Protein AF-A0A8X6NYU7-F1 (afdb_monomer_lite)

pLDDT: mean 73.2, std 18.68, range [23.84, 96.06]

Foldseek 3Di:
DVLVVQLLVFPKKKKWFQVLCQLLAFDDPVCQVVAKDWDFDWDQDPVRDIDTDPDIDIDTDGTRDPDDPCQLVVSLVVLQVLLVVCCVVQVLLSVQSNPQDDRGMRIHHHHDPVSVVSNVVSVVVSCVVSVRDIAAIEMLDPVVVVVCVVVVHDYDQWDQDPNWIARSPVRDTDDPLVVVVVPLPPDFDFLQNLCVVLVSDDDPPCPCVVLSVLSVVLSVVCVVVVGDGGHGDDPVSSVSSVVSSVCVVPDDPQNDDDDDCVQALVVCVLDPHDPVRNVVDPCNVPGGPCVPPDPVSPDDPPPVPDPDDPPVVPPDDDDDDDDDDDDDDDPDDPLPWFALQVVLVVQLVVVQVVVQVPDPPRDRDDDDPVSSVVSVVVVQLVVQCVVPVPVLVCQVVVHQDDPPDPCNVQCWHQDPSDTDGDDDDSPPVCCVVCCVVVVNHPGTSNVPPPPDVPVSVVD

Sequence (459 aa):
MATLLAFRLSKIAITCGVSQAFLQLILSNEDRDTTRFFWCKTMYTADGKLCIEDEIVIYRFTCLLFGLTSNPFLLSVFLCELATMYKQTYPTASKYIMYNTYMNDFVMGTSAHTEATILYQEMQQLTSHISLPLAKWTTNSKILQDMWKQENVEFKNITQVLGVNLDTDRDVFQIDVQVKIVRASKEPVTKRLLLKLISKVYDPLGLFAPVTVIEKILFQDTWLSRIQWDELLPPSIAQQWYRTTEILLYTTPAQRLHYPGTDNPADHLTRDTFPSQLSALESWWHGPNWLTQNPEIWPTNDLSSHTQPLVEVELRKTEFQFFYVATVEPIIDTFRYSSCTKFLRMVAWILCFVRNCKSQPHIPHEFNCNDIENAKEYCIQTAQYQCFPDEINALKAGRPLQTKSEISCFNPCLKDGYLRFEVFNYLKFLQILNTLYYWLETTPLSSFRSSIPTYISII

InterPro domains:
  IPR008042 Retrotransposon Pao-like, RNAseH-like domain [PF05380] (190-246)
  IPR043502 DNA/RNA polymerase superfamily [SSF56672] (11-198)

Radius of gyration: 30.85 Å; chains: 1; bounding box: 79×93×58 Å

Structure (mmCIF, N/CA/C/O backbone):
data_AF-A0A8X6NYU7-F1
#
_entry.id   AF-A0A8X6NYU7-F1
#
loop_
_atom_site.group_PDB
_atom_site.id
_atom_site.type_symbol
_atom_site.label_atom_id
_atom_site.label_alt_id
_atom_site.label_comp_id
_atom_site.label_asym_id
_atom_site.label_entity_id
_atom_site.label_seq_id
_atom_site.pdbx_PDB_ins_code
_atom_site.Cartn_x
_atom_site.Cartn_y
_atom_site.Cartn_z
_atom_site.occupancy
_atom_site.B_iso_or_equiv
_atom_site.auth_seq_id
_atom_site.auth_comp_id
_atom_site.auth_asym_id
_atom_site.auth_atom_id
_atom_site.pdbx_PDB_model_num
ATOM 1 N N . MET A 1 1 ? 1.091 6.925 0.504 1.00 57.94 1 MET A N 1
ATOM 2 C CA . MET A 1 1 ? 2.490 6.887 0.988 1.00 57.94 1 MET A CA 1
ATOM 3 C C . MET A 1 1 ? 2.553 7.108 2.498 1.00 57.94 1 MET A C 1
ATOM 5 O O . MET A 1 1 ? 2.918 6.169 3.192 1.00 57.94 1 MET A O 1
ATOM 9 N N . ALA A 1 2 ? 2.110 8.264 3.015 1.00 69.56 2 ALA A N 1
ATOM 10 C CA . ALA A 1 2 ? 2.134 8.579 4.452 1.00 69.56 2 ALA A CA 1
ATOM 11 C C . ALA A 1 2 ? 1.471 7.514 5.352 1.00 69.56 2 ALA A C 1
ATOM 13 O O . ALA A 1 2 ? 2.069 7.106 6.338 1.00 69.56 2 ALA A O 1
ATOM 14 N N . THR A 1 3 ? 0.300 6.985 4.975 1.00 75.69 3 THR A N 1
ATOM 15 C CA . THR A 1 3 ? -0.392 5.931 5.744 1.00 75.69 3 THR A CA 1
ATOM 16 C C . THR A 1 3 ? 0.433 4.648 5.876 1.00 75.69 3 THR A C 1
ATOM 18 O O . THR A 1 3 ? 0.511 4.081 6.959 1.00 75.69 3 THR A O 1
ATOM 21 N N . LEU A 1 4 ? 1.097 4.207 4.798 1.00 77.69 4 LEU A N 1
ATOM 22 C CA . LEU A 1 4 ? 1.921 2.991 4.813 1.00 77.69 4 LEU A CA 1
ATOM 23 C C . LEU A 1 4 ? 3.208 3.186 5.634 1.00 77.69 4 LEU A C 1
ATOM 25 O O . LEU A 1 4 ? 3.670 2.249 6.279 1.00 77.69 4 LEU A O 1
ATOM 29 N N . LEU A 1 5 ? 3.764 4.403 5.635 1.00 79.19 5 LEU A N 1
ATOM 30 C CA . LEU A 1 5 ? 4.905 4.763 6.479 1.00 79.19 5 LEU A CA 1
ATOM 31 C C . LEU A 1 5 ? 4.505 4.817 7.956 1.00 79.19 5 LEU A C 1
ATOM 33 O O . LEU A 1 5 ? 5.124 4.139 8.765 1.00 79.19 5 LEU A O 1
ATOM 37 N N . ALA A 1 6 ? 3.437 5.539 8.304 1.00 73.62 6 ALA A N 1
ATOM 38 C CA . ALA A 1 6 ? 2.934 5.626 9.678 1.00 73.62 6 ALA A CA 1
ATOM 39 C C . ALA A 1 6 ? 2.611 4.239 10.261 1.00 73.62 6 ALA A C 1
ATOM 41 O O . ALA A 1 6 ? 2.960 3.938 11.400 1.00 73.62 6 ALA A O 1
ATOM 42 N N . PHE A 1 7 ? 2.024 3.368 9.438 1.00 81.38 7 PHE A N 1
ATOM 43 C CA . PHE A 1 7 ? 1.793 1.962 9.752 1.00 81.38 7 PHE A CA 1
ATOM 44 C C . PHE A 1 7 ? 3.080 1.196 10.099 1.00 81.38 7 PHE A C 1
ATOM 46 O O . PHE A 1 7 ? 3.087 0.418 11.049 1.00 81.38 7 PHE A O 1
ATOM 53 N N . ARG A 1 8 ? 4.175 1.422 9.360 1.00 83.50 8 ARG A N 1
ATOM 54 C CA . ARG A 1 8 ? 5.447 0.697 9.533 1.00 83.50 8 ARG A CA 1
ATOM 55 C C . ARG A 1 8 ? 6.453 1.321 10.484 1.00 83.50 8 ARG A C 1
ATOM 57 O O . ARG A 1 8 ? 7.392 0.634 10.865 1.00 83.50 8 ARG A O 1
ATOM 64 N N . LEU A 1 9 ? 6.274 2.573 10.889 1.00 84.38 9 LEU A N 1
ATOM 65 C CA . LEU A 1 9 ? 7.106 3.181 11.934 1.00 84.38 9 LEU A CA 1
ATOM 66 C C . LEU A 1 9 ? 6.881 2.534 13.310 1.00 84.38 9 LEU A C 1
ATOM 68 O O . LEU A 1 9 ? 7.681 2.716 14.224 1.00 84.38 9 LEU A O 1
ATOM 72 N N . SER A 1 10 ? 5.804 1.768 13.462 1.00 85.56 10 SER A N 1
ATOM 73 C CA . SER A 1 10 ? 5.437 1.114 14.711 1.00 85.56 10 SER A CA 1
ATOM 74 C C . SER A 1 10 ? 5.811 -0.366 14.725 1.00 85.56 10 SER A C 1
ATOM 76 O O . SER A 1 10 ? 5.808 -1.030 13.692 1.00 85.56 10 SER A O 1
ATOM 78 N N . LYS A 1 11 ? 6.080 -0.902 15.923 1.00 87.81 11 LYS A N 1
ATOM 79 C CA . LYS A 1 11 ? 6.467 -2.310 16.118 1.00 87.81 11 LYS A CA 1
ATOM 80 C C . LYS A 1 11 ? 5.321 -3.284 15.844 1.00 87.81 11 LYS A C 1
ATOM 82 O O . LYS A 1 11 ? 5.552 -4.379 15.344 1.00 87.81 11 LYS A O 1
ATOM 87 N N . ILE A 1 12 ? 4.099 -2.904 16.206 1.00 90.88 12 ILE A N 1
ATOM 88 C CA . ILE A 1 12 ? 2.910 -3.741 16.081 1.00 90.88 12 ILE A CA 1
ATOM 89 C C . ILE A 1 12 ? 2.029 -3.160 14.990 1.00 90.88 12 ILE A C 1
ATOM 91 O O . ILE A 1 12 ? 1.556 -2.034 15.104 1.00 90.88 12 ILE A O 1
ATOM 95 N N . ALA A 1 13 ? 1.792 -3.953 13.959 1.00 90.81 13 ALA A N 1
ATOM 96 C CA . ALA A 1 13 ? 0.884 -3.662 12.867 1.00 90.81 13 ALA A CA 1
ATOM 97 C C . ALA A 1 13 ? -0.491 -4.274 13.155 1.00 90.81 13 ALA A C 1
ATOM 99 O O . ALA A 1 13 ? -0.577 -5.445 13.525 1.00 90.81 13 ALA A O 1
ATOM 100 N N . ILE A 1 14 ? -1.563 -3.512 12.942 1.00 91.25 14 ILE A N 1
ATOM 101 C CA . ILE A 1 14 ? -2.941 -4.010 12.932 1.00 91.25 14 ILE A CA 1
ATOM 102 C C . ILE A 1 14 ? -3.629 -3.483 11.679 1.00 91.25 14 ILE A C 1
ATOM 104 O O . ILE A 1 14 ? -3.615 -2.280 11.406 1.00 91.25 14 ILE A O 1
ATOM 108 N N . THR A 1 15 ? -4.268 -4.380 10.937 1.00 91.56 15 THR A N 1
ATOM 109 C CA . THR A 1 15 ? -5.165 -4.001 9.849 1.00 91.56 15 THR A CA 1
ATOM 110 C C . THR A 1 15 ? -6.479 -4.762 9.930 1.00 91.56 15 THR A C 1
ATOM 112 O O . THR A 1 15 ? -6.533 -5.893 10.422 1.00 91.56 15 THR A O 1
ATOM 115 N N . CYS A 1 16 ? -7.545 -4.135 9.442 1.00 90.06 16 CYS A N 1
ATOM 116 C CA . CYS A 1 16 ? -8.815 -4.798 9.181 1.00 90.06 16 CYS A CA 1
ATOM 117 C C . CYS A 1 16 ? -9.553 -4.126 8.019 1.00 90.06 16 CYS A C 1
ATOM 119 O O . CYS A 1 16 ? -9.339 -2.957 7.694 1.00 90.06 16 CYS A O 1
ATOM 121 N N . GLY A 1 17 ? -10.416 -4.894 7.366 1.00 86.38 17 GLY A N 1
ATOM 122 C CA . GLY A 1 17 ? -11.285 -4.422 6.302 1.00 86.38 17 GLY A CA 1
ATOM 123 C C . GLY A 1 17 ? -12.619 -3.937 6.856 1.00 86.38 17 GLY A C 1
ATOM 124 O O . GLY A 1 17 ? -13.343 -4.698 7.500 1.00 86.38 17 GLY A O 1
ATOM 125 N N . VAL A 1 18 ? -12.984 -2.702 6.511 1.00 82.56 18 VAL A N 1
ATOM 126 C CA . VAL A 1 18 ? -14.266 -2.071 6.876 1.00 82.56 18 VAL A CA 1
ATOM 127 C C . VAL A 1 18 ? -15.296 -2.117 5.741 1.00 82.56 18 VAL A C 1
ATOM 129 O O . VAL A 1 18 ? -16.440 -1.719 5.918 1.00 82.56 18 VAL A O 1
ATOM 132 N N . SER A 1 19 ? -14.930 -2.653 4.569 1.00 73.31 19 SER A N 1
ATOM 133 C CA . SER A 1 19 ? -15.790 -2.681 3.368 1.00 73.31 19 SER A CA 1
ATOM 134 C C . SER A 1 19 ? -17.163 -3.349 3.546 1.00 73.31 19 SER A C 1
ATOM 136 O O . SER A 1 19 ? -18.092 -3.017 2.815 1.00 73.31 19 SER A O 1
ATOM 138 N N . GLN A 1 20 ? -17.331 -4.264 4.510 1.00 78.56 20 GLN A N 1
ATOM 139 C CA . GLN A 1 20 ? -18.641 -4.878 4.773 1.00 78.56 20 GLN A CA 1
ATOM 140 C C . GLN A 1 20 ? -19.676 -3.860 5.281 1.00 78.56 20 GLN A C 1
ATOM 142 O O . GLN A 1 20 ? -20.876 -4.102 5.161 1.00 78.56 20 GLN A O 1
ATOM 147 N N . ALA A 1 21 ? -19.228 -2.685 5.738 1.00 77.88 21 ALA A N 1
ATOM 148 C CA . ALA A 1 21 ? -20.088 -1.576 6.133 1.00 77.88 21 ALA A CA 1
ATOM 149 C C . ALA A 1 21 ? -20.978 -1.055 5.016 1.00 77.88 21 ALA A C 1
ATOM 151 O O . ALA A 1 21 ? -22.065 -0.569 5.303 1.00 77.88 21 ALA A O 1
ATOM 152 N N . PHE A 1 22 ? -20.573 -1.184 3.751 1.00 81.81 22 PHE A N 1
ATOM 153 C CA . PHE A 1 22 ? -21.395 -0.702 2.643 1.00 81.81 22 PHE A CA 1
ATOM 154 C C . PHE A 1 22 ? -22.789 -1.335 2.641 1.00 81.81 22 PHE A C 1
ATOM 156 O O . PHE A 1 22 ? -23.782 -0.640 2.451 1.00 81.81 22 PHE A O 1
ATOM 163 N N . LEU A 1 23 ? -22.877 -2.622 2.979 1.00 83.06 23 LEU A N 1
ATOM 164 C CA . LEU A 1 23 ? -24.150 -3.335 3.030 1.00 83.06 23 LEU A CA 1
ATOM 165 C C . LEU A 1 23 ? -25.035 -2.923 4.219 1.00 83.06 23 LEU A C 1
ATOM 167 O O . LEU A 1 23 ? -26.231 -3.198 4.198 1.00 83.06 23 LEU A O 1
ATOM 171 N N . GLN A 1 24 ? -24.471 -2.248 5.227 1.00 83.31 24 GLN A N 1
ATOM 172 C CA . GLN A 1 24 ? -25.202 -1.717 6.386 1.00 83.31 24 GLN A CA 1
ATOM 173 C C . GLN A 1 24 ? -25.655 -0.263 6.184 1.00 83.31 24 GLN A C 1
ATOM 175 O O . GLN A 1 24 ? -26.515 0.235 6.908 1.00 83.31 24 GLN A O 1
ATOM 180 N N . LEU A 1 25 ? -25.102 0.429 5.185 1.00 83.69 25 LEU A N 1
ATOM 181 C CA . LEU A 1 25 ? -25.429 1.817 4.877 1.00 83.69 25 LEU A CA 1
ATOM 182 C C . LEU A 1 25 ? -26.554 1.876 3.846 1.00 83.69 25 LEU A C 1
ATOM 184 O O . LEU A 1 25 ? -26.393 1.468 2.696 1.00 83.69 25 LEU A O 1
ATOM 188 N N . ILE A 1 26 ? -27.706 2.393 4.268 1.00 88.19 26 ILE A N 1
ATOM 189 C CA . ILE A 1 26 ? -28.914 2.475 3.446 1.00 88.19 26 ILE A CA 1
ATOM 190 C C . ILE A 1 26 ? -28.780 3.606 2.422 1.00 88.19 26 ILE A C 1
ATOM 192 O O . ILE A 1 26 ? -28.444 4.738 2.766 1.00 88.19 26 ILE A O 1
ATOM 196 N N . LEU A 1 27 ? -29.108 3.310 1.164 1.00 88.44 27 LEU A N 1
ATOM 197 C CA . LEU A 1 27 ? -29.247 4.320 0.120 1.00 88.44 27 LEU A CA 1
ATOM 198 C C . LEU A 1 27 ? -30.557 5.089 0.291 1.00 88.44 27 LEU A C 1
ATOM 200 O O . LEU A 1 27 ? -31.618 4.486 0.531 1.00 88.44 27 LEU A O 1
ATOM 204 N N . SER A 1 28 ? -30.478 6.409 0.098 1.00 90.12 28 SER A N 1
ATOM 205 C CA . SER A 1 28 ? -31.646 7.287 0.035 1.00 90.12 28 SER A CA 1
ATOM 206 C C . SER A 1 28 ? -32.633 6.754 -1.009 1.00 90.12 28 SER A C 1
ATOM 208 O O . SER A 1 28 ? -32.229 6.197 -2.030 1.00 90.12 28 SER A O 1
ATOM 210 N N . ASN A 1 29 ? -33.939 6.884 -0.763 1.00 91.31 29 ASN A N 1
ATOM 211 C CA . ASN A 1 29 ? -34.943 6.357 -1.694 1.00 91.31 29 ASN A CA 1
ATOM 212 C C . ASN A 1 29 ? -34.825 6.974 -3.098 1.00 91.31 29 ASN A C 1
ATOM 214 O O . ASN A 1 29 ? -35.138 6.293 -4.073 1.00 91.31 29 ASN A O 1
ATOM 218 N N . GLU A 1 30 ? -34.356 8.219 -3.182 1.00 92.81 30 GLU A N 1
ATOM 219 C CA . GLU A 1 30 ? -34.169 8.975 -4.422 1.00 92.81 30 GLU A CA 1
ATOM 220 C C . GLU A 1 30 ? -32.995 8.431 -5.252 1.00 92.81 30 GLU A C 1
ATOM 222 O O . GLU A 1 30 ? -33.102 8.317 -6.471 1.00 92.81 30 GLU A O 1
ATOM 227 N N . ASP A 1 31 ? -31.918 7.983 -4.598 1.00 89.19 31 ASP A N 1
ATOM 228 C CA . ASP A 1 31 ? -30.718 7.491 -5.285 1.00 89.19 31 ASP A CA 1
ATOM 229 C C . ASP A 1 31 ? -30.829 6.028 -5.734 1.00 89.19 31 ASP A C 1
ATOM 231 O O . ASP A 1 31 ? -30.114 5.603 -6.646 1.00 89.19 31 ASP A O 1
ATOM 235 N N . ARG A 1 32 ? -31.727 5.227 -5.140 1.00 90.94 32 ARG A N 1
ATOM 236 C CA . ARG A 1 32 ? -31.829 3.775 -5.418 1.00 90.94 32 ARG A CA 1
ATOM 237 C C . ARG A 1 32 ? -32.042 3.463 -6.892 1.00 90.94 32 ARG A C 1
ATOM 239 O O . ARG A 1 32 ? -31.514 2.469 -7.388 1.00 90.94 32 ARG A O 1
ATOM 246 N N . ASP A 1 33 ? -32.788 4.297 -7.607 1.00 91.75 33 ASP A N 1
ATOM 247 C CA . ASP A 1 33 ? -33.085 4.057 -9.020 1.00 91.75 33 ASP A CA 1
ATOM 248 C C . ASP A 1 33 ? -31.869 4.220 -9.940 1.00 91.75 33 ASP A C 1
ATOM 250 O O . ASP A 1 33 ? -31.848 3.626 -11.019 1.00 91.75 33 ASP A O 1
ATOM 254 N N . THR A 1 34 ? -30.815 4.904 -9.484 1.00 89.69 34 THR A N 1
ATOM 255 C CA . THR A 1 34 ? -29.526 4.981 -10.195 1.00 89.69 34 THR A CA 1
ATOM 256 C C . THR A 1 34 ? -28.710 3.686 -10.102 1.00 89.69 34 THR A C 1
ATOM 258 O O . THR A 1 34 ? -27.749 3.503 -10.844 1.00 89.69 34 THR A O 1
ATOM 261 N N . THR A 1 35 ? -29.109 2.756 -9.226 1.00 90.94 35 THR A N 1
ATOM 262 C CA . THR A 1 35 ? -28.396 1.495 -8.948 1.00 90.94 35 THR A CA 1
ATOM 263 C C . THR A 1 35 ? -29.091 0.262 -9.532 1.00 90.94 35 THR A C 1
ATOM 265 O O . THR A 1 35 ? -28.884 -0.865 -9.074 1.00 90.94 35 THR A O 1
ATOM 268 N N . ARG A 1 36 ? -29.970 0.457 -10.520 1.00 92.25 36 ARG A N 1
ATOM 269 C CA . ARG A 1 36 ? -30.708 -0.640 -11.153 1.00 92.25 36 ARG A CA 1
ATOM 270 C C . ARG A 1 36 ? -29.778 -1.558 -11.941 1.00 92.25 36 ARG A C 1
ATOM 272 O O . ARG A 1 36 ? -28.870 -1.095 -12.627 1.00 92.25 36 ARG A O 1
ATOM 279 N N . PHE A 1 37 ? -30.052 -2.855 -11.889 1.00 91.94 37 PHE A N 1
ATOM 280 C CA . PHE A 1 37 ? -29.370 -3.852 -12.704 1.00 91.94 37 PHE A CA 1
ATOM 281 C C . PHE A 1 37 ? -30.343 -4.914 -13.210 1.00 91.94 37 PHE A C 1
ATOM 283 O O . PHE A 1 37 ? -31.356 -5.219 -12.575 1.00 91.94 37 PHE A O 1
ATOM 290 N N . PHE A 1 38 ? -30.020 -5.464 -14.376 1.00 93.19 38 PHE A N 1
ATOM 291 C CA . PHE A 1 38 ? -30.745 -6.576 -14.973 1.00 93.19 38 PHE A CA 1
ATOM 292 C C . PHE A 1 38 ? -30.204 -7.894 -14.428 1.00 93.19 38 PHE A C 1
ATOM 294 O O . PHE A 1 38 ? -28.991 -8.087 -14.339 1.00 93.19 38 PHE A O 1
ATOM 301 N N . TRP A 1 39 ? -31.106 -8.802 -14.085 1.00 91.00 39 TRP A N 1
ATOM 302 C CA . TRP A 1 39 ? -30.785 -10.149 -13.648 1.00 91.00 39 TRP A CA 1
ATOM 303 C C . TRP A 1 39 ? -31.561 -11.152 -14.487 1.00 91.00 39 TRP A C 1
ATOM 305 O O . TRP A 1 39 ? -32.792 -11.138 -14.497 1.00 91.00 39 TRP A O 1
ATOM 315 N N . CYS A 1 40 ? -30.841 -12.029 -15.178 1.00 89.88 40 CYS A N 1
ATOM 316 C CA . CYS A 1 40 ? -31.455 -13.152 -15.871 1.00 89.88 40 CYS A CA 1
ATOM 317 C C . CYS A 1 40 ? -31.588 -14.308 -14.881 1.00 89.88 40 CYS A C 1
ATOM 319 O O . CYS A 1 40 ? -30.603 -14.697 -14.244 1.00 89.88 40 CYS A O 1
ATOM 321 N N . LYS A 1 41 ? -32.795 -14.857 -14.734 1.00 84.69 41 LYS A N 1
ATOM 322 C CA . LYS A 1 41 ? -32.992 -16.036 -13.886 1.00 84.69 41 LYS A CA 1
ATOM 323 C C . LYS A 1 41 ? -32.209 -17.218 -14.450 1.00 84.69 41 LYS A C 1
ATOM 325 O O . LYS A 1 41 ? -32.089 -17.385 -15.663 1.00 84.69 41 LYS A O 1
ATOM 330 N N . THR A 1 42 ? -31.657 -18.033 -13.560 1.00 87.19 42 THR A N 1
ATOM 331 C CA . THR A 1 42 ? -30.965 -19.265 -13.928 1.00 87.19 42 THR A CA 1
ATOM 332 C C . THR A 1 42 ? -31.693 -20.459 -13.340 1.00 87.19 42 THR A C 1
ATOM 334 O O . THR A 1 42 ? -32.138 -20.437 -12.194 1.00 87.19 42 THR A O 1
ATOM 337 N N . MET A 1 43 ? -31.816 -21.504 -14.148 1.00 84.12 43 MET A N 1
ATOM 338 C CA . MET A 1 43 ? -32.489 -22.747 -13.800 1.00 84.12 43 MET A CA 1
ATOM 339 C C . MET A 1 43 ? -31.516 -23.897 -14.034 1.00 84.12 43 MET A C 1
ATOM 341 O O . MET A 1 43 ? -30.661 -23.838 -14.920 1.00 84.12 43 MET A O 1
ATOM 345 N N . TYR A 1 44 ? -31.644 -24.963 -13.254 1.00 85.06 44 TYR A N 1
ATOM 346 C CA . TYR A 1 44 ? -30.970 -26.217 -13.563 1.00 85.06 44 TYR A CA 1
ATOM 347 C C . TYR A 1 44 ? -31.947 -27.110 -14.318 1.00 85.06 44 TYR A C 1
ATOM 349 O O . TYR A 1 44 ? -33.035 -27.413 -13.831 1.00 85.06 44 TYR A O 1
ATOM 357 N N . THR A 1 45 ? -31.558 -27.526 -15.518 1.00 83.31 45 THR A N 1
ATOM 358 C CA . THR A 1 45 ? -32.249 -28.600 -16.243 1.00 83.31 45 THR A CA 1
ATOM 359 C C . THR A 1 45 ? -32.170 -29.908 -15.451 1.00 83.31 45 THR A C 1
ATOM 361 O O . THR A 1 45 ? -31.291 -30.071 -14.602 1.00 83.31 45 THR A O 1
ATOM 364 N N . ALA A 1 46 ? -33.065 -30.859 -15.739 1.00 81.62 46 ALA A N 1
ATOM 365 C CA . ALA A 1 46 ? -33.064 -32.184 -15.103 1.00 81.62 46 ALA A CA 1
ATOM 366 C C . ALA A 1 46 ? -31.703 -32.907 -15.222 1.00 81.62 46 ALA A C 1
ATOM 368 O O . ALA A 1 46 ? -31.339 -33.708 -14.365 1.00 81.62 46 ALA A O 1
ATOM 369 N N . ASP A 1 47 ? -30.926 -32.553 -16.245 1.00 85.94 47 ASP A N 1
ATOM 370 C CA . ASP A 1 47 ? -29.601 -33.083 -16.563 1.00 85.94 47 ASP A CA 1
ATOM 371 C C . ASP A 1 47 ? -28.469 -32.386 -15.772 1.00 85.94 47 ASP A C 1
ATOM 373 O O . ASP A 1 47 ? -27.288 -32.651 -15.999 1.00 85.94 47 ASP A O 1
ATOM 377 N N . GLY A 1 48 ? -28.804 -31.438 -14.888 1.00 85.12 48 GLY A N 1
ATOM 378 C CA . GLY A 1 48 ? -27.860 -30.657 -14.084 1.00 85.12 48 GLY A CA 1
ATOM 379 C C . GLY A 1 48 ? -27.173 -29.505 -14.825 1.00 85.12 48 GLY A C 1
ATOM 380 O O . GLY A 1 48 ? -26.289 -28.860 -14.260 1.00 85.12 48 GLY A O 1
ATOM 381 N N . LYS A 1 49 ? -27.553 -29.204 -16.076 1.00 84.38 49 LYS A N 1
ATOM 382 C CA . LYS A 1 49 ? -27.007 -28.050 -16.809 1.00 84.38 49 LYS A CA 1
ATOM 383 C C . LYS A 1 49 ? -27.717 -26.762 -16.413 1.00 84.38 49 LYS A C 1
ATOM 385 O O . LYS A 1 49 ? -28.947 -26.712 -16.431 1.00 84.38 49 LYS A O 1
ATOM 390 N N . LEU A 1 50 ? -26.926 -25.728 -16.132 1.00 86.38 50 LEU A N 1
ATOM 391 C CA . LEU A 1 50 ? -27.398 -24.365 -15.906 1.00 86.38 50 LEU A CA 1
ATOM 392 C C . LEU A 1 50 ? -27.897 -23.769 -17.232 1.00 86.38 50 LEU A C 1
ATOM 394 O O . LEU A 1 50 ? -27.121 -23.642 -18.181 1.00 86.38 50 LEU A O 1
ATOM 398 N N . CYS A 1 51 ? -29.171 -23.399 -17.297 1.00 83.25 51 CYS A N 1
ATOM 399 C CA . CYS A 1 51 ? -29.749 -22.613 -18.382 1.00 83.25 51 CYS A CA 1
ATOM 400 C C . CYS A 1 51 ? -30.176 -21.234 -17.868 1.00 83.25 51 CYS A C 1
ATOM 402 O O . CYS A 1 51 ? -30.533 -21.066 -16.701 1.00 83.25 51 CYS A O 1
ATOM 404 N N . ILE A 1 52 ? -30.085 -20.237 -18.744 1.00 84.56 52 ILE A N 1
ATOM 405 C CA . ILE A 1 52 ? -30.529 -18.869 -18.477 1.00 84.56 52 ILE A CA 1
ATOM 406 C C . ILE A 1 52 ? -31.948 -18.757 -19.035 1.00 84.56 52 ILE A C 1
ATOM 408 O O . ILE A 1 52 ? -32.173 -19.139 -20.181 1.00 84.56 52 ILE A O 1
ATOM 412 N N . GLU A 1 53 ? -32.894 -18.285 -18.230 1.00 81.31 53 GLU A N 1
ATOM 413 C CA . GLU A 1 53 ? -34.249 -17.993 -18.697 1.00 81.31 53 GLU A CA 1
ATOM 414 C C . GLU A 1 53 ? -34.281 -16.698 -19.513 1.00 81.31 53 GLU A C 1
ATOM 416 O O . GLU A 1 53 ? -33.520 -15.764 -19.252 1.00 81.31 53 GLU A O 1
ATOM 421 N N . ASP A 1 54 ? -35.227 -16.613 -20.450 1.00 81.44 54 ASP A N 1
ATOM 422 C CA . ASP A 1 54 ? -35.472 -15.399 -21.241 1.00 81.44 54 ASP A CA 1
ATOM 423 C C . ASP A 1 54 ? -36.108 -14.260 -20.414 1.00 81.44 54 ASP A C 1
ATOM 425 O O . ASP A 1 54 ? -36.212 -13.122 -20.877 1.00 81.44 54 ASP A O 1
ATOM 429 N N . GLU A 1 55 ? -36.536 -14.536 -19.176 1.00 86.25 55 GLU A N 1
ATOM 430 C CA . GLU A 1 55 ? -37.110 -13.539 -18.275 1.00 86.25 55 GLU A CA 1
ATOM 431 C C . GLU A 1 55 ? -36.010 -12.697 -17.605 1.00 86.25 55 GLU A C 1
ATOM 433 O O . GLU A 1 55 ? -35.226 -13.174 -16.776 1.00 86.25 55 GLU A O 1
ATOM 438 N N . ILE A 1 56 ? -35.991 -11.403 -17.932 1.00 89.06 56 ILE A N 1
ATOM 439 C CA . ILE A 1 56 ? -35.123 -10.413 -17.292 1.00 89.06 56 ILE A CA 1
ATOM 440 C C . ILE A 1 56 ? -35.876 -9.753 -16.135 1.00 89.06 56 ILE A C 1
ATOM 442 O O . ILE A 1 56 ? -36.887 -9.080 -16.338 1.00 89.06 56 ILE A O 1
ATOM 446 N N . VAL A 1 57 ? -35.337 -9.878 -14.924 1.00 92.19 57 VAL A N 1
ATOM 447 C CA . VAL A 1 57 ? -35.831 -9.186 -13.728 1.00 92.19 57 VAL A CA 1
ATOM 448 C C . VAL A 1 57 ? -34.976 -7.949 -13.464 1.00 92.19 57 VAL A C 1
ATOM 450 O O . VAL A 1 57 ? -33.752 -7.987 -13.586 1.00 92.19 57 VAL A O 1
ATOM 453 N N . ILE A 1 58 ? -35.611 -6.839 -13.090 1.00 94.06 58 ILE A N 1
ATOM 454 C CA . ILE A 1 58 ? -34.911 -5.605 -12.715 1.00 94.06 58 ILE A CA 1
ATOM 455 C C . ILE A 1 58 ? -34.829 -5.534 -11.195 1.00 94.06 58 ILE A C 1
ATOM 457 O O . ILE A 1 58 ? -35.852 -5.456 -10.513 1.00 94.06 58 ILE A O 1
ATOM 461 N N . TYR A 1 59 ? -33.610 -5.499 -10.672 1.00 93.50 59 TYR A N 1
ATOM 462 C CA . TYR A 1 59 ? -33.339 -5.225 -9.266 1.00 93.50 59 TYR A CA 1
ATOM 463 C C . TYR A 1 59 ? -32.735 -3.833 -9.104 1.00 93.50 59 TYR A C 1
ATOM 465 O O . TYR A 1 59 ? -32.256 -3.224 -10.059 1.00 93.50 59 TYR A O 1
ATOM 473 N N . ARG A 1 60 ? -32.757 -3.320 -7.876 1.00 92.69 60 ARG A N 1
ATOM 474 C CA . ARG A 1 60 ? -32.043 -2.108 -7.462 1.00 92.69 60 ARG A CA 1
ATOM 475 C C . ARG A 1 60 ? -31.464 -2.329 -6.078 1.00 92.69 60 ARG A C 1
ATOM 477 O O . ARG A 1 60 ? -32.064 -3.050 -5.278 1.00 92.69 60 ARG A O 1
ATOM 484 N N . PHE A 1 61 ? -30.335 -1.704 -5.787 1.00 92.31 61 PHE A N 1
ATOM 485 C CA . PHE A 1 61 ? -29.762 -1.780 -4.453 1.00 92.31 61 PHE A CA 1
ATOM 486 C C . PHE A 1 61 ? -30.528 -0.874 -3.486 1.00 92.31 61 PHE A C 1
ATOM 488 O O . PHE A 1 61 ? -31.012 0.198 -3.844 1.00 92.31 61 PHE A O 1
ATOM 495 N N . THR A 1 62 ? -30.661 -1.326 -2.241 1.00 91.31 62 THR A N 1
ATOM 496 C CA . THR A 1 62 ? -31.226 -0.545 -1.127 1.00 91.31 62 THR A CA 1
ATOM 497 C C . THR A 1 62 ? -30.155 -0.081 -0.142 1.00 91.31 62 THR A C 1
ATOM 499 O O . THR A 1 62 ? -30.427 0.784 0.688 1.00 91.31 62 THR A O 1
ATOM 502 N N . CYS A 1 63 ? -28.950 -0.635 -0.249 1.00 88.56 63 CYS A N 1
ATOM 503 C CA . CYS A 1 63 ? -27.750 -0.299 0.509 1.00 88.56 63 CYS A CA 1
ATOM 504 C C . CYS A 1 63 ? -26.605 0.058 -0.449 1.00 88.56 63 CYS A C 1
ATOM 506 O O . CYS A 1 63 ? -26.717 -0.167 -1.657 1.00 88.56 63 CYS A O 1
ATOM 508 N N . LEU A 1 64 ? -25.511 0.623 0.064 1.00 86.56 64 LEU A N 1
ATOM 509 C CA . LEU A 1 64 ? -24.349 0.938 -0.765 1.00 86.56 64 LEU A CA 1
ATOM 510 C C . LEU A 1 64 ? -23.768 -0.348 -1.375 1.00 86.56 64 LEU A C 1
ATOM 512 O O . LEU A 1 64 ? -23.366 -1.277 -0.677 1.00 86.56 64 LEU A O 1
ATOM 516 N N . LEU A 1 65 ? -23.709 -0.391 -2.706 1.00 85.19 65 LEU A N 1
ATOM 517 C CA . LEU A 1 65 ? -23.151 -1.512 -3.464 1.00 85.19 65 LEU A CA 1
ATOM 518 C C . LEU A 1 65 ? -21.634 -1.388 -3.606 1.00 85.19 65 LEU A C 1
ATOM 520 O O . LEU A 1 65 ? -21.107 -0.286 -3.721 1.00 85.19 65 LEU A O 1
ATOM 524 N N . PHE A 1 66 ? -20.912 -2.505 -3.652 1.00 82.75 66 PHE A N 1
ATOM 525 C CA . PHE A 1 66 ? -19.462 -2.483 -3.855 1.00 82.75 66 PHE A CA 1
ATOM 526 C C . PHE A 1 66 ? -19.078 -1.911 -5.226 1.00 82.75 66 PHE A C 1
ATOM 528 O O . PHE A 1 66 ? -19.667 -2.266 -6.241 1.00 82.75 66 PHE A O 1
ATOM 535 N N . GLY A 1 67 ? -18.023 -1.094 -5.265 1.00 79.12 67 GLY A N 1
ATOM 536 C CA . GLY A 1 67 ? -17.420 -0.620 -6.517 1.00 79.12 67 GLY A CA 1
ATOM 537 C C . GLY A 1 67 ? -17.845 0.779 -6.965 1.00 79.12 67 GLY A C 1
ATOM 538 O O . GLY A 1 67 ? -17.303 1.270 -7.952 1.00 79.12 67 GLY A O 1
ATOM 539 N N . LEU A 1 68 ? -18.738 1.457 -6.237 1.00 81.50 68 LEU A N 1
ATOM 540 C CA . LEU A 1 68 ? -18.975 2.884 -6.466 1.00 81.50 68 LEU A CA 1
ATOM 541 C C . LEU A 1 68 ? -17.766 3.705 -6.008 1.00 81.50 68 LEU A C 1
ATOM 543 O O . LEU A 1 68 ? -17.225 3.499 -4.921 1.00 81.50 68 LEU A O 1
ATOM 547 N N . THR A 1 69 ? -17.369 4.679 -6.822 1.00 81.94 69 THR A N 1
ATOM 548 C CA . THR A 1 69 ? -16.229 5.565 -6.540 1.00 81.94 69 THR A CA 1
ATOM 549 C C . THR A 1 69 ? -16.465 6.482 -5.338 1.00 81.94 69 THR A C 1
ATOM 551 O O . THR A 1 69 ? -15.503 6.895 -4.696 1.00 81.94 69 THR A O 1
ATOM 554 N N . SER A 1 70 ? -17.725 6.775 -5.002 1.00 82.75 70 SER A N 1
ATOM 555 C CA . SER A 1 70 ? -18.127 7.608 -3.859 1.00 82.75 70 SER A CA 1
ATOM 556 C C . SER A 1 70 ? -18.172 6.859 -2.523 1.00 82.75 70 SER A C 1
ATOM 558 O O . SER A 1 70 ? -18.122 7.486 -1.465 1.00 82.75 70 SER A O 1
ATOM 560 N N . ASN A 1 71 ? -18.237 5.527 -2.543 1.00 82.50 71 ASN A N 1
ATOM 561 C CA . ASN A 1 71 ? -18.383 4.714 -1.336 1.00 82.50 71 ASN A CA 1
ATOM 562 C C . ASN A 1 71 ? -17.316 4.957 -0.264 1.00 82.50 71 ASN A C 1
ATOM 564 O O . ASN A 1 71 ? -17.686 5.075 0.903 1.00 82.50 71 ASN A O 1
ATOM 568 N N . PRO A 1 72 ? -16.016 5.035 -0.601 1.00 81.75 72 PRO A N 1
ATOM 569 C CA . PRO A 1 72 ? -14.995 5.201 0.424 1.00 81.75 72 PRO A CA 1
ATOM 570 C C . PRO A 1 72 ? -15.141 6.514 1.200 1.00 81.75 72 PRO A C 1
ATOM 572 O O . PRO A 1 72 ? -14.901 6.551 2.406 1.00 81.75 72 PRO A O 1
ATOM 575 N N . PHE A 1 73 ? -15.594 7.577 0.523 1.00 86.00 73 PHE A N 1
ATOM 576 C CA . PHE A 1 73 ? -15.925 8.848 1.162 1.00 86.00 73 PHE A CA 1
ATOM 577 C C . PHE A 1 73 ? -17.095 8.687 2.137 1.00 86.00 73 PHE A C 1
ATOM 579 O O . PHE A 1 73 ? -16.960 9.047 3.303 1.00 86.00 73 PHE A O 1
ATOM 586 N N . LEU A 1 74 ? -18.210 8.094 1.690 1.00 85.69 74 LEU A N 1
ATOM 587 C CA . LEU A 1 74 ? -19.390 7.880 2.536 1.00 85.69 74 LEU A CA 1
ATOM 588 C C . LEU A 1 74 ? -19.062 7.033 3.770 1.00 85.69 74 LEU A C 1
ATOM 590 O O . LEU A 1 74 ? -19.490 7.356 4.875 1.00 85.69 74 LEU A O 1
ATOM 594 N N . LEU A 1 75 ? -18.250 5.989 3.596 1.00 83.56 75 LEU A N 1
ATOM 595 C CA . LEU A 1 75 ? -17.799 5.149 4.698 1.00 83.56 75 LEU A CA 1
ATOM 596 C C . LEU A 1 75 ? -16.888 5.901 5.665 1.00 83.56 75 LEU A C 1
ATOM 598 O O . LEU A 1 75 ? -17.058 5.776 6.872 1.00 83.56 75 LEU A O 1
ATOM 602 N N . SER A 1 76 ? -15.958 6.708 5.158 1.00 85.06 76 SER A N 1
ATOM 603 C CA . SER A 1 76 ? -15.089 7.522 6.011 1.00 85.06 76 SER A CA 1
ATOM 604 C C . SER A 1 76 ? -15.891 8.534 6.828 1.00 85.06 76 SER A C 1
ATOM 606 O O . SER A 1 76 ? -15.674 8.645 8.029 1.00 85.06 76 SER A O 1
ATOM 608 N N . VAL A 1 77 ? -16.864 9.219 6.217 1.00 87.38 77 VAL A N 1
ATOM 609 C CA . VAL A 1 77 ? -17.759 10.145 6.933 1.00 87.38 77 VAL A CA 1
ATOM 610 C C . VAL A 1 77 ? -18.545 9.410 8.017 1.00 87.38 77 VAL A C 1
ATOM 612 O O . VAL A 1 77 ? -18.567 9.852 9.161 1.00 87.38 77 VAL A O 1
ATOM 615 N N . PHE A 1 78 ? -19.134 8.262 7.683 1.00 87.69 78 PHE A N 1
ATOM 616 C CA . PHE A 1 78 ? -19.884 7.454 8.638 1.00 87.69 78 PHE A CA 1
ATOM 617 C C . PHE A 1 78 ? -19.028 6.984 9.823 1.00 87.69 78 PHE A C 1
ATOM 619 O O . PHE A 1 78 ? -19.437 7.121 10.975 1.00 87.69 78 PHE A O 1
ATOM 626 N N . LEU A 1 79 ? -17.827 6.461 9.562 1.00 87.81 79 LEU A N 1
ATOM 627 C CA . LEU A 1 79 ? -16.914 6.014 10.614 1.00 87.81 79 LEU A CA 1
ATOM 628 C C . LEU A 1 79 ? -16.452 7.183 11.497 1.00 87.81 79 LEU A C 1
ATOM 630 O O . LEU A 1 79 ? -16.365 7.025 12.713 1.00 87.81 79 LEU A O 1
ATOM 634 N N . CYS A 1 80 ? -16.210 8.362 10.917 1.00 89.38 80 CYS A N 1
ATOM 635 C CA . CYS A 1 80 ? -15.896 9.581 11.667 1.00 89.38 80 CYS A CA 1
ATOM 636 C C . CYS A 1 80 ? -17.051 10.026 12.575 1.00 89.38 80 CYS A C 1
ATOM 638 O O . CYS A 1 80 ? -16.810 10.424 13.716 1.00 89.38 80 CYS A O 1
ATOM 640 N N . GLU A 1 81 ? -18.293 9.939 12.101 1.00 90.69 81 GLU A N 1
ATOM 641 C CA . GLU A 1 81 ? -19.477 10.269 12.899 1.00 90.69 81 GLU A CA 1
ATOM 642 C C . GLU A 1 81 ? -19.642 9.288 14.069 1.00 90.69 81 GLU A C 1
ATOM 644 O O . GLU A 1 81 ? -19.801 9.703 15.218 1.00 90.69 81 GLU A O 1
ATOM 649 N N . LEU A 1 82 ? -19.493 7.985 13.803 1.00 90.00 82 LEU A N 1
ATOM 650 C CA . LEU A 1 82 ? -19.521 6.930 14.818 1.00 90.00 82 LEU A CA 1
ATOM 651 C C . LEU A 1 82 ? -18.436 7.149 15.888 1.00 90.00 82 LEU A C 1
ATOM 653 O O . LEU A 1 82 ? -18.717 7.124 17.086 1.00 90.00 82 LEU A O 1
ATOM 657 N N . ALA A 1 83 ? -17.201 7.422 15.459 1.00 91.81 83 ALA A N 1
ATOM 658 C CA . ALA A 1 83 ? -16.085 7.736 16.347 1.00 91.81 83 ALA A CA 1
ATOM 659 C C . ALA A 1 83 ? -16.346 9.002 17.179 1.00 91.81 83 ALA A C 1
ATOM 661 O O . ALA A 1 83 ? -15.980 9.072 18.349 1.00 91.81 83 ALA A O 1
ATOM 662 N N . THR A 1 84 ? -17.000 10.011 16.607 1.00 94.25 84 THR A N 1
ATOM 663 C CA . THR A 1 84 ? -17.325 11.247 17.329 1.00 94.25 84 THR A CA 1
ATOM 664 C C . THR A 1 84 ? -18.394 11.003 18.392 1.00 94.25 84 THR A C 1
ATOM 666 O O . THR A 1 84 ? -18.237 11.451 19.530 1.00 94.25 84 THR A O 1
ATOM 669 N N . MET A 1 85 ? -19.438 10.246 18.048 1.00 93.94 85 MET A N 1
ATOM 670 C CA . MET A 1 85 ? -20.550 9.913 18.941 1.00 93.94 85 MET A CA 1
ATOM 671 C C . MET A 1 85 ? -20.091 9.136 20.180 1.00 93.94 85 MET A C 1
ATOM 673 O O . MET A 1 85 ? -20.515 9.442 21.292 1.00 93.94 85 MET A O 1
ATOM 677 N N . TYR A 1 86 ? -19.185 8.170 20.007 1.00 93.69 86 TYR A N 1
ATOM 678 C CA . TYR A 1 86 ? -18.707 7.310 21.094 1.00 93.69 86 TYR A CA 1
ATOM 679 C C . TYR A 1 86 ? -17.309 7.675 21.611 1.00 93.69 86 TYR A C 1
ATOM 681 O O . TYR A 1 86 ? -16.690 6.894 22.335 1.00 93.69 86 TYR A O 1
ATOM 689 N N . LYS A 1 87 ? -16.812 8.880 21.306 1.00 93.62 87 LYS A N 1
ATOM 690 C CA . LYS A 1 87 ? -15.456 9.330 21.665 1.00 93.62 87 LYS A CA 1
ATOM 691 C C . LYS A 1 87 ? -15.132 9.212 23.155 1.00 93.62 87 LYS A C 1
ATOM 693 O O . LYS A 1 87 ? -13.986 8.960 23.514 1.00 93.62 87 LYS A O 1
ATOM 698 N N . GLN A 1 88 ? -16.122 9.429 24.020 1.00 94.69 88 GLN A N 1
ATOM 699 C CA . GLN A 1 88 ? -15.944 9.333 25.473 1.00 94.69 88 GLN A CA 1
ATOM 700 C C . GLN A 1 88 ? -15.869 7.881 25.961 1.00 94.69 88 GLN A C 1
ATOM 702 O O . GLN A 1 88 ? -15.173 7.606 26.933 1.00 94.69 88 GLN A O 1
ATOM 707 N N . THR A 1 89 ? -16.572 6.964 25.295 1.00 96.06 89 THR A N 1
ATOM 708 C CA . THR A 1 89 ? -16.631 5.543 25.665 1.00 96.06 89 THR A CA 1
ATOM 709 C C . THR A 1 89 ? -15.457 4.758 25.083 1.00 96.06 89 THR A C 1
ATOM 711 O O . THR A 1 89 ? -14.898 3.910 25.770 1.00 96.06 89 THR A O 1
ATOM 714 N N . TYR A 1 90 ? -15.067 5.065 23.842 1.00 95.12 90 TYR A N 1
ATOM 715 C CA . TYR A 1 90 ? -14.025 4.364 23.083 1.00 95.12 90 TYR A CA 1
ATOM 716 C C . TYR A 1 90 ? -12.981 5.358 22.540 1.00 95.12 90 TYR A C 1
ATOM 718 O O . TYR A 1 90 ? -12.923 5.616 21.329 1.00 95.12 90 TYR A O 1
ATOM 726 N N . PRO A 1 91 ? -12.193 6.007 23.416 1.00 94.00 91 PRO A N 1
ATOM 727 C CA . PRO A 1 91 ? -11.297 7.094 23.023 1.00 94.00 91 PRO A CA 1
ATOM 728 C C . PRO A 1 91 ? -10.161 6.638 22.099 1.00 94.00 91 PRO A C 1
ATOM 730 O O . PRO A 1 91 ? -9.749 7.401 21.219 1.00 94.00 91 PRO A O 1
ATOM 733 N N . THR A 1 92 ? -9.666 5.410 22.264 1.00 92.62 92 THR A N 1
ATOM 734 C CA . THR A 1 92 ? -8.556 4.854 21.481 1.00 92.62 92 THR A CA 1
ATOM 735 C C . THR A 1 92 ? -9.016 4.554 20.058 1.00 92.62 92 THR A C 1
ATOM 737 O O . THR A 1 92 ? -8.435 5.071 19.102 1.00 92.62 92 THR A O 1
ATOM 740 N N . ALA A 1 93 ? -10.107 3.801 19.902 1.00 92.12 93 ALA A N 1
ATOM 741 C CA . ALA A 1 93 ? -10.708 3.506 18.604 1.00 92.12 93 ALA A CA 1
ATOM 742 C C . ALA A 1 93 ? -11.120 4.782 17.873 1.00 92.12 93 ALA A C 1
ATOM 744 O O . ALA A 1 93 ? -10.793 4.954 16.699 1.00 92.12 93 ALA A O 1
ATOM 745 N N . SER A 1 94 ? -11.748 5.723 18.580 1.00 92.31 94 SER A N 1
ATOM 746 C CA . SER A 1 94 ? -12.198 6.982 17.983 1.00 92.31 94 SER A CA 1
ATOM 747 C C . SER A 1 94 ? -11.036 7.826 17.462 1.00 92.31 94 SER A C 1
ATOM 749 O O . SER A 1 94 ? -11.114 8.374 16.362 1.00 92.31 94 SER A O 1
ATOM 751 N N . LYS A 1 95 ? -9.929 7.896 18.216 1.00 91.00 95 LYS A N 1
ATOM 752 C CA . LYS A 1 95 ? -8.698 8.562 17.773 1.00 91.00 95 LYS A CA 1
ATOM 753 C C . LYS A 1 95 ? -8.175 7.930 16.486 1.00 91.00 95 LYS A C 1
ATOM 755 O O . LYS A 1 95 ? -7.908 8.652 15.532 1.00 91.00 95 LYS A O 1
ATOM 760 N N . TYR A 1 96 ? -8.019 6.609 16.447 1.00 89.25 96 TYR A N 1
ATOM 761 C CA . TYR A 1 96 ? -7.415 5.958 15.288 1.00 89.25 96 TYR A CA 1
ATOM 762 C C . TYR A 1 96 ? -8.338 5.955 14.065 1.00 89.25 96 TYR A C 1
ATOM 764 O O . TYR A 1 96 ? -7.862 6.203 12.963 1.00 89.25 96 TYR A O 1
ATOM 772 N N . ILE A 1 97 ? -9.652 5.775 14.214 1.00 88.69 97 ILE A N 1
ATOM 773 C CA . ILE A 1 97 ? -10.593 5.826 13.080 1.00 88.69 97 ILE A CA 1
ATOM 774 C C . ILE A 1 97 ? -10.480 7.148 12.309 1.00 88.69 97 ILE A C 1
ATOM 776 O O . ILE A 1 97 ? -10.457 7.123 11.076 1.00 88.69 97 ILE A O 1
ATOM 780 N N . MET A 1 98 ? -10.341 8.275 13.021 1.00 85.00 98 MET A N 1
ATOM 781 C CA . MET A 1 98 ? -10.228 9.609 12.419 1.00 85.00 98 MET A CA 1
ATOM 782 C C . MET A 1 98 ? -9.000 9.788 11.516 1.00 85.00 98 MET A C 1
ATOM 784 O O . MET A 1 98 ? -9.050 10.598 10.592 1.00 85.00 98 MET A O 1
ATOM 788 N N . TYR A 1 99 ? -7.901 9.070 11.772 1.00 82.62 99 TYR A N 1
ATOM 789 C CA . TYR A 1 99 ? -6.612 9.322 11.111 1.00 82.62 99 TYR A CA 1
ATOM 790 C C . TYR A 1 99 ? -6.045 8.121 10.338 1.00 82.62 99 TYR A C 1
ATOM 792 O O . TYR A 1 99 ? -5.151 8.296 9.509 1.00 82.62 99 TYR A O 1
ATOM 800 N N . ASN A 1 100 ? -6.552 6.910 10.579 1.00 85.62 100 ASN A N 1
ATOM 801 C CA . ASN A 1 100 ? -5.959 5.653 10.106 1.00 85.62 100 ASN A CA 1
ATOM 802 C C . ASN A 1 100 ? -6.872 4.833 9.187 1.00 85.62 100 ASN A C 1
ATOM 804 O O . ASN A 1 100 ? -6.537 3.702 8.825 1.00 85.62 100 ASN A O 1
ATOM 808 N N . THR A 1 101 ? -8.000 5.404 8.768 1.00 82.31 101 THR A N 1
ATOM 809 C CA . THR A 1 101 ? -8.875 4.798 7.762 1.00 82.31 101 THR A CA 1
ATOM 810 C C . THR A 1 101 ? -8.487 5.312 6.380 1.00 82.31 101 THR A C 1
ATOM 812 O O . THR A 1 101 ? -8.522 6.514 6.124 1.00 82.31 101 THR A O 1
ATOM 815 N N . TYR A 1 102 ? -8.114 4.409 5.473 1.00 80.75 102 TYR A N 1
ATOM 816 C CA . TYR A 1 102 ? -7.864 4.744 4.076 1.00 80.75 102 TYR A CA 1
ATOM 817 C C . TYR A 1 102 ? -8.745 3.898 3.170 1.00 80.75 102 TYR A C 1
ATOM 819 O O . TYR A 1 102 ? -8.596 2.680 3.072 1.00 80.75 102 TYR A O 1
ATOM 827 N N . MET A 1 103 ? -9.645 4.571 2.459 1.00 78.06 103 MET A N 1
ATOM 828 C CA . MET A 1 103 ? -10.667 3.947 1.630 1.00 78.06 103 MET A CA 1
ATOM 829 C C . MET A 1 103 ? -11.502 2.918 2.411 1.00 78.06 103 MET A C 1
ATOM 831 O O . MET A 1 103 ? -12.416 3.288 3.139 1.00 78.06 103 MET A O 1
ATOM 835 N N . ASN A 1 104 ? -11.173 1.634 2.260 1.00 78.50 104 ASN A N 1
ATOM 836 C CA . ASN A 1 104 ? -11.904 0.505 2.832 1.00 78.50 104 ASN A CA 1
ATOM 837 C C . ASN A 1 104 ? -11.088 -0.267 3.873 1.00 78.50 104 ASN A C 1
ATOM 839 O O . ASN A 1 104 ? -11.570 -1.279 4.393 1.00 78.50 104 ASN A O 1
ATOM 843 N N . ASP A 1 105 ? -9.865 0.186 4.134 1.00 82.69 105 ASP A N 1
ATOM 844 C CA . ASP A 1 105 ? -8.916 -0.475 5.009 1.00 82.69 105 ASP A CA 1
ATOM 845 C C . ASP A 1 105 ? -8.625 0.434 6.198 1.00 82.69 105 ASP A C 1
ATOM 847 O O . ASP A 1 105 ? -8.257 1.604 6.054 1.00 82.69 105 ASP A O 1
ATOM 851 N N . PHE A 1 106 ? -8.772 -0.129 7.387 1.00 88.00 106 PHE A N 1
ATOM 852 C CA . PHE A 1 106 ? -8.235 0.452 8.600 1.00 88.00 106 PHE A CA 1
ATOM 853 C C . PHE A 1 106 ? -6.815 -0.080 8.781 1.00 88.00 106 PHE A C 1
ATOM 855 O O . PHE A 1 106 ? -6.599 -1.295 8.813 1.00 88.00 106 PHE A O 1
ATOM 862 N N . VAL A 1 107 ? -5.839 0.826 8.848 1.00 87.88 107 VAL A N 1
ATOM 863 C CA . VAL A 1 107 ? -4.415 0.482 8.855 1.00 87.88 107 VAL A CA 1
ATOM 864 C C . VAL A 1 107 ? -3.701 1.278 9.935 1.00 87.88 107 VAL A C 1
ATOM 866 O O . VAL A 1 107 ? -3.567 2.501 9.852 1.00 87.88 107 VAL A O 1
ATOM 869 N N . MET A 1 108 ? -3.194 0.578 10.944 1.00 86.75 108 MET A N 1
ATOM 870 C CA . MET A 1 108 ? -2.620 1.214 12.119 1.00 86.75 108 MET A CA 1
ATOM 871 C C . MET A 1 108 ? -1.359 0.507 12.612 1.00 86.75 108 MET A C 1
ATOM 873 O O . MET A 1 108 ? -1.222 -0.711 12.507 1.00 86.75 108 MET A O 1
ATOM 877 N N . GLY A 1 109 ? -0.447 1.297 13.174 1.00 86.38 109 GLY A N 1
ATOM 878 C CA . GLY A 1 109 ? 0.682 0.825 13.952 1.00 86.38 109 GLY A CA 1
ATOM 879 C C . GLY A 1 109 ? 0.649 1.343 15.397 1.00 86.38 109 GLY A C 1
ATOM 880 O O . GLY A 1 109 ? 0.247 2.481 15.625 1.00 86.38 109 GLY A O 1
ATOM 881 N N . THR A 1 110 ? 1.090 0.526 16.358 1.00 88.38 110 THR A N 1
ATOM 882 C CA . THR A 1 110 ? 1.382 0.930 17.750 1.00 88.38 110 THR A CA 1
ATOM 883 C C . THR A 1 110 ? 2.701 0.319 18.241 1.00 88.38 110 THR A C 1
ATOM 885 O O . THR A 1 110 ? 3.186 -0.687 17.717 1.00 88.38 110 THR A O 1
ATOM 888 N N . SER A 1 111 ? 3.339 0.943 19.230 1.00 87.19 111 SER A N 1
ATOM 889 C CA . SER A 1 111 ? 4.566 0.449 19.859 1.00 87.19 111 SER A CA 1
ATOM 890 C C . SER A 1 111 ? 4.314 -0.484 21.051 1.00 87.19 111 SER A C 1
ATOM 892 O O . SER A 1 111 ? 5.244 -1.189 21.451 1.00 87.19 111 SER A O 1
ATOM 894 N N . ALA A 1 112 ? 3.091 -0.523 21.601 1.00 90.06 112 ALA A N 1
ATOM 895 C CA . ALA A 1 112 ? 2.761 -1.243 22.831 1.00 90.06 112 ALA A CA 1
ATOM 896 C C . ALA A 1 112 ? 1.626 -2.262 22.638 1.00 90.06 112 ALA A C 1
ATOM 898 O O . ALA A 1 112 ? 0.563 -1.947 22.107 1.00 90.06 112 ALA A O 1
ATOM 899 N N . HIS A 1 113 ? 1.818 -3.487 23.142 1.00 89.81 113 HIS A N 1
ATOM 900 C CA . HIS A 1 113 ? 0.804 -4.549 23.058 1.00 89.81 113 HIS A CA 1
ATOM 901 C C . HIS A 1 113 ? -0.487 -4.204 23.806 1.00 89.81 113 HIS A C 1
ATOM 903 O O . HIS A 1 113 ? -1.564 -4.581 23.362 1.00 89.81 113 HIS A O 1
ATOM 909 N N . THR A 1 114 ? -0.395 -3.464 24.912 1.00 91.94 114 THR A N 1
ATOM 910 C CA . THR A 1 114 ? -1.560 -3.036 25.696 1.00 91.94 114 THR A CA 1
ATOM 911 C C . THR A 1 114 ? -2.473 -2.111 24.898 1.00 91.94 114 THR A C 1
ATOM 913 O O . THR A 1 114 ? -3.676 -2.344 24.846 1.00 91.94 114 THR A O 1
ATOM 916 N N . GLU A 1 115 ? -1.909 -1.107 24.224 1.00 91.88 115 GLU A N 1
ATOM 917 C CA . GLU A 1 115 ? -2.662 -0.197 23.353 1.00 91.88 115 GLU A CA 1
ATOM 918 C C . GLU A 1 115 ? -3.286 -0.954 22.173 1.00 91.88 115 GLU A C 1
ATOM 920 O O . GLU A 1 115 ? -4.447 -0.734 21.837 1.00 91.88 115 GLU A O 1
ATOM 925 N N . ALA A 1 116 ? -2.540 -1.900 21.596 1.00 92.81 116 ALA A N 1
ATOM 926 C CA . ALA A 1 116 ? -2.999 -2.756 20.507 1.00 92.81 116 ALA A CA 1
ATOM 927 C C . ALA A 1 116 ? -4.243 -3.583 20.902 1.00 92.81 116 ALA A C 1
ATOM 929 O O . ALA A 1 116 ? -5.218 -3.647 20.152 1.00 92.81 116 ALA A O 1
ATOM 930 N N . THR A 1 117 ? -4.225 -4.176 22.100 1.00 93.19 117 THR A N 1
ATOM 931 C CA . THR A 1 117 ? -5.349 -4.944 22.653 1.00 93.19 117 THR A CA 1
ATOM 932 C C . THR A 1 117 ? -6.546 -4.057 22.987 1.00 93.19 117 THR A C 1
ATOM 934 O O . THR A 1 117 ? -7.664 -4.400 22.604 1.00 93.19 117 THR A O 1
ATOM 937 N N . ILE A 1 118 ? -6.323 -2.911 23.646 1.00 94.44 118 ILE A N 1
ATOM 938 C CA . ILE A 1 118 ? -7.389 -1.948 23.975 1.00 94.44 118 ILE A CA 1
ATOM 939 C C . ILE A 1 118 ? -8.094 -1.498 22.701 1.00 94.44 118 ILE A C 1
ATOM 941 O O . ILE A 1 118 ? -9.317 -1.543 22.625 1.00 94.44 118 ILE A O 1
ATOM 945 N N . LEU A 1 119 ? -7.331 -1.127 21.673 1.00 93.50 119 LEU A N 1
ATOM 946 C CA . LEU A 1 119 ? -7.909 -0.721 20.405 1.00 93.50 119 LEU A CA 1
ATOM 947 C C . LEU A 1 119 ? -8.771 -1.817 19.789 1.00 93.50 119 LEU A C 1
ATOM 949 O O . LEU A 1 119 ? -9.871 -1.529 19.332 1.00 93.50 119 LEU A O 1
ATOM 953 N N . TYR A 1 120 ? -8.264 -3.048 19.717 1.00 93.31 120 TYR A N 1
ATOM 954 C CA . TYR A 1 120 ? -9.016 -4.148 19.128 1.00 93.31 120 TYR A CA 1
ATOM 955 C C . TYR A 1 120 ? -10.363 -4.343 19.845 1.00 93.31 120 TYR A C 1
ATOM 957 O O . TYR A 1 120 ? -11.402 -4.428 19.190 1.00 93.31 120 TYR A O 1
ATOM 965 N N . GLN A 1 121 ? -10.354 -4.330 21.181 1.00 93.00 121 GLN A N 1
ATOM 966 C CA . GLN A 1 121 ? -11.563 -4.452 21.996 1.00 93.00 121 GLN A CA 1
ATOM 967 C C . GLN A 1 121 ? -12.518 -3.273 21.783 1.00 93.00 121 GLN A C 1
ATOM 969 O O . GLN A 1 121 ? -13.706 -3.482 21.540 1.00 93.00 121 GLN A O 1
ATOM 974 N N . GLU A 1 122 ? -12.007 -2.040 21.821 1.00 94.94 122 GLU A N 1
ATOM 975 C CA . GLU A 1 122 ? -12.803 -0.837 21.576 1.00 94.94 122 GLU A CA 1
ATOM 976 C C . GLU A 1 122 ? -13.404 -0.832 20.160 1.00 94.94 122 GLU A C 1
ATOM 978 O O . GLU A 1 122 ? -14.570 -0.492 20.000 1.00 94.94 122 GLU A O 1
ATOM 983 N N . MET A 1 123 ? -12.656 -1.257 19.135 1.00 92.06 123 MET A N 1
ATOM 984 C CA . MET A 1 123 ? -13.140 -1.359 17.752 1.00 92.06 123 MET A CA 1
ATOM 985 C C . MET A 1 123 ? -14.269 -2.385 17.616 1.00 92.06 123 MET A C 1
ATOM 987 O O . MET A 1 123 ? -15.282 -2.096 16.977 1.00 92.06 123 MET A O 1
ATOM 991 N N . GLN A 1 124 ? -14.127 -3.569 18.221 1.00 90.44 124 GLN A N 1
ATOM 992 C CA . GLN A 1 124 ? -15.178 -4.596 18.232 1.00 90.44 124 GLN A CA 1
ATOM 993 C C . GLN A 1 124 ? -16.446 -4.090 18.933 1.00 90.44 124 GLN A C 1
ATOM 995 O O . GLN A 1 124 ? -17.550 -4.214 18.406 1.00 90.44 124 GLN A O 1
ATOM 1000 N N . GLN A 1 125 ? -16.297 -3.446 20.092 1.00 91.81 125 GLN A N 1
ATOM 1001 C CA . GLN A 1 125 ? -17.428 -2.894 20.839 1.00 91.81 125 GLN A CA 1
ATOM 1002 C C . GLN A 1 125 ? -18.099 -1.739 20.089 1.00 91.81 125 GLN A C 1
ATOM 1004 O O . GLN A 1 125 ? -19.321 -1.736 19.947 1.00 91.81 125 GLN A O 1
ATOM 1009 N N . LE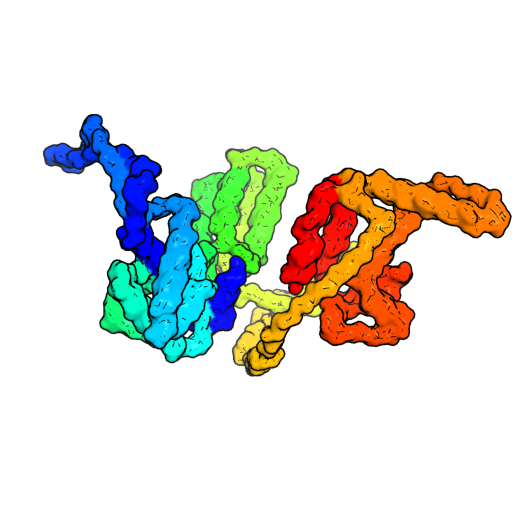U A 1 126 ? -17.323 -0.801 19.541 1.00 91.38 126 LEU A N 1
ATOM 1010 C CA . LEU A 1 126 ? -17.829 0.318 18.748 1.00 91.38 126 LEU A CA 1
ATOM 1011 C C . LEU A 1 126 ? -18.641 -0.175 17.541 1.00 91.38 126 LEU A C 1
ATOM 1013 O O . LEU A 1 126 ? -19.745 0.304 17.293 1.00 91.38 126 LEU A O 1
ATOM 1017 N N . THR A 1 127 ? -18.115 -1.154 16.806 1.00 86.56 127 THR A N 1
ATOM 1018 C CA . THR A 1 127 ? -18.776 -1.689 15.606 1.00 86.56 127 THR A CA 1
ATOM 1019 C C . THR A 1 127 ? -19.967 -2.597 15.917 1.00 86.56 127 THR A C 1
ATOM 1021 O O . THR A 1 127 ? -20.889 -2.692 15.102 1.00 86.56 127 THR A O 1
ATOM 1024 N N . SER A 1 128 ? -20.034 -3.175 17.120 1.00 87.56 128 SER A N 1
ATOM 1025 C CA . SER A 1 128 ? -21.205 -3.935 17.576 1.00 87.56 128 SER A CA 1
ATOM 1026 C C . SER A 1 128 ? -22.474 -3.079 17.700 1.00 87.56 128 SER A C 1
ATOM 1028 O O . SER A 1 128 ? -23.560 -3.576 17.400 1.00 87.56 128 SER A O 1
ATOM 1030 N N . HIS A 1 129 ? -22.353 -1.778 18.020 1.00 85.69 129 HIS A N 1
ATOM 1031 C CA . HIS A 1 129 ? -23.500 -0.850 18.104 1.00 85.69 129 HIS A CA 1
ATOM 1032 C C . HIS A 1 129 ? -24.251 -0.695 16.779 1.00 85.69 129 HIS A C 1
ATOM 1034 O O . HIS A 1 129 ? -25.429 -0.351 16.770 1.00 85.69 129 HIS A O 1
ATOM 1040 N N . ILE A 1 130 ? -23.579 -0.961 15.660 1.00 81.06 130 ILE A N 1
ATOM 1041 C CA . ILE A 1 130 ? -24.116 -0.789 14.305 1.00 81.06 130 ILE A CA 1
ATOM 1042 C C . ILE A 1 130 ? -24.162 -2.103 13.519 1.00 81.06 130 ILE A C 1
ATOM 1044 O O . ILE A 1 130 ? -24.316 -2.081 12.301 1.00 81.06 130 ILE A O 1
ATOM 1048 N N . SER A 1 131 ? -24.023 -3.249 14.201 1.00 80.81 131 SER A N 1
ATOM 1049 C CA . SER A 1 131 ? -23.980 -4.578 13.571 1.00 80.81 131 SER A CA 1
ATOM 1050 C C . SER A 1 131 ? -22.997 -4.646 12.394 1.00 80.81 131 SER A C 1
ATOM 1052 O O . SER A 1 131 ? -23.283 -5.254 11.361 1.00 80.81 131 SER A O 1
ATOM 1054 N N . LEU A 1 132 ? -21.838 -3.993 12.538 1.00 80.69 132 LEU A N 1
ATOM 1055 C CA . LEU A 1 132 ? -20.805 -3.950 11.514 1.00 80.69 132 LEU A CA 1
ATOM 1056 C C . LEU A 1 132 ? -19.737 -5.018 11.786 1.00 80.69 132 LEU A C 1
ATOM 1058 O O . LEU A 1 132 ? -18.851 -4.792 12.608 1.00 80.69 132 LEU A O 1
ATOM 1062 N N . PRO A 1 133 ? -19.747 -6.163 11.086 1.00 75.31 133 PRO A N 1
ATOM 1063 C CA . PRO A 1 133 ? -18.647 -7.111 11.177 1.00 75.31 133 PRO A CA 1
ATOM 1064 C C . PRO A 1 133 ? -17.380 -6.529 10.534 1.00 75.31 133 PRO A C 1
ATOM 1066 O O . PRO A 1 133 ? -17.315 -6.297 9.324 1.00 75.31 133 PRO A O 1
ATOM 1069 N N . LEU A 1 134 ? -16.348 -6.312 11.350 1.00 85.56 134 LEU A N 1
ATOM 1070 C CA . LEU A 1 134 ? -14.992 -6.061 10.866 1.00 85.56 134 LEU A CA 1
ATOM 1071 C C . LEU A 1 134 ? -14.380 -7.380 10.396 1.00 85.56 134 LEU A C 1
ATOM 1073 O O . LEU A 1 134 ? -14.389 -8.373 11.124 1.00 85.56 134 LEU A O 1
ATOM 1077 N N . ALA A 1 135 ? -13.830 -7.388 9.186 1.00 83.50 135 ALA A N 1
ATOM 1078 C CA . ALA A 1 135 ? -13.312 -8.596 8.552 1.00 83.50 135 ALA A CA 1
ATOM 1079 C C . ALA A 1 135 ? -11.831 -8.449 8.196 1.00 83.50 135 ALA A C 1
ATOM 1081 O O . ALA A 1 135 ? -11.265 -7.361 8.263 1.00 83.50 135 ALA A O 1
ATOM 1082 N N . LYS A 1 136 ? -11.207 -9.542 7.739 1.00 85.56 136 LYS A N 1
ATOM 1083 C CA . LYS A 1 136 ? -9.822 -9.546 7.228 1.00 85.56 136 LYS A CA 1
ATOM 1084 C C . LYS A 1 136 ? -8.815 -8.976 8.236 1.00 85.56 136 LYS A C 1
ATOM 1086 O O . LYS A 1 136 ? -7.927 -8.215 7.854 1.00 85.56 136 LYS A O 1
ATOM 1091 N N . TRP A 1 137 ? -8.965 -9.334 9.508 1.00 91.00 137 TRP A N 1
ATOM 1092 C CA . TRP A 1 137 ? -8.017 -8.936 10.539 1.00 91.00 137 TRP A CA 1
ATOM 1093 C C . TRP A 1 137 ? -6.622 -9.471 10.226 1.00 91.00 137 TRP A C 1
ATOM 1095 O O . TRP A 1 137 ? -6.451 -10.566 9.681 1.00 91.00 137 TRP A O 1
ATOM 1105 N N . THR A 1 138 ? -5.601 -8.677 10.515 1.00 92.00 138 THR A N 1
ATOM 1106 C CA . THR A 1 138 ? -4.203 -9.070 10.340 1.00 92.00 138 THR A CA 1
ATOM 1107 C C . THR A 1 138 ? -3.332 -8.322 11.347 1.00 92.00 138 THR A C 1
ATOM 1109 O O . THR A 1 138 ? -3.540 -7.136 11.601 1.00 92.00 138 THR A O 1
ATOM 1112 N N . THR A 1 139 ? -2.363 -9.017 11.945 1.00 93.12 139 THR A N 1
ATOM 1113 C CA . THR A 1 139 ? -1.394 -8.424 12.875 1.00 93.12 139 THR A CA 1
ATOM 1114 C C . THR A 1 139 ? -0.107 -9.237 12.936 1.00 93.12 139 THR A C 1
ATOM 1116 O O . THR A 1 139 ? -0.138 -10.457 12.780 1.00 93.12 139 THR A O 1
ATOM 1119 N N . ASN A 1 140 ? 1.018 -8.570 13.202 1.00 92.69 140 ASN A N 1
ATOM 1120 C CA . ASN A 1 140 ? 2.309 -9.201 13.503 1.00 92.69 140 ASN A CA 1
ATOM 1121 C C . ASN A 1 140 ? 2.500 -9.506 15.008 1.00 92.69 140 ASN A C 1
ATOM 1123 O O . ASN A 1 140 ? 3.514 -10.077 15.403 1.00 92.69 140 ASN A O 1
ATOM 1127 N N . SER A 1 141 ? 1.536 -9.159 15.871 1.00 93.06 141 SER A N 1
ATOM 1128 C CA . SER A 1 141 ? 1.611 -9.452 17.305 1.00 93.06 141 SER A CA 1
A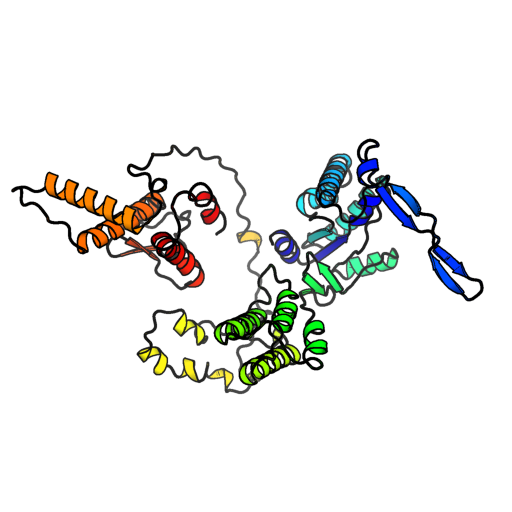TOM 1129 C C . SER A 1 141 ? 1.092 -10.852 17.629 1.00 93.06 141 SER A C 1
ATOM 1131 O O . SER A 1 141 ? -0.098 -11.129 17.500 1.00 93.06 141 SER A O 1
ATOM 1133 N N . LYS A 1 142 ? 1.967 -11.717 18.157 1.00 91.69 142 LYS A N 1
ATOM 1134 C CA . LYS A 1 142 ? 1.583 -13.066 18.612 1.00 91.69 142 LYS A CA 1
ATOM 1135 C C . LYS A 1 142 ? 0.541 -13.055 19.734 1.00 91.69 142 LYS A C 1
ATOM 1137 O O . LYS A 1 142 ? -0.375 -13.863 19.702 1.00 91.69 142 LYS A O 1
ATOM 1142 N N . ILE A 1 143 ? 0.617 -12.083 20.645 1.00 93.00 143 ILE A N 1
ATOM 1143 C CA . ILE A 1 143 ? -0.360 -11.905 21.733 1.00 93.00 143 ILE A CA 1
ATOM 1144 C C . ILE A 1 143 ? -1.770 -11.678 21.171 1.00 93.00 143 ILE A C 1
ATOM 1146 O O . ILE A 1 143 ? -2.711 -12.352 21.584 1.00 93.00 143 ILE A O 1
ATOM 1150 N N . LEU A 1 144 ? -1.914 -10.767 20.201 1.00 92.94 144 LEU A N 1
ATOM 1151 C CA . LEU A 1 144 ? -3.202 -10.527 19.546 1.00 92.94 144 LEU A CA 1
ATOM 1152 C C . LEU A 1 144 ? -3.663 -11.743 18.741 1.00 92.94 144 LEU A C 1
ATOM 1154 O O . LEU A 1 144 ? -4.829 -12.104 18.826 1.00 92.94 144 LEU A O 1
ATOM 1158 N N . GLN A 1 145 ? -2.763 -12.403 18.004 1.00 93.25 145 GLN A N 1
ATOM 1159 C CA . GLN A 1 145 ? -3.107 -13.617 17.256 1.00 93.25 145 GLN A CA 1
ATOM 1160 C C . GLN A 1 145 ? -3.651 -14.720 18.177 1.00 93.25 145 GLN A C 1
ATOM 1162 O O . GLN A 1 145 ? -4.625 -15.379 17.827 1.00 93.25 145 GLN A O 1
ATOM 1167 N N . ASP A 1 146 ? -3.047 -14.933 19.346 1.00 93.44 146 ASP A N 1
ATOM 1168 C CA . ASP A 1 146 ? -3.499 -15.958 20.289 1.00 93.44 146 ASP A CA 1
ATOM 1169 C C . ASP A 1 146 ? -4.840 -15.596 20.936 1.00 93.44 146 ASP A C 1
ATOM 1171 O O . ASP A 1 146 ? -5.707 -16.461 21.060 1.00 93.44 146 ASP A O 1
ATOM 1175 N N . MET A 1 147 ? -5.056 -14.318 21.255 1.00 92.94 147 MET A N 1
ATOM 1176 C CA . MET A 1 147 ? -6.357 -13.810 21.701 1.00 92.94 147 MET A CA 1
ATOM 1177 C C . MET A 1 147 ? -7.439 -14.009 20.625 1.00 92.94 147 MET A C 1
ATOM 1179 O O . MET A 1 147 ? -8.507 -14.542 20.909 1.00 92.94 147 MET A O 1
ATOM 1183 N N . TRP A 1 148 ? -7.148 -13.681 19.365 1.00 93.50 148 TRP A N 1
ATOM 1184 C CA . TRP A 1 148 ? -8.082 -13.858 18.248 1.00 93.50 148 TRP A CA 1
ATOM 1185 C C . TRP A 1 148 ? -8.425 -15.325 17.982 1.00 93.50 148 TRP A C 1
ATOM 1187 O O . TRP A 1 148 ? -9.576 -15.629 17.677 1.00 93.50 148 TRP A O 1
ATOM 1197 N N . LYS A 1 149 ? -7.476 -16.256 18.156 1.00 93.19 149 LYS A N 1
ATOM 1198 C CA . LYS A 1 149 ? -7.769 -17.701 18.090 1.00 93.19 149 LYS A CA 1
ATOM 1199 C C . LYS A 1 149 ? -8.761 -18.129 19.169 1.00 93.19 149 LYS A C 1
ATOM 1201 O O . LYS A 1 149 ? -9.646 -18.926 18.880 1.00 93.19 149 LYS A O 1
ATOM 1206 N N . GLN A 1 150 ? -8.618 -17.619 20.394 1.00 92.69 150 GLN A N 1
ATOM 1207 C CA . GLN A 1 150 ? -9.540 -17.928 21.495 1.00 92.69 150 GLN A CA 1
ATOM 1208 C C . GLN A 1 150 ? -10.946 -17.377 21.229 1.00 92.69 150 GLN A C 1
ATOM 1210 O O . GLN A 1 150 ? -11.935 -18.022 21.565 1.00 92.69 150 GLN A O 1
ATOM 1215 N N . GLU A 1 151 ? -11.030 -16.219 20.577 1.00 90.50 151 GLU A N 1
ATOM 1216 C CA . GLU A 1 151 ? -12.287 -15.577 20.180 1.00 90.50 151 GLU A CA 1
ATOM 1217 C C . GLU A 1 151 ? -12.870 -16.116 18.856 1.00 90.50 151 GLU A C 1
ATOM 1219 O O . GLU A 1 151 ? -13.909 -15.637 18.409 1.00 90.50 151 GLU A O 1
ATOM 1224 N N . ASN A 1 152 ? -12.242 -17.120 18.225 1.00 89.62 152 ASN A N 1
ATOM 1225 C CA . ASN A 1 152 ? -12.607 -17.650 16.901 1.00 89.62 152 ASN A CA 1
ATOM 1226 C C . ASN A 1 152 ? -12.665 -16.584 15.788 1.00 89.62 152 ASN A C 1
ATOM 1228 O O . ASN A 1 152 ? -13.473 -16.671 14.861 1.00 89.62 152 ASN A O 1
ATOM 1232 N N . VAL A 1 153 ? -11.793 -15.579 15.856 1.00 87.94 153 VAL A N 1
ATOM 1233 C CA . VAL A 1 153 ? -11.679 -14.532 14.838 1.00 87.94 153 VAL A CA 1
ATOM 1234 C C . VAL A 1 153 ? -10.759 -14.996 13.717 1.00 87.94 153 VAL A C 1
ATOM 1236 O O . VAL A 1 153 ? -9.616 -15.392 13.943 1.00 87.94 153 VAL A O 1
ATOM 1239 N N . GLU A 1 154 ? -11.251 -14.924 12.482 1.00 87.19 154 GLU A N 1
ATOM 1240 C CA . GLU A 1 154 ? -10.457 -15.252 11.301 1.00 87.19 154 GLU A CA 1
ATOM 1241 C C . GLU A 1 154 ? -9.441 -14.136 11.007 1.00 87.19 154 GLU A C 1
ATOM 1243 O O . GLU A 1 154 ? -9.804 -12.973 10.799 1.00 87.19 154 GLU A O 1
ATOM 1248 N N . PHE A 1 155 ? -8.159 -14.497 10.941 1.00 87.62 155 PHE A N 1
ATOM 1249 C CA . PHE A 1 155 ? -7.077 -13.598 10.543 1.00 87.62 155 PHE A CA 1
ATOM 1250 C C . PHE A 1 155 ? -6.143 -14.262 9.529 1.00 87.62 155 PHE A C 1
ATOM 1252 O O . PHE A 1 155 ? -6.095 -15.486 9.398 1.00 87.62 155 PHE A O 1
ATOM 1259 N N . LYS A 1 156 ? -5.398 -13.437 8.789 1.00 85.75 156 LYS A N 1
ATOM 1260 C CA . LYS A 1 156 ? -4.440 -13.890 7.770 1.00 85.75 156 LYS A CA 1
ATOM 1261 C C . LYS A 1 156 ? -3.014 -13.533 8.164 1.00 85.75 156 LYS A C 1
ATOM 1263 O O . LYS A 1 156 ? -2.776 -12.439 8.661 1.00 85.75 156 LYS A O 1
ATOM 1268 N N . ASN A 1 157 ? -2.072 -14.426 7.860 1.00 84.38 157 ASN A N 1
ATOM 1269 C CA . ASN A 1 157 ? -0.639 -14.175 8.070 1.00 84.38 157 ASN A CA 1
ATOM 1270 C C . ASN A 1 157 ? 0.011 -13.465 6.876 1.00 84.38 157 ASN A C 1
ATOM 1272 O O . ASN A 1 157 ? 1.024 -12.789 7.015 1.00 84.38 157 ASN A O 1
ATOM 1276 N N . ILE A 1 158 ? -0.576 -13.623 5.688 1.00 84.62 158 ILE A N 1
ATOM 1277 C CA . ILE A 1 158 ? -0.173 -12.911 4.479 1.00 84.62 158 ILE A CA 1
ATOM 1278 C C . ILE A 1 158 ? -1.374 -12.104 4.011 1.00 84.62 158 ILE A C 1
ATOM 1280 O O . ILE A 1 158 ? -2.443 -12.659 3.738 1.00 84.62 158 ILE A O 1
ATOM 1284 N N . THR A 1 159 ? -1.203 -10.791 3.930 1.00 86.06 159 THR A N 1
ATOM 1285 C CA . THR A 1 159 ? -2.260 -9.873 3.506 1.00 86.06 159 THR A CA 1
ATOM 1286 C C . THR A 1 159 ? -1.704 -8.786 2.603 1.00 86.06 159 THR A C 1
ATOM 1288 O O . THR A 1 159 ? -0.502 -8.534 2.579 1.00 86.06 159 THR A O 1
ATOM 1291 N N . GLN A 1 160 ? -2.585 -8.121 1.866 1.00 85.50 160 GLN A N 1
ATOM 1292 C CA . GLN A 1 160 ? -2.226 -6.952 1.080 1.00 85.50 160 GLN A CA 1
ATOM 1293 C C . GLN A 1 160 ? -2.652 -5.704 1.855 1.00 85.50 160 GLN A C 1
ATOM 1295 O O . GLN A 1 160 ? -3.837 -5.505 2.105 1.00 85.50 160 GLN A O 1
ATOM 1300 N N . VAL A 1 161 ? -1.691 -4.866 2.237 1.00 85.50 161 VAL A N 1
ATOM 1301 C CA . VAL A 1 161 ? -1.927 -3.589 2.918 1.00 85.50 161 VAL A CA 1
ATOM 1302 C C . VAL A 1 161 ? -1.706 -2.470 1.912 1.00 85.50 161 VAL A C 1
ATOM 1304 O O . VAL A 1 161 ? -0.589 -2.277 1.432 1.00 85.50 161 VAL A O 1
ATOM 1307 N N . LEU A 1 162 ? -2.775 -1.748 1.559 1.00 82.38 162 LEU A N 1
ATOM 1308 C CA . LEU A 1 162 ? -2.739 -0.641 0.591 1.00 82.38 162 LEU A CA 1
ATOM 1309 C C . LEU A 1 162 ? -2.026 -1.001 -0.724 1.00 82.38 162 LEU A C 1
ATOM 1311 O O . LEU A 1 162 ? -1.285 -0.196 -1.280 1.00 82.38 162 LEU A O 1
ATOM 1315 N N . GLY A 1 163 ? -2.215 -2.230 -1.205 1.00 81.19 163 GLY A N 1
ATOM 1316 C CA . GLY A 1 163 ? -1.611 -2.709 -2.448 1.00 81.19 163 GLY A CA 1
ATOM 1317 C C . GLY A 1 163 ? -0.270 -3.442 -2.300 1.00 81.19 163 GLY A C 1
ATOM 1318 O O . GLY A 1 163 ? 0.153 -4.079 -3.263 1.00 81.19 163 GLY A O 1
ATOM 1319 N N . VAL A 1 164 ? 0.374 -3.424 -1.127 1.00 84.50 164 VAL A N 1
ATOM 1320 C CA . VAL A 1 164 ? 1.671 -4.086 -0.876 1.00 84.50 164 VAL A CA 1
ATOM 1321 C C . VAL A 1 164 ? 1.473 -5.349 -0.037 1.00 84.50 164 VAL A C 1
ATOM 1323 O O . VAL A 1 164 ? 0.762 -5.310 0.965 1.00 84.50 164 VAL A O 1
ATOM 1326 N N . ASN A 1 165 ? 2.095 -6.470 -0.413 1.00 86.31 165 ASN A N 1
ATOM 1327 C CA . ASN A 1 165 ? 1.981 -7.704 0.369 1.00 86.31 165 ASN A CA 1
ATOM 1328 C C . ASN A 1 165 ? 2.820 -7.606 1.648 1.00 86.31 165 ASN A C 1
ATOM 1330 O O . ASN A 1 165 ? 3.990 -7.229 1.605 1.00 86.31 165 ASN A O 1
ATOM 1334 N N . LEU A 1 166 ? 2.223 -7.984 2.771 1.00 87.25 166 LEU A N 1
ATOM 1335 C CA . LEU A 1 166 ? 2.834 -8.048 4.089 1.00 87.25 166 LEU A CA 1
ATOM 1336 C C . LEU A 1 166 ? 2.721 -9.476 4.615 1.00 87.25 166 LEU A C 1
ATOM 1338 O O . LEU A 1 166 ? 1.627 -10.039 4.664 1.00 87.25 166 LEU A O 1
ATOM 1342 N N . ASP A 1 167 ? 3.853 -10.023 5.036 1.00 89.31 167 ASP A N 1
ATOM 1343 C CA . ASP A 1 167 ? 3.930 -11.247 5.824 1.00 89.31 167 ASP A CA 1
ATOM 1344 C C . ASP A 1 167 ? 4.106 -10.852 7.283 1.00 89.31 167 ASP A C 1
ATOM 1346 O O . ASP A 1 167 ? 5.134 -10.294 7.668 1.00 89.31 167 ASP A O 1
ATOM 1350 N N . THR A 1 168 ? 3.074 -11.095 8.083 1.00 89.56 168 THR A N 1
ATOM 1351 C CA . THR A 1 168 ? 3.049 -10.684 9.483 1.00 89.56 168 THR A CA 1
ATOM 1352 C C . THR A 1 168 ? 3.814 -11.613 10.407 1.00 89.56 168 THR A C 1
ATOM 1354 O O . THR A 1 168 ? 4.116 -11.212 11.524 1.00 89.56 168 THR A O 1
ATOM 1357 N N . ASP A 1 169 ? 4.126 -12.838 9.981 1.00 87.56 169 ASP A N 1
ATOM 1358 C CA . ASP A 1 169 ? 4.927 -13.754 10.796 1.00 87.56 169 ASP A CA 1
ATOM 1359 C C . ASP A 1 169 ? 6.403 -13.372 10.754 1.00 87.56 169 ASP A C 1
ATOM 1361 O O . ASP A 1 169 ? 7.080 -13.394 11.780 1.00 87.56 169 ASP A O 1
ATOM 1365 N N . ARG A 1 170 ? 6.891 -13.000 9.567 1.00 86.38 170 ARG A N 1
ATOM 1366 C CA . ARG A 1 170 ? 8.262 -12.510 9.373 1.00 86.38 170 ARG A CA 1
ATOM 1367 C C . ARG A 1 170 ? 8.400 -10.999 9.533 1.00 86.38 170 ARG A C 1
ATOM 1369 O O . ARG A 1 170 ? 9.521 -10.509 9.575 1.00 86.38 170 ARG A O 1
ATOM 1376 N N . ASP A 1 171 ? 7.282 -10.284 9.597 1.00 88.19 171 ASP A N 1
ATOM 1377 C CA . ASP A 1 171 ? 7.202 -8.822 9.638 1.00 88.19 171 ASP A CA 1
ATOM 1378 C C . ASP A 1 171 ? 7.917 -8.130 8.460 1.00 88.19 171 ASP A C 1
ATOM 1380 O O . ASP A 1 171 ? 8.631 -7.139 8.615 1.00 88.19 171 ASP A O 1
ATOM 1384 N N . VAL A 1 172 ? 7.730 -8.663 7.249 1.00 85.38 172 VAL A N 1
ATOM 1385 C CA . VAL A 1 172 ? 8.385 -8.163 6.030 1.00 85.38 172 VAL A CA 1
ATOM 1386 C C . VAL A 1 172 ? 7.379 -7.850 4.935 1.00 85.38 172 VAL A C 1
ATOM 1388 O O . VAL A 1 172 ? 6.423 -8.595 4.703 1.00 85.38 172 VAL A O 1
ATOM 1391 N N . PHE A 1 173 ? 7.635 -6.770 4.196 1.00 85.44 173 PHE A N 1
ATOM 1392 C CA . PHE A 1 173 ? 6.978 -6.572 2.911 1.00 85.44 173 PHE A CA 1
ATOM 1393 C C . PHE A 1 173 ? 7.529 -7.541 1.875 1.00 85.44 173 PHE A C 1
ATOM 1395 O O . PHE A 1 173 ? 8.723 -7.841 1.836 1.00 85.44 173 PHE A O 1
ATOM 1402 N N . GLN A 1 174 ? 6.643 -8.010 1.008 1.00 80.19 174 GLN A N 1
ATOM 1403 C CA . GLN A 1 174 ? 6.956 -8.979 -0.025 1.00 80.19 174 GLN A CA 1
ATOM 1404 C C . GLN A 1 174 ? 6.495 -8.473 -1.382 1.00 80.19 174 GLN A C 1
ATOM 1406 O O . GLN A 1 174 ? 5.457 -7.827 -1.517 1.00 80.19 174 GLN A O 1
ATOM 1411 N N . ILE A 1 175 ? 7.255 -8.834 -2.409 1.00 74.56 175 ILE A N 1
ATOM 1412 C CA . ILE A 1 175 ? 6.740 -8.879 -3.771 1.00 74.56 175 ILE A CA 1
ATOM 1413 C C . ILE A 1 175 ? 6.427 -10.330 -4.074 1.00 74.56 175 ILE A C 1
ATOM 1415 O O . ILE A 1 175 ? 7.241 -11.216 -3.817 1.00 74.56 175 ILE A O 1
ATOM 1419 N N . ASP A 1 176 ? 5.272 -10.563 -4.685 1.00 68.94 176 ASP A N 1
ATOM 1420 C CA . ASP A 1 176 ? 5.001 -11.837 -5.329 1.00 68.94 176 ASP A CA 1
ATOM 1421 C C . ASP A 1 176 ? 5.892 -11.988 -6.577 1.00 68.94 176 ASP A C 1
ATOM 1423 O O . ASP A 1 176 ? 5.564 -11.550 -7.684 1.00 68.94 176 ASP A O 1
ATOM 1427 N N . VAL A 1 177 ? 7.077 -12.565 -6.376 1.00 62.97 177 VAL A N 1
ATOM 1428 C CA . VAL A 1 177 ? 8.007 -12.910 -7.458 1.00 62.97 177 VAL A CA 1
ATOM 1429 C C . VAL A 1 177 ? 7.533 -14.179 -8.182 1.00 62.97 177 VAL A C 1
ATOM 1431 O O . VAL A 1 177 ? 7.861 -14.366 -9.352 1.00 62.97 177 VAL A O 1
ATOM 1434 N N . GLN A 1 178 ? 6.676 -15.013 -7.574 1.00 55.25 178 GLN A N 1
ATOM 1435 C CA . GLN A 1 178 ? 6.173 -16.244 -8.203 1.00 55.25 178 GLN A CA 1
ATOM 1436 C C . GLN A 1 178 ? 5.320 -15.969 -9.445 1.00 55.25 178 GLN A C 1
ATOM 1438 O O . GLN A 1 178 ? 5.403 -16.708 -10.430 1.00 55.25 178 GLN A O 1
ATOM 1443 N N . VAL A 1 179 ? 4.611 -14.838 -9.480 1.00 54.34 179 VAL A N 1
ATOM 1444 C CA . VAL A 1 179 ? 3.906 -14.363 -10.684 1.00 54.34 179 VAL A CA 1
ATOM 1445 C C . VAL A 1 179 ? 4.859 -14.037 -11.846 1.00 54.34 179 VAL A C 1
ATOM 1447 O O . VAL A 1 179 ? 4.456 -14.165 -13.008 1.00 54.34 179 VAL A O 1
ATOM 1450 N N . LYS A 1 180 ? 6.112 -13.652 -11.565 1.00 56.44 180 LYS A N 1
ATOM 1451 C CA . LYS A 1 180 ? 7.156 -13.426 -12.582 1.00 56.44 180 LYS A CA 1
ATOM 1452 C C . LYS A 1 180 ? 7.795 -14.745 -13.041 1.00 56.44 180 LYS A C 1
ATOM 1454 O O . LYS A 1 180 ? 8.010 -14.929 -14.235 1.00 56.44 180 LYS A O 1
ATOM 1459 N N . ILE A 1 181 ? 7.991 -15.690 -12.116 1.00 55.66 181 ILE A N 1
ATOM 1460 C CA . ILE A 1 181 ? 8.632 -17.001 -12.338 1.00 55.66 181 ILE A CA 1
ATOM 1461 C C . ILE A 1 181 ? 7.818 -17.902 -13.279 1.00 55.66 181 ILE A C 1
ATOM 1463 O O . ILE A 1 181 ? 8.349 -18.422 -14.257 1.00 55.66 181 ILE A O 1
ATOM 1467 N N . VAL A 1 182 ? 6.517 -18.083 -13.019 1.00 50.72 182 VAL A N 1
ATOM 1468 C CA . VAL A 1 182 ? 5.694 -19.090 -13.728 1.00 50.72 182 VAL A CA 1
ATOM 1469 C C . VAL A 1 182 ? 5.392 -18.701 -15.184 1.00 50.72 182 VAL A C 1
ATOM 1471 O O . VAL A 1 182 ? 5.055 -19.559 -16.000 1.00 50.72 182 VAL A O 1
ATOM 1474 N N . ARG A 1 183 ? 5.514 -17.415 -15.535 1.00 50.84 183 ARG A N 1
ATOM 1475 C CA . ARG A 1 183 ? 5.150 -16.894 -16.866 1.00 50.84 183 ARG A CA 1
ATOM 1476 C C . ARG A 1 183 ? 6.343 -16.553 -17.753 1.00 50.84 183 ARG A C 1
ATOM 1478 O O . ARG A 1 183 ? 6.159 -16.463 -18.960 1.00 50.84 183 ARG A O 1
ATOM 1485 N N . ALA A 1 184 ? 7.545 -16.415 -17.191 1.00 55.12 184 ALA A N 1
ATOM 1486 C CA . ALA A 1 184 ? 8.750 -16.174 -17.980 1.00 55.12 184 ALA A CA 1
ATOM 1487 C C . ALA A 1 184 ? 9.205 -17.418 -18.771 1.00 55.12 184 ALA A C 1
ATOM 1489 O O . ALA A 1 184 ? 9.834 -17.263 -19.808 1.00 55.12 184 ALA A O 1
ATOM 1490 N N . SER A 1 185 ? 8.872 -18.643 -18.341 1.00 52.78 185 SER A N 1
ATOM 1491 C CA . SER A 1 185 ? 9.410 -19.872 -18.954 1.00 52.78 185 SER A CA 1
ATOM 1492 C C . SER A 1 185 ? 8.528 -20.555 -20.008 1.00 52.78 185 SER A C 1
ATOM 1494 O O . SER A 1 185 ? 8.990 -21.505 -20.634 1.00 52.78 185 SER A O 1
ATOM 1496 N N . LYS A 1 186 ? 7.275 -20.121 -20.222 1.00 54.72 186 LYS A N 1
ATOM 1497 C CA . LYS A 1 186 ? 6.329 -20.830 -21.116 1.00 54.72 186 LYS A CA 1
ATOM 1498 C C . LYS A 1 186 ? 5.911 -20.071 -22.372 1.00 54.72 186 LYS A C 1
ATOM 1500 O O . LYS A 1 186 ? 5.523 -20.710 -23.343 1.00 54.72 186 LYS A O 1
ATOM 1505 N N . GLU A 1 187 ? 5.979 -18.744 -22.366 1.00 61.28 187 GLU A N 1
ATOM 1506 C CA . GLU A 1 187 ? 5.572 -17.913 -23.501 1.00 61.28 187 GLU A CA 1
ATOM 1507 C C . GLU A 1 187 ? 6.773 -17.124 -24.026 1.00 61.28 187 GLU A C 1
ATOM 1509 O O . GLU A 1 187 ? 7.619 -16.693 -23.235 1.00 61.28 187 GLU A O 1
ATOM 1514 N N . PRO A 1 188 ? 6.875 -16.927 -25.348 1.00 63.44 188 PRO A N 1
ATOM 1515 C CA . PRO A 1 188 ? 7.952 -16.137 -25.904 1.00 63.44 188 PRO A CA 1
ATOM 1516 C C . PRO A 1 188 ? 7.789 -14.674 -25.462 1.00 63.44 188 PRO A C 1
ATOM 1518 O O . PRO A 1 188 ? 6.687 -14.119 -25.460 1.00 63.44 188 PRO A O 1
ATOM 1521 N N . VAL A 1 189 ? 8.885 -14.052 -25.023 1.00 77.69 189 VAL A N 1
ATOM 1522 C CA . VAL A 1 189 ? 8.822 -12.732 -24.386 1.00 77.69 189 VAL A CA 1
ATOM 1523 C C . VAL A 1 189 ? 8.622 -11.654 -25.448 1.00 77.69 189 VAL A C 1
ATOM 1525 O O . VAL A 1 189 ? 9.425 -11.527 -26.371 1.00 77.69 189 VAL A O 1
ATOM 1528 N N . THR A 1 190 ? 7.559 -10.865 -25.289 1.00 86.88 190 THR A N 1
ATOM 1529 C CA . THR A 1 190 ? 7.260 -9.681 -26.105 1.00 86.88 190 THR A CA 1
ATOM 1530 C C . THR A 1 190 ? 7.340 -8.412 -25.268 1.00 86.88 190 THR A C 1
ATOM 1532 O O . THR A 1 190 ? 7.260 -8.441 -24.034 1.00 86.88 190 THR A O 1
ATOM 1535 N N . LYS A 1 191 ? 7.426 -7.260 -25.934 1.00 88.75 191 LYS A N 1
ATOM 1536 C CA . LYS A 1 191 ? 7.399 -5.949 -25.275 1.00 88.75 191 LYS A CA 1
ATOM 1537 C C . LYS A 1 191 ? 6.125 -5.727 -24.448 1.00 88.75 191 LYS A C 1
ATOM 1539 O O . LYS A 1 191 ? 6.192 -5.184 -23.343 1.00 88.75 191 LYS A O 1
ATOM 1544 N N . ARG A 1 192 ? 4.963 -6.179 -24.939 1.00 88.44 192 ARG A N 1
ATOM 1545 C CA . ARG A 1 192 ? 3.682 -6.119 -24.212 1.00 88.44 192 ARG A CA 1
ATOM 1546 C C . ARG A 1 192 ? 3.708 -6.987 -22.958 1.00 88.44 192 ARG A C 1
ATOM 1548 O O . ARG A 1 192 ? 3.249 -6.544 -21.903 1.00 88.44 192 ARG A O 1
ATOM 1555 N N . LEU A 1 193 ? 4.236 -8.209 -23.061 1.00 83.69 193 LEU A N 1
ATOM 1556 C CA . LEU A 1 193 ? 4.363 -9.101 -21.911 1.00 83.69 193 LEU A CA 1
ATOM 1557 C C . LEU A 1 193 ? 5.299 -8.497 -20.858 1.00 83.69 193 LEU A C 1
ATOM 1559 O O . LEU A 1 193 ? 4.936 -8.465 -19.684 1.00 83.69 193 LEU A O 1
ATOM 1563 N N . LEU A 1 194 ? 6.438 -7.945 -21.283 1.00 82.69 194 LEU A N 1
ATOM 1564 C CA . LEU A 1 194 ? 7.403 -7.288 -20.403 1.00 82.69 194 LEU A CA 1
ATOM 1565 C C . LEU A 1 194 ? 6.753 -6.144 -19.605 1.00 82.69 194 LEU A C 1
ATOM 1567 O O . LEU A 1 194 ? 6.794 -6.159 -18.376 1.00 82.69 194 LEU A O 1
ATOM 1571 N N . LEU A 1 195 ? 6.056 -5.215 -20.274 1.00 87.00 195 LEU A N 1
ATOM 1572 C CA . LEU A 1 195 ? 5.342 -4.123 -19.597 1.00 87.00 195 LEU A CA 1
ATOM 1573 C C . LEU A 1 195 ? 4.297 -4.650 -18.609 1.00 87.00 195 LEU A C 1
ATOM 1575 O O . LEU A 1 195 ? 4.246 -4.214 -17.462 1.00 87.00 195 LEU A O 1
ATOM 1579 N N . LYS A 1 196 ? 3.487 -5.628 -19.033 1.00 83.62 196 LYS A N 1
ATOM 1580 C CA . LYS A 1 196 ? 2.459 -6.241 -18.183 1.00 83.62 196 LYS A CA 1
ATOM 1581 C C . LYS A 1 196 ? 3.053 -6.846 -16.909 1.00 83.62 196 LYS A C 1
ATOM 1583 O O . LYS A 1 196 ? 2.396 -6.813 -15.873 1.00 83.62 196 LYS A O 1
ATOM 1588 N N . LEU A 1 197 ? 4.253 -7.424 -16.975 1.00 78.81 197 LEU A N 1
ATOM 1589 C CA . LEU A 1 197 ? 4.930 -8.011 -15.817 1.00 78.81 197 LEU A CA 1
ATOM 1590 C C . LEU A 1 197 ? 5.556 -6.944 -14.912 1.00 78.81 197 LEU A C 1
ATOM 1592 O O . LEU A 1 197 ? 5.406 -7.036 -13.695 1.00 78.81 197 LEU A O 1
ATOM 1596 N N . ILE A 1 198 ? 6.183 -5.916 -15.486 1.00 80.69 198 ILE A N 1
ATOM 1597 C CA . ILE A 1 198 ? 6.766 -4.794 -14.734 1.00 80.69 198 ILE A CA 1
ATOM 1598 C C . ILE A 1 198 ? 5.678 -4.036 -13.969 1.00 80.69 198 ILE A C 1
ATOM 1600 O O . ILE A 1 198 ? 5.805 -3.802 -12.769 1.00 80.69 198 ILE A O 1
ATOM 1604 N N . SER A 1 199 ? 4.569 -3.708 -14.636 1.00 81.38 199 SER A N 1
ATOM 1605 C CA . SER A 1 199 ? 3.470 -2.926 -14.056 1.00 81.38 199 SER A CA 1
ATOM 1606 C C . SER A 1 199 ? 2.695 -3.648 -12.952 1.00 81.38 199 SER A C 1
ATOM 1608 O O . SER A 1 199 ? 1.927 -3.007 -12.241 1.00 81.38 199 SER A O 1
ATOM 1610 N N . LYS A 1 200 ? 2.873 -4.965 -12.782 1.00 78.31 200 LYS A N 1
ATOM 1611 C CA . LYS A 1 200 ? 2.272 -5.705 -11.661 1.00 78.31 200 LYS A CA 1
ATOM 1612 C C . LYS A 1 200 ? 2.941 -5.419 -10.322 1.00 78.31 200 LYS A C 1
ATOM 1614 O O . LYS A 1 200 ? 2.336 -5.691 -9.289 1.00 78.31 200 LYS A O 1
ATOM 1619 N N . VAL A 1 201 ? 4.175 -4.920 -10.324 1.00 77.94 201 VAL A N 1
ATOM 1620 C CA . VAL A 1 201 ? 4.859 -4.569 -9.081 1.00 77.94 201 VAL A CA 1
ATOM 1621 C C . VAL A 1 201 ? 4.362 -3.208 -8.618 1.00 77.94 201 VAL A C 1
ATOM 1623 O O . VAL A 1 201 ? 4.764 -2.170 -9.141 1.00 77.94 201 VAL A O 1
ATOM 1626 N N . TYR A 1 202 ? 3.478 -3.225 -7.626 1.00 81.94 202 TYR A N 1
ATOM 1627 C CA . TYR A 1 202 ? 3.045 -2.022 -6.936 1.00 81.94 202 TYR A CA 1
ATOM 1628 C C . TYR A 1 202 ? 4.027 -1.701 -5.805 1.00 81.94 202 TYR A C 1
ATOM 1630 O O . TYR A 1 202 ? 4.052 -2.378 -4.779 1.00 81.94 202 TYR A O 1
ATOM 1638 N N . ASP A 1 203 ? 4.859 -0.682 -6.013 1.00 80.19 203 ASP A N 1
ATOM 1639 C CA . ASP A 1 203 ? 5.888 -0.253 -5.063 1.00 80.19 203 ASP A CA 1
ATOM 1640 C C . ASP A 1 203 ? 5.797 1.260 -4.818 1.00 80.19 203 ASP A C 1
ATOM 1642 O O . ASP A 1 203 ? 6.573 2.040 -5.375 1.00 80.19 203 ASP A O 1
ATOM 1646 N N . PRO A 1 204 ? 4.814 1.711 -4.021 1.00 80.94 204 PRO A N 1
ATOM 1647 C CA . PRO A 1 204 ? 4.599 3.130 -3.790 1.00 80.94 204 PRO A CA 1
ATOM 1648 C C . PRO A 1 204 ? 5.734 3.766 -2.986 1.00 80.94 204 PRO A C 1
ATOM 1650 O O . PRO A 1 204 ? 5.870 4.978 -3.045 1.00 80.94 204 PRO A O 1
ATOM 1653 N N . LEU A 1 205 ? 6.513 2.988 -2.226 1.00 80.06 205 LEU A N 1
ATOM 1654 C CA . LEU A 1 205 ? 7.616 3.478 -1.391 1.00 80.06 205 LEU A CA 1
ATOM 1655 C C . LEU A 1 205 ? 8.988 3.388 -2.072 1.00 80.06 205 LEU A C 1
ATOM 1657 O O . LEU A 1 205 ? 9.962 3.899 -1.527 1.00 80.06 205 LEU A O 1
ATOM 1661 N N . GLY A 1 206 ? 9.087 2.734 -3.229 1.00 79.56 206 GLY A N 1
ATOM 1662 C CA . GLY A 1 206 ? 10.370 2.478 -3.878 1.00 79.56 206 GLY A CA 1
ATOM 1663 C C . GLY A 1 206 ? 11.239 1.446 -3.147 1.00 79.56 206 GLY A C 1
ATOM 1664 O O . GLY A 1 206 ? 12.432 1.359 -3.432 1.00 79.56 206 GLY A O 1
ATOM 1665 N N . LEU A 1 207 ? 10.680 0.652 -2.223 1.00 78.38 207 LEU A N 1
ATOM 1666 C CA . LEU A 1 207 ? 11.433 -0.347 -1.441 1.00 78.38 207 LEU A CA 1
ATOM 1667 C C . LEU A 1 207 ? 12.048 -1.430 -2.329 1.00 78.38 207 LEU A C 1
ATOM 1669 O O . LEU A 1 207 ? 13.062 -2.042 -1.999 1.00 78.38 207 LEU A O 1
ATOM 1673 N N . PHE A 1 208 ? 11.431 -1.657 -3.479 1.00 77.12 208 PHE A N 1
ATOM 1674 C CA . PHE A 1 208 ? 11.830 -2.640 -4.462 1.00 77.12 208 PHE A CA 1
ATOM 1675 C C . PHE A 1 208 ? 12.394 -1.985 -5.729 1.00 77.12 208 PHE A C 1
ATOM 1677 O O . PHE A 1 208 ? 12.626 -2.667 -6.733 1.00 77.12 208 PHE A O 1
ATOM 1684 N N . ALA A 1 209 ? 12.668 -0.676 -5.698 1.00 80.56 209 ALA A N 1
ATOM 1685 C CA . ALA A 1 209 ? 13.319 0.054 -6.782 1.00 80.56 209 ALA A CA 1
ATOM 1686 C C . ALA A 1 209 ? 14.647 -0.581 -7.237 1.00 80.56 209 ALA A C 1
ATOM 1688 O O . ALA A 1 209 ? 14.818 -0.711 -8.450 1.00 80.56 209 ALA A O 1
ATOM 1689 N N . PRO A 1 210 ? 15.534 -1.086 -6.346 1.00 76.06 210 PRO A N 1
ATOM 1690 C CA . PRO A 1 210 ? 16.776 -1.741 -6.774 1.00 76.06 210 PRO A CA 1
ATOM 1691 C C . PRO A 1 210 ? 16.552 -2.959 -7.679 1.00 76.06 210 PRO A C 1
ATOM 1693 O O . PRO A 1 210 ? 17.422 -3.329 -8.458 1.00 76.06 210 PRO A O 1
ATOM 1696 N N . VAL A 1 211 ? 15.379 -3.591 -7.579 1.00 73.94 211 VAL A N 1
ATOM 1697 C CA . VAL A 1 211 ? 14.960 -4.681 -8.466 1.00 73.94 211 VAL A CA 1
ATOM 1698 C C . VAL A 1 211 ? 14.291 -4.143 -9.721 1.00 73.94 211 VAL A C 1
ATOM 1700 O O . VAL A 1 211 ? 14.666 -4.490 -10.837 1.00 73.94 211 VAL A O 1
ATOM 1703 N N . THR A 1 212 ? 13.266 -3.316 -9.534 1.00 77.38 212 THR A N 1
ATOM 1704 C CA . THR A 1 212 ? 12.374 -2.912 -10.626 1.00 77.38 212 THR A CA 1
ATOM 1705 C C . THR A 1 212 ? 13.039 -1.949 -11.605 1.00 77.38 212 THR A C 1
ATOM 1707 O O . THR A 1 212 ? 12.596 -1.854 -12.747 1.00 77.38 212 THR A O 1
ATOM 1710 N N . VAL A 1 213 ? 14.111 -1.253 -11.205 1.00 82.38 213 VAL A N 1
ATOM 1711 C CA . VAL A 1 213 ? 14.861 -0.353 -12.093 1.00 82.38 213 VAL A CA 1
ATOM 1712 C C . VAL A 1 213 ? 15.509 -1.109 -13.251 1.00 82.38 213 VAL A C 1
ATOM 1714 O O . VAL A 1 213 ? 15.418 -0.647 -14.383 1.00 82.38 213 VAL A O 1
ATOM 1717 N N . ILE A 1 214 ? 16.068 -2.298 -13.003 1.00 80.56 214 ILE A N 1
ATOM 1718 C CA . ILE A 1 214 ? 16.696 -3.126 -14.044 1.00 80.56 214 ILE A CA 1
ATOM 1719 C C . ILE A 1 214 ? 15.649 -3.525 -15.086 1.00 80.56 214 ILE A C 1
ATOM 1721 O O . ILE A 1 214 ? 15.878 -3.409 -16.285 1.00 80.56 214 ILE A O 1
ATOM 1725 N N . GLU A 1 215 ? 14.459 -3.921 -14.633 1.00 81.69 215 GLU A N 1
ATOM 1726 C CA . GLU A 1 215 ? 13.361 -4.293 -15.527 1.00 81.69 215 GLU A CA 1
ATOM 1727 C C . GLU A 1 215 ? 12.862 -3.091 -16.348 1.00 81.69 215 GLU A C 1
ATOM 1729 O O . GLU A 1 215 ? 12.545 -3.229 -17.528 1.00 81.69 215 GLU A O 1
ATOM 1734 N N . LYS A 1 216 ? 12.824 -1.894 -15.746 1.00 85.88 216 LYS A N 1
ATOM 1735 C CA . LYS A 1 216 ? 12.450 -0.646 -16.431 1.00 85.88 216 LYS A CA 1
ATOM 1736 C C . LYS A 1 216 ? 13.490 -0.212 -17.467 1.00 85.88 216 LYS A C 1
ATOM 1738 O O . LYS A 1 216 ? 13.089 0.224 -18.544 1.00 85.88 216 LYS A O 1
ATOM 1743 N N . ILE A 1 217 ? 14.784 -0.354 -17.168 1.00 87.12 217 ILE A N 1
ATOM 1744 C CA . ILE A 1 217 ? 15.878 -0.120 -18.126 1.00 87.12 217 ILE A CA 1
ATOM 1745 C C . ILE A 1 217 ? 15.745 -1.097 -19.294 1.00 87.12 217 ILE A C 1
ATOM 1747 O O . ILE A 1 217 ? 15.709 -0.679 -20.445 1.00 87.12 217 ILE A O 1
ATOM 1751 N N . LEU A 1 218 ? 15.526 -2.381 -19.012 1.00 85.75 218 LEU A N 1
ATOM 1752 C CA . LEU A 1 218 ? 15.325 -3.368 -20.068 1.00 85.75 218 LEU A CA 1
ATOM 1753 C C . LEU A 1 218 ? 14.111 -3.038 -20.948 1.00 85.75 218 LEU A C 1
ATOM 1755 O O . LEU A 1 218 ? 14.149 -3.176 -22.169 1.00 85.75 218 LEU A O 1
ATOM 1759 N N . PHE A 1 219 ? 13.019 -2.560 -20.345 1.00 89.75 219 PHE A N 1
ATOM 1760 C CA . PHE A 1 219 ? 11.867 -2.083 -21.104 1.00 89.75 219 PHE A CA 1
ATOM 1761 C C . PHE A 1 219 ? 12.205 -0.856 -21.962 1.00 89.75 219 PHE A C 1
ATOM 1763 O O . PHE A 1 219 ? 11.742 -0.774 -23.101 1.00 89.75 219 PHE A O 1
ATOM 1770 N N . GLN A 1 220 ? 13.033 0.068 -21.468 1.00 91.81 220 GLN A N 1
ATOM 1771 C CA . GLN A 1 220 ? 13.552 1.194 -22.249 1.00 91.81 220 GLN A CA 1
ATOM 1772 C C . GLN A 1 220 ? 14.368 0.715 -23.461 1.00 91.81 220 GLN A C 1
ATOM 1774 O O . GLN A 1 220 ? 14.159 1.226 -24.563 1.00 91.81 220 GLN A O 1
ATOM 1779 N N . ASP A 1 221 ? 15.200 -0.317 -23.314 1.00 90.06 221 ASP A N 1
ATOM 1780 C CA . ASP A 1 221 ? 15.983 -0.886 -24.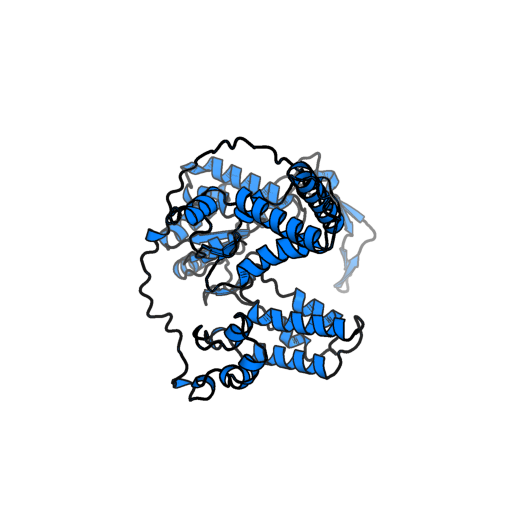422 1.00 90.06 221 ASP A CA 1
ATOM 1781 C C . ASP A 1 221 ? 15.095 -1.433 -25.545 1.00 90.06 221 ASP A C 1
ATOM 1783 O O . ASP A 1 221 ? 15.435 -1.324 -26.729 1.00 90.06 221 ASP A O 1
ATOM 1787 N N . THR A 1 222 ? 13.900 -1.941 -25.211 1.00 90.38 222 THR A N 1
ATOM 1788 C CA . THR A 1 222 ? 12.929 -2.359 -26.236 1.00 90.38 222 THR A CA 1
ATOM 1789 C C . THR A 1 222 ? 12.404 -1.195 -27.078 1.00 90.38 222 THR A C 1
ATOM 1791 O O . THR A 1 222 ? 12.060 -1.375 -28.249 1.00 90.38 222 THR A O 1
ATOM 1794 N N . TRP A 1 223 ? 12.331 0.010 -26.505 1.00 91.50 223 TRP A N 1
ATOM 1795 C CA . TRP A 1 223 ? 11.966 1.226 -27.232 1.00 91.50 223 TRP A CA 1
ATOM 1796 C C . TRP A 1 223 ? 13.104 1.711 -28.117 1.00 91.50 223 TRP A C 1
ATOM 1798 O O . TRP A 1 223 ? 12.863 2.011 -29.287 1.00 91.50 223 TRP A O 1
ATOM 1808 N N . LEU A 1 224 ? 14.331 1.733 -27.592 1.00 91.19 224 LEU A N 1
ATOM 1809 C CA . LEU A 1 224 ? 15.523 2.128 -28.348 1.00 91.19 224 LEU A CA 1
ATOM 1810 C C . LEU A 1 224 ? 15.768 1.202 -29.545 1.00 91.19 224 LEU A C 1
ATOM 1812 O O . LEU A 1 224 ? 16.112 1.666 -30.630 1.00 91.19 224 LEU A O 1
ATOM 1816 N N . SER A 1 225 ? 15.478 -0.088 -29.376 1.00 88.56 225 SER A N 1
ATOM 1817 C CA . SER A 1 225 ? 15.580 -1.109 -30.424 1.00 88.56 225 SER A CA 1
ATOM 1818 C C . SER A 1 225 ? 14.397 -1.116 -31.405 1.00 88.56 225 SER A C 1
ATOM 1820 O O . SER A 1 225 ? 14.360 -1.947 -32.305 1.00 88.56 225 SER A O 1
ATOM 1822 N N . ARG A 1 226 ? 13.425 -0.202 -31.248 1.00 92.06 226 ARG A N 1
ATOM 1823 C CA . ARG A 1 226 ? 12.234 -0.050 -32.112 1.00 92.06 226 ARG A CA 1
ATOM 1824 C C . ARG A 1 226 ? 11.369 -1.316 -32.258 1.00 92.06 226 ARG A C 1
ATOM 1826 O O . ARG A 1 226 ? 10.665 -1.464 -33.255 1.00 92.06 226 ARG A O 1
ATOM 1833 N N . ILE A 1 227 ? 11.372 -2.179 -31.241 1.00 90.31 227 ILE A N 1
ATOM 1834 C CA . ILE A 1 227 ? 10.598 -3.430 -31.211 1.00 90.31 227 ILE A CA 1
ATOM 1835 C C . ILE A 1 227 ? 9.104 -3.114 -31.081 1.00 90.31 227 ILE A C 1
ATOM 1837 O O . ILE A 1 227 ? 8.699 -2.257 -30.274 1.00 90.31 227 ILE A O 1
ATOM 1841 N N . GLN A 1 228 ? 8.279 -3.823 -31.851 1.00 93.06 228 GLN A N 1
ATOM 1842 C CA . GLN A 1 228 ? 6.822 -3.704 -31.787 1.00 93.06 228 GLN A CA 1
ATOM 1843 C C . GLN A 1 228 ? 6.230 -4.431 -30.570 1.00 93.06 228 GLN A C 1
ATOM 1845 O O . GLN A 1 228 ? 6.870 -5.250 -29.920 1.00 93.06 228 GLN A O 1
ATOM 1850 N N . TRP A 1 229 ? 4.983 -4.115 -30.215 1.00 91.12 229 TRP A N 1
ATOM 1851 C CA . TRP A 1 229 ? 4.361 -4.602 -28.975 1.00 91.12 229 TRP A CA 1
ATOM 1852 C C . TRP A 1 229 ? 4.331 -6.127 -28.831 1.00 91.12 229 TRP A C 1
ATOM 1854 O O . TRP A 1 229 ? 4.605 -6.638 -27.744 1.00 91.12 229 TRP A O 1
ATOM 1864 N N . ASP A 1 230 ? 4.004 -6.826 -29.914 1.00 90.06 230 ASP A N 1
ATOM 1865 C CA . ASP A 1 230 ? 3.784 -8.277 -29.940 1.00 90.06 230 ASP A CA 1
ATOM 1866 C C . ASP A 1 230 ? 4.893 -9.024 -30.701 1.00 90.06 230 ASP A C 1
ATOM 1868 O O . ASP A 1 230 ? 4.795 -10.222 -30.952 1.00 90.06 230 ASP A O 1
ATOM 1872 N N . GLU A 1 231 ? 5.966 -8.314 -31.047 1.00 89.62 231 GLU A N 1
ATOM 1873 C CA . GLU A 1 231 ? 7.176 -8.883 -31.630 1.00 89.62 231 GLU A CA 1
ATOM 1874 C C . GLU A 1 231 ? 8.042 -9.531 -30.542 1.00 89.62 231 GLU A C 1
ATOM 1876 O O . GLU A 1 231 ? 8.062 -9.090 -29.384 1.00 89.62 231 GLU A O 1
ATOM 1881 N N . LEU A 1 232 ? 8.757 -10.593 -30.919 1.00 88.56 232 LEU A N 1
ATOM 1882 C CA . LEU A 1 232 ? 9.680 -11.280 -30.025 1.00 88.56 232 LEU A CA 1
ATOM 1883 C C . LEU A 1 232 ? 10.872 -10.389 -29.689 1.00 88.56 232 LEU A C 1
ATOM 1885 O O . LEU A 1 232 ? 11.443 -9.737 -30.563 1.00 88.56 232 LEU A O 1
ATOM 1889 N N . LEU A 1 233 ? 11.278 -10.392 -28.420 1.00 87.19 233 LEU A N 1
ATOM 1890 C CA . LEU A 1 233 ? 12.480 -9.675 -28.014 1.00 87.19 233 LEU A CA 1
ATOM 1891 C C . LEU A 1 233 ? 13.729 -10.299 -28.671 1.00 87.19 233 LEU A C 1
ATOM 1893 O O . LEU A 1 233 ? 13.863 -11.526 -28.679 1.00 87.19 233 LEU A O 1
ATOM 1897 N N . PRO A 1 234 ? 14.676 -9.479 -29.166 1.00 87.88 234 PRO A N 1
ATOM 1898 C CA . PRO A 1 234 ? 15.978 -9.942 -29.614 1.00 87.88 234 PRO A CA 1
ATOM 1899 C C . PRO A 1 234 ? 16.680 -10.776 -28.535 1.00 87.88 234 PRO A C 1
ATOM 1901 O O . PRO A 1 234 ? 16.527 -10.475 -27.344 1.00 87.88 234 PRO A O 1
ATOM 1904 N N . PRO A 1 235 ? 17.511 -11.764 -28.920 1.00 84.81 235 PRO A N 1
ATOM 1905 C CA . PRO A 1 235 ? 18.187 -12.646 -27.971 1.00 84.81 235 PRO A CA 1
ATOM 1906 C C . PRO A 1 235 ? 18.961 -11.910 -26.871 1.00 84.81 235 PRO A C 1
ATOM 1908 O O . PRO A 1 235 ? 18.940 -12.346 -25.726 1.00 84.81 235 PRO A O 1
ATOM 1911 N N . SER A 1 236 ? 19.582 -10.770 -27.186 1.00 84.69 236 SER A N 1
ATOM 1912 C CA . SER A 1 236 ? 20.321 -9.947 -26.219 1.00 84.69 236 SER A CA 1
ATOM 1913 C C . SER A 1 236 ? 19.440 -9.434 -25.074 1.00 84.69 236 SER A C 1
ATOM 1915 O O . SER A 1 236 ? 19.803 -9.565 -23.908 1.00 84.69 236 SER A O 1
ATOM 1917 N N . ILE A 1 237 ? 18.260 -8.898 -25.395 1.00 84.00 237 ILE A N 1
ATOM 1918 C CA . ILE A 1 237 ? 17.304 -8.354 -24.419 1.00 84.00 237 ILE A CA 1
ATOM 1919 C C . ILE A 1 237 ? 16.592 -9.497 -23.687 1.00 84.00 237 ILE A C 1
ATOM 1921 O O . ILE A 1 237 ? 16.424 -9.455 -22.468 1.00 84.00 237 ILE A O 1
ATOM 1925 N N . ALA A 1 238 ? 16.209 -10.552 -24.410 1.00 82.38 238 ALA A N 1
ATOM 1926 C CA . ALA A 1 238 ? 15.579 -11.725 -23.814 1.00 82.38 238 ALA A CA 1
ATOM 1927 C C . ALA A 1 238 ? 16.504 -12.402 -22.787 1.00 82.38 238 ALA A C 1
ATOM 1929 O O . ALA A 1 238 ? 16.069 -12.739 -21.688 1.00 82.38 238 ALA A O 1
ATOM 1930 N N . GLN A 1 239 ? 17.796 -12.543 -23.093 1.00 82.19 239 GLN A N 1
ATOM 1931 C CA . GLN A 1 239 ? 18.768 -13.129 -22.171 1.00 82.19 239 GLN A CA 1
ATOM 1932 C C . GLN A 1 239 ? 18.951 -12.281 -20.907 1.00 82.19 239 GLN A C 1
ATOM 1934 O O . GLN A 1 239 ? 19.003 -12.833 -19.807 1.00 82.19 239 GLN A O 1
ATOM 1939 N N . GLN A 1 240 ? 18.992 -10.952 -21.037 1.00 81.69 240 GLN A N 1
ATOM 1940 C CA . GLN A 1 240 ? 19.030 -10.050 -19.884 1.00 81.69 240 GLN A CA 1
ATOM 1941 C C . GLN A 1 240 ? 17.771 -10.192 -19.018 1.00 81.69 240 GLN A C 1
ATOM 1943 O O . GLN A 1 240 ? 17.893 -10.313 -17.802 1.00 81.69 240 GLN A O 1
ATOM 1948 N N . TRP A 1 241 ? 16.582 -10.285 -19.627 1.00 80.62 241 TRP A N 1
ATOM 1949 C CA . TRP A 1 241 ? 15.331 -10.548 -18.906 1.00 80.62 241 TRP A CA 1
ATOM 1950 C C . TRP A 1 241 ? 15.395 -11.838 -18.079 1.00 80.62 241 TRP A C 1
ATOM 1952 O O . TRP A 1 241 ? 15.084 -11.837 -16.881 1.00 80.62 241 TRP A O 1
ATOM 1962 N N . TYR A 1 242 ? 15.818 -12.941 -18.703 1.00 78.44 242 TYR A N 1
ATOM 1963 C CA . TYR A 1 242 ? 15.951 -14.227 -18.020 1.00 78.44 242 TYR A CA 1
ATOM 1964 C C . TYR A 1 242 ? 16.960 -14.148 -16.882 1.00 78.44 242 TYR A C 1
ATOM 1966 O O . TYR A 1 242 ? 16.663 -14.596 -15.776 1.00 78.44 242 TYR A O 1
ATOM 1974 N N . ARG A 1 243 ? 18.101 -13.491 -17.109 1.00 76.62 243 ARG A N 1
ATOM 1975 C CA . ARG A 1 243 ? 19.129 -13.323 -16.084 1.00 76.62 243 ARG A CA 1
ATOM 1976 C C . ARG A 1 243 ? 18.641 -12.493 -14.900 1.00 76.62 243 ARG A C 1
ATOM 1978 O O . ARG A 1 243 ? 18.879 -12.875 -13.758 1.00 76.62 243 ARG A O 1
ATOM 1985 N N . THR A 1 244 ? 17.938 -11.387 -15.139 1.00 74.38 244 THR A N 1
ATOM 1986 C CA . THR A 1 244 ? 17.326 -10.591 -14.064 1.00 74.38 244 THR A CA 1
ATOM 1987 C C . THR A 1 244 ? 16.322 -11.430 -13.278 1.00 74.38 244 THR A C 1
ATOM 1989 O O . THR A 1 244 ? 16.329 -11.400 -12.051 1.00 74.38 244 THR A O 1
ATOM 1992 N N . THR A 1 245 ? 15.512 -12.240 -13.963 1.00 71.88 245 THR A N 1
ATOM 1993 C CA . THR A 1 245 ? 14.533 -13.126 -13.319 1.00 71.88 245 THR A CA 1
ATOM 1994 C C . THR A 1 245 ? 15.209 -14.210 -12.470 1.00 71.88 245 THR A C 1
ATOM 1996 O O . THR A 1 245 ? 14.786 -14.445 -11.341 1.00 71.88 245 THR A O 1
ATOM 1999 N N . GLU A 1 246 ? 16.291 -14.825 -12.959 1.00 70.81 246 GLU A N 1
ATOM 2000 C CA . GLU A 1 246 ? 17.123 -15.771 -12.196 1.00 70.81 246 GLU A CA 1
ATOM 2001 C C . GLU A 1 246 ? 17.751 -15.131 -10.956 1.00 70.81 246 GLU A C 1
ATOM 2003 O O . GLU A 1 246 ? 17.737 -15.713 -9.875 1.00 70.81 246 GLU A O 1
ATOM 2008 N N . ILE A 1 247 ? 18.291 -13.918 -11.074 1.00 69.69 247 ILE A N 1
ATOM 2009 C CA . ILE A 1 247 ? 18.871 -13.220 -9.922 1.00 69.69 247 ILE A CA 1
ATOM 2010 C C . ILE A 1 247 ? 17.796 -13.004 -8.855 1.00 69.69 247 ILE A C 1
ATOM 2012 O O . ILE A 1 247 ? 18.051 -13.243 -7.680 1.00 69.69 247 ILE A O 1
ATOM 2016 N N . LEU A 1 248 ? 16.575 -12.626 -9.234 1.00 65.62 248 LEU A N 1
ATOM 2017 C CA . LEU A 1 248 ? 15.463 -12.484 -8.285 1.00 65.62 248 LEU A CA 1
ATOM 2018 C C . LEU A 1 248 ? 14.965 -13.808 -7.701 1.00 65.62 248 LEU A C 1
ATOM 2020 O O . LEU A 1 248 ? 14.388 -13.806 -6.617 1.00 65.62 248 LEU A O 1
ATOM 2024 N N . LEU A 1 249 ? 15.182 -14.917 -8.404 1.00 65.25 249 LEU A N 1
ATOM 2025 C CA . LEU A 1 249 ? 14.880 -16.271 -7.942 1.00 65.25 249 LEU A CA 1
ATOM 2026 C C . LEU A 1 249 ? 15.859 -16.747 -6.868 1.00 65.25 249 LEU A C 1
ATOM 2028 O O . LEU A 1 249 ? 15.446 -17.352 -5.881 1.00 65.25 249 LEU A O 1
ATOM 2032 N N . TYR A 1 250 ? 17.150 -16.496 -7.081 1.00 62.03 250 TYR A N 1
ATOM 2033 C CA . TYR A 1 250 ? 18.217 -17.071 -6.263 1.00 62.03 250 TYR A CA 1
ATOM 2034 C C . TYR A 1 250 ? 18.807 -16.098 -5.240 1.00 62.03 250 TYR A C 1
ATOM 2036 O O . TYR A 1 250 ? 19.566 -16.533 -4.377 1.00 62.03 250 TYR A O 1
ATOM 2044 N N . THR A 1 251 ? 18.459 -14.806 -5.301 1.00 55.50 251 THR A N 1
ATOM 2045 C CA . THR A 1 251 ? 18.895 -13.809 -4.314 1.00 55.50 251 THR A CA 1
ATOM 2046 C C . THR A 1 251 ? 17.753 -13.376 -3.403 1.00 55.50 251 THR A C 1
ATOM 2048 O O . THR A 1 251 ? 16.671 -12.993 -3.845 1.00 55.50 251 THR A O 1
ATOM 2051 N N . THR A 1 252 ? 18.007 -13.393 -2.099 1.00 52.88 252 THR A N 1
ATOM 2052 C CA . THR A 1 252 ? 17.145 -12.766 -1.092 1.00 52.88 252 THR A CA 1
ATOM 2053 C C . THR A 1 252 ? 17.609 -11.328 -0.835 1.00 52.88 252 THR A C 1
ATOM 2055 O O . THR A 1 252 ? 18.802 -11.043 -0.953 1.00 52.88 252 THR A O 1
ATOM 2058 N N . PRO A 1 253 ? 16.719 -10.394 -0.448 1.00 51.69 253 PRO A N 1
ATOM 2059 C CA . PRO A 1 253 ? 17.127 -9.043 -0.052 1.00 51.69 253 PRO A CA 1
ATOM 2060 C C . PRO A 1 253 ? 18.201 -9.028 1.050 1.00 51.69 253 PRO A C 1
ATOM 2062 O O . PRO A 1 253 ? 19.053 -8.151 1.044 1.00 51.69 253 PRO A O 1
ATOM 2065 N N . ALA A 1 254 ? 18.214 -10.034 1.933 1.00 49.50 254 ALA A N 1
ATOM 2066 C CA . ALA A 1 254 ? 19.221 -10.202 2.984 1.00 49.50 254 ALA A CA 1
ATOM 2067 C C . ALA A 1 254 ? 20.635 -10.525 2.458 1.00 49.50 254 ALA A C 1
ATOM 2069 O O . ALA A 1 254 ? 21.612 -10.306 3.162 1.00 49.50 254 ALA A O 1
ATOM 2070 N N . GLN A 1 255 ? 20.760 -11.020 1.223 1.00 51.34 255 GLN A N 1
ATOM 2071 C CA . GLN A 1 255 ? 22.050 -11.269 0.566 1.00 51.34 255 GLN A CA 1
ATOM 2072 C C . GLN A 1 255 ? 22.586 -10.032 -0.172 1.00 51.34 255 GLN A C 1
ATOM 2074 O O . GLN A 1 255 ? 23.665 -10.084 -0.758 1.00 51.34 255 GLN A O 1
ATOM 2079 N N . ARG A 1 256 ? 21.844 -8.915 -0.168 1.00 56.62 256 ARG A N 1
ATOM 2080 C CA . ARG A 1 256 ? 22.312 -7.637 -0.712 1.00 56.62 256 ARG A CA 1
ATOM 2081 C C . ARG A 1 256 ? 22.965 -6.849 0.408 1.00 56.62 256 ARG A C 1
ATOM 2083 O O . ARG A 1 256 ? 22.291 -6.176 1.184 1.00 56.62 256 ARG A O 1
ATOM 2090 N N . LEU A 1 257 ? 24.281 -6.978 0.504 1.00 56.06 257 LEU A N 1
ATOM 2091 C CA . LEU A 1 257 ? 25.070 -6.225 1.466 1.00 56.06 257 LEU A CA 1
ATOM 2092 C C . LEU A 1 257 ? 25.032 -4.732 1.128 1.00 56.06 257 LEU A C 1
ATOM 2094 O O . LEU A 1 257 ? 25.070 -4.339 -0.039 1.00 56.06 257 LEU A O 1
ATOM 2098 N N . HIS A 1 258 ? 24.942 -3.901 2.164 1.00 57.47 258 HIS A N 1
ATOM 2099 C CA . HIS A 1 258 ? 25.134 -2.464 2.021 1.00 57.47 258 HIS A CA 1
ATOM 2100 C C . HIS A 1 258 ? 26.610 -2.209 1.725 1.00 57.47 258 HIS A C 1
ATOM 2102 O O . HIS A 1 258 ? 27.480 -2.615 2.494 1.00 57.47 258 HIS A O 1
ATOM 2108 N N . TYR A 1 259 ? 26.889 -1.527 0.620 1.00 60.78 259 TYR A N 1
ATOM 2109 C CA . TYR A 1 259 ? 28.237 -1.065 0.323 1.00 60.78 259 TYR A CA 1
ATOM 2110 C C . TYR A 1 259 ? 28.586 0.064 1.296 1.00 60.78 259 TYR A C 1
ATOM 2112 O O . TYR A 1 259 ? 27.835 1.041 1.364 1.00 60.78 259 TYR A O 1
ATOM 2120 N N . PRO A 1 260 ? 29.702 -0.016 2.044 1.00 60.72 260 PRO A N 1
ATOM 2121 C CA . PRO A 1 260 ? 30.243 1.163 2.706 1.00 60.72 260 PRO A CA 1
ATOM 2122 C C . PRO A 1 260 ? 30.371 2.286 1.670 1.00 60.72 260 PRO A C 1
ATOM 2124 O O . PRO A 1 260 ? 30.896 2.056 0.583 1.00 60.72 260 PRO A O 1
ATOM 2127 N N . GLY A 1 261 ? 29.873 3.489 1.970 1.00 58.12 261 GLY A N 1
ATOM 2128 C CA . GLY A 1 261 ? 29.803 4.575 0.980 1.00 58.12 261 GLY A CA 1
ATOM 2129 C C . GLY A 1 261 ? 31.164 4.982 0.393 1.00 58.12 261 GLY A C 1
ATOM 2130 O O . GLY A 1 261 ? 31.233 5.499 -0.713 1.00 58.12 261 GLY A O 1
ATOM 2131 N N . THR A 1 262 ? 32.272 4.707 1.085 1.00 65.38 262 THR A N 1
ATOM 2132 C CA . THR A 1 262 ? 33.634 4.924 0.560 1.00 65.38 262 THR A CA 1
ATOM 2133 C C . THR A 1 262 ? 34.028 3.946 -0.543 1.00 65.38 262 THR A C 1
ATOM 2135 O O . THR A 1 262 ? 34.889 4.269 -1.357 1.00 65.38 262 THR A O 1
ATOM 2138 N N . ASP A 1 263 ? 33.383 2.782 -0.577 1.00 66.69 263 ASP A N 1
ATOM 2139 C CA . ASP A 1 263 ? 33.758 1.622 -1.386 1.00 66.69 263 ASP A CA 1
ATOM 2140 C C . ASP A 1 263 ? 32.717 1.332 -2.477 1.00 66.69 263 ASP A C 1
ATOM 2142 O O . ASP A 1 263 ? 32.813 0.330 -3.188 1.00 66.69 263 ASP A O 1
ATOM 2146 N N . ASN A 1 264 ? 31.695 2.184 -2.602 1.00 71.50 264 ASN A N 1
ATOM 2147 C CA . ASN A 1 264 ? 30.681 2.080 -3.636 1.00 71.50 264 ASN A CA 1
ATOM 2148 C C . ASN A 1 264 ? 31.234 2.639 -4.957 1.00 71.50 264 ASN A C 1
ATOM 2150 O O . ASN A 1 264 ? 31.356 3.855 -5.092 1.00 71.50 264 ASN A O 1
ATOM 2154 N N . PRO A 1 265 ? 31.522 1.812 -5.976 1.00 68.31 265 PRO A N 1
ATOM 2155 C CA . PRO A 1 265 ? 32.058 2.318 -7.236 1.00 68.31 265 PRO A CA 1
ATOM 2156 C C . PRO A 1 265 ? 31.088 3.275 -7.942 1.00 68.31 265 PRO A C 1
ATOM 2158 O O . PRO A 1 265 ? 31.533 4.193 -8.631 1.00 68.31 265 PRO A O 1
ATOM 2161 N N . ALA A 1 266 ? 29.774 3.132 -7.722 1.00 66.44 266 ALA A N 1
ATOM 2162 C CA . ALA A 1 266 ? 28.772 4.046 -8.267 1.00 66.44 266 ALA A CA 1
ATOM 2163 C C . ALA A 1 266 ? 28.920 5.483 -7.733 1.00 66.44 266 ALA A C 1
ATOM 2165 O O . ALA A 1 266 ? 28.523 6.422 -8.424 1.00 66.44 266 ALA A O 1
ATOM 2166 N N . ASP A 1 267 ? 29.555 5.678 -6.569 1.00 66.94 267 ASP A N 1
ATOM 2167 C CA . ASP A 1 267 ? 29.817 7.012 -6.031 1.00 66.94 267 ASP A CA 1
ATOM 2168 C C . ASP A 1 267 ? 30.713 7.833 -6.963 1.00 66.94 267 ASP A C 1
ATOM 2170 O O . ASP A 1 267 ? 30.504 9.039 -7.090 1.00 66.94 267 ASP A O 1
ATOM 2174 N N . HIS A 1 268 ? 31.672 7.207 -7.656 1.00 66.75 268 HIS A N 1
ATOM 2175 C CA . HIS A 1 268 ? 32.579 7.912 -8.568 1.00 66.75 268 HIS A CA 1
ATOM 2176 C C . HIS A 1 268 ? 31.840 8.582 -9.732 1.00 66.75 268 HIS A C 1
ATOM 2178 O O . HIS A 1 268 ? 32.256 9.657 -10.156 1.00 66.75 268 HIS A O 1
ATOM 2184 N N . LEU A 1 269 ? 30.732 7.996 -10.204 1.00 56.31 269 LEU A N 1
ATOM 2185 C CA . LEU A 1 269 ? 29.861 8.605 -11.219 1.00 56.31 269 LEU A CA 1
ATOM 2186 C C . LEU A 1 269 ? 28.956 9.702 -10.659 1.00 56.31 269 LEU A C 1
ATOM 2188 O O . LEU A 1 269 ? 28.530 10.586 -11.395 1.00 56.31 269 LEU A O 1
ATOM 2192 N N . THR A 1 270 ? 28.628 9.631 -9.370 1.00 53.12 270 THR A N 1
ATOM 2193 C CA . THR A 1 270 ? 27.832 10.664 -8.689 1.00 53.12 270 THR A CA 1
ATOM 2194 C C . THR A 1 270 ? 28.679 11.825 -8.168 1.00 53.12 270 THR A C 1
ATOM 2196 O O . THR A 1 270 ? 28.136 12.780 -7.623 1.00 53.12 270 THR A O 1
ATOM 2199 N N . ARG A 1 271 ? 30.003 11.747 -8.320 1.00 54.78 271 ARG A N 1
ATOM 2200 C CA . ARG A 1 271 ? 30.974 12.804 -8.019 1.00 54.78 271 ARG A CA 1
ATOM 2201 C C . ARG A 1 271 ? 31.511 13.343 -9.347 1.00 54.78 271 ARG A C 1
ATOM 2203 O O . ARG A 1 271 ? 31.541 12.604 -10.326 1.00 54.78 271 ARG A O 1
ATOM 2210 N N . ASP A 1 272 ? 31.947 14.601 -9.386 1.00 48.16 272 ASP A N 1
ATOM 2211 C CA . ASP A 1 272 ? 32.532 15.236 -10.582 1.00 48.16 272 ASP A CA 1
ATOM 2212 C C . ASP A 1 272 ? 33.894 14.609 -10.960 1.00 48.16 272 ASP A C 1
ATOM 2214 O O . ASP A 1 272 ? 34.952 15.215 -10.797 1.00 48.16 272 ASP A O 1
ATOM 2218 N N . THR A 1 273 ? 33.876 13.362 -11.437 1.00 67.62 273 THR A N 1
ATOM 2219 C CA . THR A 1 273 ? 35.049 12.596 -11.867 1.00 67.62 273 THR A CA 1
ATOM 2220 C C . THR A 1 273 ? 35.138 12.650 -13.387 1.00 67.62 273 THR A C 1
ATOM 2222 O O . THR A 1 273 ? 34.213 12.242 -14.091 1.00 67.62 273 THR A O 1
ATOM 2225 N N . PHE A 1 274 ? 36.262 13.125 -13.927 1.00 70.94 274 PHE A N 1
ATOM 2226 C CA . PHE A 1 274 ? 36.460 13.137 -15.378 1.00 70.94 274 PHE A CA 1
ATOM 2227 C C . PHE A 1 274 ? 36.601 11.703 -15.928 1.00 70.94 274 PHE A C 1
ATOM 2229 O O . PHE A 1 274 ? 37.182 10.851 -15.250 1.00 70.94 274 PHE A O 1
ATOM 2236 N N . PRO A 1 275 ? 36.172 11.417 -17.177 1.00 71.44 275 PRO A N 1
ATOM 2237 C CA . PRO A 1 275 ? 36.285 10.079 -17.771 1.00 71.44 275 PRO A CA 1
ATOM 2238 C C . PRO A 1 275 ? 37.700 9.484 -17.732 1.00 71.44 275 PRO A C 1
ATOM 2240 O O . PRO A 1 275 ? 37.856 8.282 -17.542 1.00 71.44 275 PRO A O 1
ATOM 2243 N N . SER A 1 276 ? 38.732 10.326 -17.849 1.00 75.25 276 SER A N 1
ATOM 2244 C CA . SER A 1 276 ? 40.144 9.930 -17.754 1.00 75.25 276 SER A CA 1
ATOM 2245 C C . SER A 1 276 ? 40.559 9.464 -16.354 1.00 75.25 276 SER A C 1
ATOM 2247 O O . SER A 1 276 ? 41.406 8.584 -16.219 1.00 75.25 276 SER A O 1
ATOM 2249 N N . GLN A 1 277 ? 39.960 10.032 -15.307 1.00 76.00 277 GLN A N 1
ATOM 2250 C CA . GLN A 1 277 ? 40.187 9.626 -13.920 1.00 76.00 277 GLN A CA 1
ATOM 2251 C C . GLN A 1 277 ? 39.401 8.355 -13.598 1.00 76.00 277 GLN A C 1
ATOM 2253 O O . GLN A 1 277 ? 39.930 7.462 -12.946 1.00 76.00 277 GLN A O 1
ATOM 2258 N N . LEU A 1 278 ? 38.177 8.236 -14.123 1.00 77.12 278 LEU A N 1
ATOM 2259 C CA . LEU A 1 278 ? 37.350 7.040 -13.969 1.00 77.12 278 LEU A CA 1
ATOM 2260 C C . LEU A 1 278 ? 37.996 5.812 -14.619 1.00 77.12 278 LEU A C 1
ATOM 2262 O O . LEU A 1 278 ? 38.029 4.744 -14.017 1.00 77.12 278 LEU A O 1
ATOM 2266 N N . SER A 1 279 ? 38.576 5.967 -15.816 1.00 79.00 279 SER A N 1
ATOM 2267 C CA . SER A 1 279 ? 39.262 4.866 -16.501 1.00 79.00 279 SER A CA 1
ATOM 2268 C C . SER A 1 279 ? 40.470 4.326 -15.734 1.00 79.00 279 SER A C 1
ATOM 2270 O O . SER A 1 279 ? 40.832 3.174 -15.943 1.00 79.00 279 SER A O 1
ATOM 2272 N N . ALA A 1 280 ? 41.073 5.137 -14.858 1.00 79.44 280 ALA A N 1
ATOM 2273 C CA . ALA A 1 280 ? 42.233 4.770 -14.048 1.00 79.44 280 ALA A CA 1
ATOM 2274 C C . ALA A 1 280 ? 41.865 4.196 -12.664 1.00 79.44 280 ALA A C 1
ATOM 2276 O O . ALA A 1 280 ? 42.756 3.798 -11.915 1.00 79.44 280 ALA A O 1
ATOM 2277 N N . LEU A 1 281 ? 40.578 4.174 -12.294 1.00 78.75 281 LEU A N 1
ATOM 2278 C CA . LEU A 1 281 ? 40.119 3.634 -11.016 1.00 78.75 281 LEU A CA 1
ATOM 2279 C C . LEU A 1 281 ? 39.877 2.126 -11.129 1.00 78.75 281 LEU A C 1
ATOM 2281 O O . LEU A 1 281 ? 38.888 1.681 -11.701 1.00 78.75 281 LEU A O 1
ATOM 2285 N N . GLU A 1 282 ? 40.749 1.334 -10.513 1.00 78.56 282 GLU A N 1
ATOM 2286 C CA . GLU A 1 282 ? 40.600 -0.128 -10.426 1.00 78.56 282 GLU A CA 1
ATOM 2287 C C . GLU A 1 282 ? 39.283 -0.538 -9.741 1.00 78.56 282 GLU A C 1
ATOM 2289 O O . GLU A 1 282 ? 38.598 -1.458 -10.189 1.00 78.56 282 GLU A O 1
ATOM 2294 N N . SER A 1 283 ? 38.865 0.203 -8.707 1.00 75.00 283 SER A N 1
ATOM 2295 C CA . SER A 1 283 ? 37.602 -0.027 -7.989 1.00 75.00 283 SER A CA 1
ATOM 2296 C C . SER A 1 283 ? 36.366 0.096 -8.885 1.00 75.00 283 SER A C 1
ATOM 2298 O O . SER A 1 283 ? 35.360 -0.559 -8.624 1.00 75.00 283 SER A O 1
ATOM 2300 N N . TRP A 1 284 ? 36.427 0.905 -9.949 1.00 79.88 284 TRP A N 1
ATOM 2301 C CA . TRP A 1 284 ? 35.331 1.079 -10.904 1.00 79.88 284 TRP A CA 1
ATOM 2302 C C . TRP A 1 284 ? 35.115 -0.173 -11.763 1.00 79.88 284 TRP A C 1
ATOM 2304 O O . TRP A 1 284 ? 33.977 -0.577 -12.000 1.00 79.88 284 TRP A O 1
ATOM 2314 N N . TRP A 1 285 ? 36.203 -0.807 -12.200 1.00 80.50 285 TRP A N 1
ATOM 2315 C CA . TRP A 1 285 ? 36.164 -1.970 -13.089 1.00 80.50 285 TRP A CA 1
ATOM 2316 C C . TRP A 1 285 ? 36.036 -3.296 -12.343 1.00 80.50 285 TRP A C 1
ATOM 2318 O O . TRP A 1 285 ? 35.383 -4.218 -12.832 1.00 80.50 285 TRP A O 1
ATOM 2328 N N . HIS A 1 286 ? 36.647 -3.392 -11.163 1.00 79.69 286 HIS A N 1
ATOM 2329 C CA . HIS A 1 286 ? 36.756 -4.640 -10.407 1.00 79.69 286 HIS A CA 1
ATOM 2330 C C . HIS A 1 286 ? 35.897 -4.664 -9.139 1.00 79.69 286 HIS A C 1
ATOM 2332 O O . HIS A 1 286 ? 35.756 -5.715 -8.512 1.00 79.69 286 HIS A O 1
ATOM 2338 N N . GLY A 1 287 ? 35.270 -3.539 -8.788 1.00 73.44 287 GLY A N 1
ATOM 2339 C CA . GLY A 1 287 ? 34.544 -3.392 -7.534 1.00 73.44 287 GLY A CA 1
ATOM 2340 C C . GLY A 1 287 ? 35.487 -3.285 -6.330 1.00 73.44 287 GLY A C 1
ATOM 2341 O O . GLY A 1 287 ? 36.709 -3.204 -6.479 1.00 73.44 287 GLY A O 1
ATOM 2342 N N . PRO A 1 288 ? 34.940 -3.250 -5.107 1.00 77.75 288 PRO A N 1
ATOM 2343 C CA . PRO A 1 288 ? 35.753 -3.152 -3.908 1.00 77.75 288 PRO A CA 1
ATOM 2344 C C . PRO A 1 288 ? 36.497 -4.461 -3.623 1.00 77.75 288 PRO A C 1
ATOM 2346 O O . PRO A 1 288 ? 35.962 -5.555 -3.802 1.00 77.75 288 PRO A O 1
ATOM 2349 N N . ASN A 1 289 ? 37.725 -4.343 -3.113 1.00 76.62 289 ASN A N 1
ATOM 2350 C CA . ASN A 1 289 ? 38.639 -5.474 -2.922 1.00 76.62 289 ASN A CA 1
ATOM 2351 C C . ASN A 1 289 ? 38.029 -6.626 -2.111 1.00 76.62 289 ASN A C 1
ATOM 2353 O O . ASN A 1 289 ? 38.259 -7.791 -2.433 1.00 76.62 289 ASN A O 1
ATOM 2357 N N . TRP A 1 290 ? 37.224 -6.318 -1.090 1.00 77.69 290 TRP A N 1
ATOM 2358 C CA . TRP A 1 290 ? 36.588 -7.324 -0.237 1.00 77.69 290 TRP A CA 1
ATOM 2359 C C . TRP A 1 290 ? 35.614 -8.234 -0.998 1.00 77.69 290 TRP A C 1
ATOM 2361 O O . TRP A 1 290 ? 35.454 -9.387 -0.614 1.00 77.69 290 TRP A O 1
ATOM 2371 N N . LEU A 1 291 ? 35.022 -7.781 -2.112 1.00 75.06 291 LEU A N 1
ATOM 2372 C CA . LEU A 1 291 ? 34.077 -8.579 -2.905 1.00 75.06 291 LEU A CA 1
ATOM 2373 C C . LEU A 1 291 ? 34.741 -9.819 -3.524 1.00 75.06 291 LEU A C 1
ATOM 2375 O O . LEU A 1 291 ? 34.091 -10.835 -3.751 1.00 75.06 291 LEU A O 1
ATOM 2379 N N . THR A 1 292 ? 36.046 -9.735 -3.781 1.00 76.69 292 THR A N 1
ATOM 2380 C CA . THR A 1 292 ? 36.854 -10.841 -4.319 1.00 76.69 292 THR A CA 1
ATOM 2381 C C . THR A 1 292 ? 37.448 -11.743 -3.234 1.00 76.69 292 THR A C 1
ATOM 2383 O O . THR A 1 292 ? 38.048 -12.770 -3.545 1.00 76.69 292 THR A O 1
ATOM 2386 N N . GLN A 1 293 ? 37.287 -11.371 -1.962 1.00 79.94 293 GLN A N 1
ATOM 2387 C CA . GLN A 1 293 ? 37.806 -12.107 -0.812 1.00 79.94 293 GLN A CA 1
ATOM 2388 C C . GLN A 1 293 ? 36.764 -13.099 -0.274 1.00 79.94 293 GLN A C 1
ATOM 2390 O O . GLN A 1 293 ? 35.620 -13.133 -0.728 1.00 79.94 293 GLN A O 1
ATOM 2395 N N . ASN A 1 294 ? 37.169 -13.930 0.693 1.00 78.75 294 ASN A N 1
ATOM 2396 C CA . ASN A 1 294 ? 36.286 -14.907 1.333 1.00 78.75 294 ASN A CA 1
ATOM 2397 C C . ASN A 1 294 ? 35.024 -14.207 1.903 1.00 78.75 294 ASN A C 1
ATOM 2399 O O . ASN A 1 294 ? 35.185 -13.228 2.639 1.00 78.75 294 ASN A O 1
ATOM 2403 N N . PRO A 1 295 ? 33.800 -14.704 1.609 1.00 75.25 295 PRO A N 1
ATOM 2404 C CA . PRO A 1 295 ? 32.540 -14.176 2.140 1.00 75.25 295 PRO A CA 1
ATOM 2405 C C . PRO A 1 295 ? 32.479 -13.964 3.657 1.00 75.25 295 PRO A C 1
ATOM 2407 O O . PRO A 1 295 ? 31.721 -13.119 4.118 1.00 75.25 295 PRO A O 1
ATOM 2410 N N . GLU A 1 296 ? 33.285 -14.684 4.440 1.00 75.38 296 GLU A N 1
ATOM 2411 C CA . GLU A 1 296 ? 33.388 -14.499 5.898 1.00 75.38 296 GLU A CA 1
ATOM 2412 C C . GLU A 1 296 ? 34.005 -13.151 6.315 1.00 75.38 296 GLU A C 1
ATOM 2414 O O . GLU A 1 296 ? 33.839 -12.723 7.453 1.00 75.38 296 GLU A O 1
ATOM 2419 N N . ILE A 1 297 ? 34.717 -12.482 5.404 1.00 73.00 297 ILE A N 1
ATOM 2420 C CA . ILE A 1 297 ? 35.409 -11.199 5.624 1.00 73.00 297 ILE A CA 1
ATOM 2421 C C . ILE A 1 297 ? 34.596 -10.037 5.024 1.00 73.00 297 ILE A C 1
ATOM 2423 O O . ILE A 1 297 ? 34.990 -8.873 5.100 1.00 73.00 297 ILE A O 1
ATOM 2427 N N . TRP A 1 298 ? 33.461 -10.330 4.382 1.00 77.62 298 TRP A N 1
ATOM 2428 C CA . TRP A 1 298 ? 32.613 -9.298 3.798 1.00 77.62 298 TRP A CA 1
ATOM 2429 C C . TRP A 1 298 ? 32.024 -8.412 4.904 1.00 77.62 298 TRP A C 1
ATOM 2431 O O . TRP A 1 298 ? 31.714 -8.914 5.986 1.00 77.62 298 TRP A O 1
ATOM 2441 N N . PRO A 1 299 ? 31.848 -7.099 4.660 1.00 69.69 299 PRO A N 1
ATOM 2442 C CA . PRO A 1 299 ? 31.270 -6.204 5.651 1.00 69.69 299 PRO A CA 1
ATOM 2443 C C . PRO A 1 299 ? 29.858 -6.676 6.018 1.00 69.69 299 PRO A C 1
ATOM 2445 O O . PRO A 1 299 ? 28.925 -6.607 5.217 1.00 69.69 299 PRO A O 1
ATOM 2448 N N . THR A 1 300 ? 29.698 -7.177 7.241 1.00 60.97 300 THR A N 1
ATOM 2449 C CA . THR A 1 300 ? 28.402 -7.547 7.805 1.00 60.97 300 THR A CA 1
ATOM 2450 C C . THR A 1 300 ? 27.726 -6.306 8.365 1.00 60.97 300 THR A C 1
ATOM 2452 O O . THR A 1 300 ? 28.260 -5.644 9.255 1.00 60.97 300 THR A O 1
ATOM 2455 N N . ASN A 1 301 ? 26.522 -6.003 7.880 1.00 54.44 301 ASN A N 1
ATOM 2456 C CA . ASN A 1 301 ? 25.642 -5.050 8.545 1.00 54.44 301 ASN A CA 1
ATOM 2457 C C . ASN A 1 301 ? 25.173 -5.667 9.861 1.00 54.44 301 ASN A C 1
ATOM 2459 O O . ASN A 1 301 ? 24.156 -6.362 9.894 1.00 54.44 301 ASN A O 1
ATOM 2463 N N . ASP A 1 302 ? 25.907 -5.428 10.941 1.00 44.78 302 ASP A N 1
ATOM 2464 C CA . ASP A 1 302 ? 25.506 -5.871 12.267 1.00 44.78 302 ASP A CA 1
ATOM 2465 C C . ASP A 1 302 ? 24.387 -4.957 12.798 1.00 44.78 302 ASP A C 1
ATOM 2467 O O . ASP A 1 302 ? 24.569 -4.139 13.698 1.00 44.78 302 ASP A O 1
ATOM 2471 N N . LEU A 1 303 ? 23.191 -5.091 12.211 1.00 47.06 303 LEU A N 1
ATOM 2472 C CA . LEU A 1 303 ? 21.954 -4.415 12.632 1.00 47.06 303 LEU A CA 1
ATOM 2473 C C . LEU A 1 303 ? 21.560 -4.760 14.083 1.00 47.06 303 LEU A C 1
ATOM 2475 O O . LEU A 1 303 ? 20.631 -4.165 14.624 1.00 47.06 303 LEU A O 1
ATOM 2479 N N . SER A 1 304 ? 22.253 -5.716 14.708 1.00 40.38 304 SER A N 1
ATOM 2480 C CA . SER A 1 304 ? 22.031 -6.181 16.074 1.00 40.38 304 SER A CA 1
ATOM 2481 C C . SER A 1 304 ? 22.654 -5.275 17.151 1.00 40.38 304 SER A C 1
ATOM 2483 O O . SER A 1 304 ? 22.222 -5.322 18.302 1.00 40.38 304 SER A O 1
ATOM 2485 N N . SER A 1 305 ? 23.625 -4.419 16.797 1.00 33.44 305 SER A N 1
ATOM 2486 C CA . SER A 1 305 ? 24.451 -3.678 17.769 1.00 33.44 305 SER A CA 1
ATOM 2487 C C . SER A 1 305 ? 24.151 -2.179 17.883 1.00 33.44 305 SER A C 1
ATOM 2489 O O . SER A 1 305 ? 24.781 -1.479 18.678 1.00 33.44 305 SER A O 1
ATOM 2491 N N . HIS A 1 306 ? 23.157 -1.663 17.157 1.00 37.97 306 HIS A N 1
ATOM 2492 C CA . HIS A 1 306 ? 22.693 -0.298 17.377 1.00 37.97 306 HIS A CA 1
ATOM 2493 C C . HIS A 1 306 ? 21.815 -0.249 18.630 1.00 37.97 306 HIS A C 1
ATOM 2495 O O . HIS A 1 306 ? 20.601 -0.449 18.576 1.00 37.97 306 HIS A O 1
ATOM 2501 N N . THR A 1 307 ? 22.428 0.068 19.771 1.00 35.50 307 THR A N 1
ATOM 2502 C CA . THR A 1 307 ? 21.734 0.746 20.868 1.00 35.50 307 THR A CA 1
ATOM 2503 C C . THR A 1 307 ? 20.995 1.928 20.253 1.00 35.50 307 THR A C 1
ATOM 2505 O O . THR A 1 307 ? 21.623 2.886 19.806 1.00 35.50 307 THR A O 1
ATOM 2508 N N . GLN A 1 308 ? 19.668 1.824 20.156 1.00 37.75 308 GLN A N 1
ATOM 2509 C CA . GLN A 1 308 ? 18.814 2.906 19.680 1.00 37.75 308 GLN A CA 1
ATOM 2510 C C . GLN A 1 308 ? 19.154 4.159 20.497 1.00 37.75 308 GLN A C 1
ATOM 2512 O O . GLN A 1 308 ? 18.925 4.151 21.711 1.00 37.75 308 GLN A O 1
ATOM 2517 N N . PRO A 1 309 ? 19.687 5.237 19.894 1.00 36.00 309 PRO A N 1
ATOM 2518 C CA . PRO A 1 309 ? 19.614 6.529 20.547 1.00 36.00 309 PRO A CA 1
ATOM 2519 C C . PRO A 1 309 ? 18.124 6.794 20.772 1.00 36.00 309 PRO A C 1
ATOM 2521 O O . PRO A 1 309 ? 17.317 6.575 19.866 1.00 36.00 309 PRO A O 1
ATOM 2524 N N . LEU A 1 310 ? 17.756 7.174 21.995 1.00 37.25 310 LEU A N 1
ATOM 2525 C CA . LEU A 1 310 ? 16.386 7.498 22.384 1.00 37.25 310 LEU A CA 1
ATOM 2526 C C . LEU A 1 310 ? 15.690 8.316 21.283 1.00 37.25 310 LEU A C 1
ATOM 2528 O O . LEU A 1 310 ? 16.072 9.449 20.996 1.00 37.25 310 LEU A O 1
ATOM 2532 N N . VAL A 1 311 ? 14.630 7.734 20.716 1.00 39.38 311 VAL A N 1
ATOM 2533 C CA . VAL A 1 311 ? 13.714 8.335 19.724 1.00 39.38 311 VAL A CA 1
ATOM 2534 C C . VAL A 1 311 ? 13.067 9.638 20.242 1.00 39.38 311 VAL A C 1
ATOM 2536 O O . VAL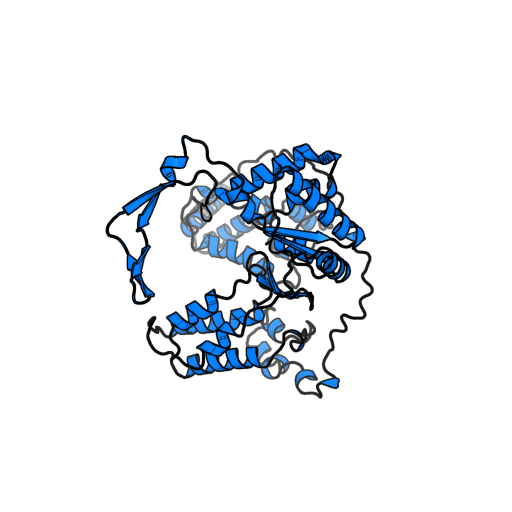 A 1 311 ? 12.446 10.384 19.491 1.00 39.38 311 VAL A O 1
ATOM 2539 N N . GLU A 1 312 ? 13.260 9.975 21.517 1.00 38.41 312 GLU A N 1
ATOM 2540 C CA . GLU A 1 312 ? 12.768 11.201 22.147 1.00 38.41 312 GLU A CA 1
ATOM 2541 C C . GLU A 1 312 ? 13.408 12.493 21.606 1.00 38.41 312 GLU A C 1
ATOM 2543 O O . GLU A 1 312 ? 12.798 13.554 21.727 1.00 38.41 312 GLU A O 1
ATOM 2548 N N . VAL A 1 313 ? 14.581 12.442 20.959 1.00 39.66 313 VAL A N 1
ATOM 2549 C CA . VAL A 1 313 ? 15.239 13.662 20.441 1.00 39.66 313 VAL A CA 1
ATOM 2550 C C . VAL A 1 313 ? 14.577 14.200 19.155 1.00 39.66 313 VAL A C 1
ATOM 2552 O O . VAL A 1 313 ? 14.731 15.379 18.838 1.00 39.66 313 VAL A O 1
ATOM 2555 N N . GLU A 1 314 ? 13.769 13.399 18.448 1.00 35.50 314 GLU A N 1
ATOM 2556 C CA . GLU A 1 314 ? 13.073 13.820 17.214 1.00 35.50 314 GLU A CA 1
ATOM 2557 C C . GLU A 1 314 ? 11.605 14.246 17.403 1.00 35.50 314 GLU A C 1
ATOM 2559 O O . GLU A 1 314 ? 10.930 14.600 16.434 1.00 35.50 314 GLU A O 1
ATOM 2564 N N . LEU A 1 315 ? 11.094 14.317 18.636 1.00 32.19 315 LEU A N 1
ATOM 2565 C CA . LEU A 1 315 ? 9.797 14.951 18.895 1.00 32.19 315 LEU A CA 1
ATOM 2566 C C . LEU A 1 315 ? 9.950 16.481 18.904 1.00 32.19 315 LEU A C 1
ATOM 2568 O O . LEU A 1 315 ? 10.047 17.118 19.954 1.00 32.19 315 LEU A O 1
ATOM 2572 N N . ARG A 1 316 ? 9.948 17.110 17.722 1.00 36.16 316 ARG A N 1
ATOM 2573 C CA . ARG A 1 316 ? 9.757 18.567 17.636 1.00 36.16 316 ARG A CA 1
ATOM 2574 C C . ARG A 1 316 ? 8.351 18.911 18.140 1.00 36.16 316 ARG A C 1
ATOM 2576 O O . ARG A 1 316 ? 7.361 18.444 17.583 1.00 36.16 316 ARG A O 1
ATOM 2583 N N . LYS A 1 317 ? 8.266 19.745 19.187 1.00 33.00 317 LYS A N 1
ATOM 2584 C CA . LYS A 1 317 ? 7.012 20.363 19.651 1.00 33.00 317 LYS A CA 1
ATOM 2585 C C . LYS A 1 317 ? 6.307 21.045 18.477 1.00 33.00 317 LYS A C 1
ATOM 2587 O O . LYS A 1 317 ? 6.870 21.948 17.860 1.00 33.00 317 LYS A O 1
ATOM 2592 N N . THR A 1 318 ? 5.075 20.641 18.201 1.00 32.31 318 THR A N 1
ATOM 2593 C CA . THR A 1 318 ? 4.209 21.292 17.218 1.00 32.31 318 THR A CA 1
ATOM 2594 C C . THR A 1 318 ? 3.628 22.567 17.833 1.00 32.31 318 THR A C 1
ATOM 2596 O O . THR A 1 318 ? 2.646 22.515 18.568 1.00 32.31 318 THR A O 1
ATOM 2599 N N . GLU A 1 319 ? 4.235 23.719 17.550 1.00 27.64 319 GLU A N 1
ATOM 2600 C CA . GLU A 1 319 ? 3.590 25.024 17.726 1.00 27.64 319 GLU A CA 1
ATOM 2601 C C . GLU A 1 319 ? 3.145 25.538 16.354 1.00 27.64 319 GLU A C 1
ATOM 2603 O O . GLU A 1 319 ? 3.949 25.678 15.433 1.00 27.64 319 GLU A O 1
ATOM 2608 N N . PHE A 1 320 ? 1.844 25.791 16.201 1.00 25.67 320 PHE A N 1
ATOM 2609 C CA . PHE A 1 320 ? 1.291 26.412 15.001 1.00 25.67 320 PHE A CA 1
ATOM 2610 C C . PHE A 1 320 ? 1.490 27.927 15.082 1.00 25.67 320 PHE A C 1
ATOM 2612 O O . PHE A 1 320 ? 0.929 28.580 15.961 1.00 25.67 320 PHE A O 1
ATOM 2619 N N . GLN A 1 321 ? 2.254 28.489 14.146 1.00 23.84 321 GLN A N 1
ATOM 2620 C CA . GLN A 1 321 ? 2.451 29.931 14.016 1.00 23.84 321 GLN A CA 1
ATOM 2621 C C . GLN A 1 321 ? 1.964 30.384 12.635 1.00 23.84 321 GLN A C 1
ATOM 2623 O O . GLN A 1 321 ? 2.488 29.959 11.608 1.00 23.84 321 GLN A O 1
ATOM 2628 N N . PHE A 1 322 ? 0.933 31.229 12.605 1.00 24.34 322 PHE A N 1
ATOM 2629 C CA . PHE A 1 322 ? 0.438 31.846 11.373 1.00 24.34 322 PHE A CA 1
ATOM 2630 C C . PHE A 1 322 ? 1.319 33.048 11.009 1.00 24.34 322 PHE A C 1
ATOM 2632 O O . PHE A 1 322 ? 1.448 33.977 11.805 1.00 24.34 322 PHE A O 1
ATOM 2639 N N . PHE A 1 323 ? 1.897 33.050 9.805 1.00 24.47 323 PHE A N 1
ATOM 2640 C CA . PHE A 1 323 ? 2.624 34.195 9.248 1.00 24.47 323 PHE A CA 1
ATOM 2641 C C . PHE A 1 323 ? 1.777 34.905 8.186 1.00 24.47 323 PHE A C 1
ATOM 2643 O O . PHE A 1 323 ? 1.304 34.281 7.238 1.00 24.47 323 PHE A O 1
ATOM 2650 N N . TYR A 1 324 ? 1.629 36.223 8.321 1.00 25.55 324 TYR A N 1
ATOM 2651 C CA . TYR A 1 324 ? 1.222 37.098 7.222 1.00 25.55 324 TYR A CA 1
ATOM 2652 C C . TYR A 1 324 ? 2.486 37.542 6.479 1.00 25.55 324 TYR A C 1
ATOM 2654 O O . TYR A 1 324 ? 3.364 38.156 7.082 1.00 25.55 324 TYR A O 1
ATOM 2662 N N . VAL A 1 325 ? 2.585 37.245 5.181 1.00 29.52 325 VAL A N 1
ATOM 2663 C CA . VAL A 1 325 ? 3.665 37.749 4.318 1.00 29.52 325 VAL A CA 1
ATOM 2664 C C . VAL A 1 325 ? 3.113 38.892 3.473 1.00 29.52 325 VAL A C 1
ATOM 2666 O O . VAL A 1 325 ? 2.190 38.700 2.684 1.00 29.52 325 VAL A O 1
ATOM 2669 N N . ALA A 1 326 ? 3.681 40.087 3.639 1.00 27.98 326 ALA A N 1
ATOM 2670 C CA . ALA A 1 326 ? 3.476 41.197 2.718 1.00 27.98 326 ALA A CA 1
ATOM 2671 C C . ALA A 1 326 ? 4.204 40.875 1.404 1.00 27.98 326 ALA A C 1
ATOM 2673 O O . ALA A 1 326 ? 5.431 40.812 1.366 1.00 27.98 326 ALA A O 1
ATOM 2674 N N . THR A 1 327 ? 3.460 40.621 0.329 1.00 31.33 327 THR A N 1
ATOM 2675 C CA . THR A 1 327 ? 4.042 40.338 -0.986 1.00 31.33 327 THR A CA 1
ATOM 2676 C C . THR A 1 327 ? 4.582 41.626 -1.602 1.00 31.33 327 THR A C 1
ATOM 2678 O O . THR A 1 327 ? 3.809 42.509 -1.970 1.00 31.33 327 THR A O 1
ATOM 2681 N N . VAL A 1 328 ? 5.906 41.732 -1.731 1.00 40.19 328 VAL A N 1
ATOM 2682 C CA . VAL A 1 328 ? 6.544 42.713 -2.618 1.00 40.19 328 VAL A CA 1
ATOM 2683 C C . VAL A 1 328 ? 6.374 42.195 -4.045 1.00 40.19 328 VAL A C 1
ATOM 2685 O O . VAL A 1 328 ? 6.882 41.124 -4.375 1.00 40.19 328 VAL A O 1
ATOM 2688 N N . GLU A 1 329 ? 5.625 42.911 -4.883 1.00 40.59 329 GLU A N 1
ATOM 2689 C CA . GLU A 1 329 ? 5.471 42.534 -6.290 1.00 40.59 329 GLU A CA 1
ATOM 2690 C C . GLU A 1 329 ? 6.824 42.635 -7.025 1.00 40.59 329 GLU A C 1
ATOM 2692 O O . GLU A 1 329 ? 7.527 43.643 -6.893 1.00 40.59 329 GLU A O 1
ATOM 2697 N N . PRO A 1 330 ? 7.229 41.611 -7.799 1.00 50.78 330 PRO A N 1
ATOM 2698 C CA . PRO A 1 330 ? 8.460 41.668 -8.576 1.00 50.78 330 PRO A CA 1
ATOM 2699 C C . PRO A 1 330 ? 8.346 42.677 -9.732 1.00 50.78 330 PRO A C 1
ATOM 2701 O O . PRO A 1 330 ? 7.334 42.745 -10.422 1.00 50.78 330 PRO A O 1
ATOM 2704 N N . ILE A 1 331 ? 9.431 43.419 -9.989 1.00 49.38 331 ILE A N 1
ATOM 2705 C CA . ILE A 1 331 ? 9.522 44.471 -11.028 1.00 49.38 331 ILE A CA 1
ATOM 2706 C C . ILE A 1 331 ? 9.281 43.924 -12.451 1.00 49.38 331 ILE A C 1
ATOM 2708 O O . ILE A 1 331 ? 8.825 44.656 -13.328 1.00 49.38 331 ILE A O 1
ATOM 2712 N N . ILE A 1 332 ? 9.576 42.643 -12.697 1.00 55.00 332 ILE A N 1
ATOM 2713 C CA . ILE A 1 332 ? 9.324 41.969 -13.976 1.00 55.00 332 ILE A CA 1
ATOM 2714 C C . ILE A 1 332 ? 8.553 40.682 -13.699 1.00 55.00 332 ILE A C 1
ATOM 2716 O O . ILE A 1 332 ? 9.090 39.731 -13.133 1.00 55.00 332 ILE A O 1
ATOM 2720 N N . ASP A 1 333 ? 7.296 40.657 -14.134 1.00 57.12 333 ASP A N 1
ATOM 2721 C CA . ASP A 1 333 ? 6.440 39.478 -14.071 1.00 57.12 333 ASP A CA 1
ATOM 2722 C C . ASP A 1 333 ? 6.883 38.445 -15.123 1.00 57.12 333 ASP A C 1
ATOM 2724 O O . ASP A 1 333 ? 6.623 38.580 -16.326 1.00 57.12 333 ASP A O 1
ATOM 2728 N N . THR A 1 334 ? 7.589 37.412 -14.664 1.00 56.06 334 THR A N 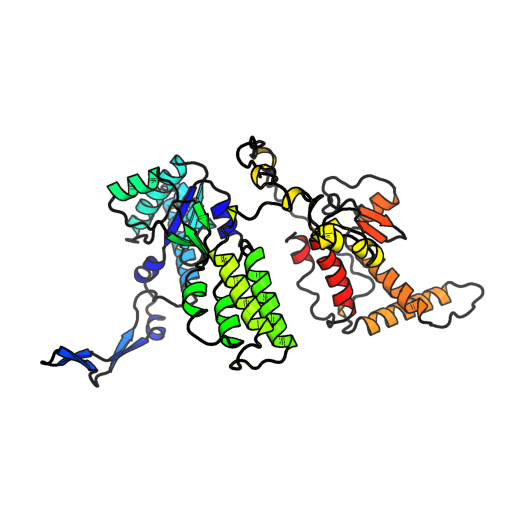1
ATOM 2729 C CA . THR A 1 334 ? 8.098 36.320 -15.503 1.00 56.06 334 THR A CA 1
ATOM 2730 C C . THR A 1 334 ? 6.965 35.498 -16.126 1.00 56.06 334 THR A C 1
ATOM 2732 O O . THR A 1 334 ? 7.128 34.965 -17.221 1.00 56.06 334 THR A O 1
ATOM 2735 N N . PHE A 1 335 ? 5.774 35.479 -15.521 1.00 52.28 335 PHE A N 1
ATOM 2736 C CA . PHE A 1 335 ? 4.617 34.687 -15.949 1.00 52.28 335 PHE A CA 1
ATOM 2737 C C . PHE A 1 335 ? 4.022 35.157 -17.287 1.00 52.28 335 PHE A C 1
ATOM 2739 O O . PHE A 1 335 ? 3.229 34.449 -17.910 1.00 52.28 335 PHE A O 1
ATOM 2746 N N . ARG A 1 336 ? 4.405 36.350 -17.756 1.00 55.34 336 ARG A N 1
ATOM 2747 C CA . ARG A 1 336 ? 3.917 36.948 -19.009 1.00 55.34 336 ARG A CA 1
ATOM 2748 C C . ARG A 1 336 ? 4.559 36.390 -20.276 1.00 55.34 336 ARG A C 1
ATOM 2750 O O . ARG A 1 336 ? 4.128 36.738 -21.375 1.00 55.34 336 ARG A O 1
ATOM 2757 N N . TYR A 1 337 ? 5.583 35.552 -20.156 1.00 56.84 337 TYR A N 1
ATOM 2758 C CA . TYR A 1 337 ? 6.353 35.075 -21.302 1.00 56.84 337 TYR A CA 1
ATOM 2759 C C . TYR A 1 337 ? 6.088 33.584 -21.545 1.00 56.84 337 TYR A C 1
ATOM 2761 O O . TYR A 1 337 ? 5.805 32.833 -20.633 1.00 56.84 337 TYR A O 1
ATOM 2769 N N . SER A 1 338 ? 6.126 33.106 -22.785 1.00 54.59 338 SER A N 1
ATOM 2770 C CA . SER A 1 338 ? 5.908 31.677 -23.106 1.00 54.59 338 SER A CA 1
ATOM 2771 C C . SER A 1 338 ? 7.172 30.982 -23.611 1.00 54.59 338 SER A C 1
ATOM 2773 O O . SER A 1 338 ? 7.145 29.821 -24.000 1.00 54.59 338 SER A O 1
ATOM 2775 N N . SER A 1 339 ? 8.287 31.710 -23.633 1.00 67.75 339 SER A N 1
ATOM 2776 C CA . SER A 1 339 ? 9.570 31.252 -24.143 1.00 67.75 339 SER A CA 1
ATOM 2777 C C . SER A 1 339 ? 10.678 31.912 -23.340 1.00 67.75 339 SER A C 1
ATOM 2779 O O . SER A 1 339 ? 10.799 33.139 -23.316 1.00 67.75 339 SER A O 1
ATOM 2781 N N . CYS A 1 340 ? 11.505 31.082 -22.718 1.00 60.66 340 CYS A N 1
ATOM 2782 C CA . CYS A 1 340 ? 12.680 31.524 -21.991 1.00 60.66 340 CYS A CA 1
ATOM 2783 C C . CYS A 1 340 ? 13.661 32.294 -22.886 1.00 60.66 340 CYS A C 1
ATOM 2785 O O . CYS A 1 340 ? 14.148 33.347 -22.494 1.00 60.66 340 CYS A O 1
ATOM 2787 N N . THR A 1 341 ? 13.912 31.843 -24.118 1.00 70.12 341 THR A N 1
ATOM 2788 C CA . THR A 1 341 ? 14.828 32.552 -25.026 1.00 70.12 341 THR A CA 1
ATOM 2789 C C . THR A 1 341 ? 14.318 33.951 -25.376 1.00 70.12 341 THR A C 1
ATOM 2791 O O . THR A 1 341 ? 15.110 34.891 -25.455 1.00 70.12 341 THR A O 1
ATOM 2794 N N . LYS A 1 342 ? 12.997 34.133 -25.523 1.00 72.31 342 LYS A N 1
ATOM 2795 C CA . LYS A 1 342 ? 12.385 35.465 -25.679 1.00 72.31 342 LYS A CA 1
ATOM 2796 C C . LYS A 1 342 ? 12.504 36.300 -24.403 1.00 72.31 342 LYS A C 1
ATOM 2798 O O . LYS A 1 342 ? 12.810 37.485 -24.491 1.00 72.31 342 LYS A O 1
ATOM 2803 N N . PHE A 1 343 ? 12.297 35.683 -23.243 1.00 75.62 343 PHE A N 1
ATOM 2804 C CA . PHE A 1 343 ? 12.433 36.333 -21.943 1.00 75.62 343 PHE A CA 1
ATOM 2805 C C . PHE A 1 343 ? 13.872 36.809 -21.684 1.00 75.62 343 PHE A C 1
ATOM 2807 O O . PHE A 1 343 ? 14.077 37.992 -21.435 1.00 75.62 343 PHE A O 1
ATOM 2814 N N . LEU A 1 344 ? 14.876 35.941 -21.846 1.00 76.62 344 LEU A N 1
ATOM 2815 C CA . LEU A 1 344 ? 16.290 36.282 -21.670 1.00 76.62 344 LEU A CA 1
ATOM 2816 C C . LEU A 1 344 ? 16.745 37.371 -22.645 1.00 76.62 344 LEU A C 1
ATOM 2818 O O . LEU A 1 344 ? 17.466 38.277 -22.243 1.00 76.62 344 LEU A O 1
ATOM 2822 N N . ARG A 1 345 ? 16.282 37.344 -23.903 1.00 80.56 345 ARG A N 1
ATOM 2823 C CA . ARG A 1 345 ? 16.550 38.432 -24.860 1.00 80.56 345 ARG A CA 1
ATOM 2824 C C . ARG A 1 345 ? 15.930 39.754 -24.417 1.00 80.56 345 ARG A C 1
ATOM 2826 O O . ARG A 1 345 ? 16.575 40.787 -24.543 1.00 80.56 345 ARG A O 1
ATOM 2833 N N . MET A 1 346 ? 14.701 39.735 -23.904 1.00 83.06 346 MET A N 1
ATOM 2834 C CA . MET A 1 346 ? 14.034 40.932 -23.388 1.00 83.06 346 MET A CA 1
ATOM 2835 C C . MET A 1 346 ? 14.786 41.506 -22.180 1.00 83.06 346 MET A C 1
ATOM 2837 O O . MET A 1 346 ? 15.104 42.694 -22.178 1.00 83.06 346 MET A O 1
ATOM 2841 N N . VAL A 1 347 ? 15.165 40.664 -21.210 1.00 78.75 347 VAL A N 1
ATOM 2842 C CA . VAL A 1 347 ? 15.976 41.085 -20.055 1.00 78.75 347 VAL A CA 1
ATOM 2843 C C . VAL A 1 347 ? 17.334 41.627 -20.509 1.00 78.75 347 VAL A C 1
ATOM 2845 O O . VAL A 1 347 ? 17.746 42.684 -20.039 1.00 78.75 347 VAL A O 1
ATOM 2848 N N . ALA A 1 348 ? 17.997 40.972 -21.465 1.00 83.50 348 ALA A N 1
ATOM 2849 C CA . ALA A 1 348 ? 19.259 41.443 -22.031 1.00 83.50 348 ALA A CA 1
ATOM 2850 C C . ALA A 1 348 ? 19.118 42.838 -22.660 1.00 83.50 348 ALA A C 1
ATOM 2852 O O . ALA A 1 348 ? 19.915 43.722 -22.363 1.00 83.50 348 ALA A O 1
ATOM 2853 N N . TRP A 1 349 ? 18.058 43.086 -23.437 1.00 83.12 349 TRP A N 1
ATOM 2854 C CA . TRP A 1 349 ? 17.780 44.415 -23.992 1.00 83.12 349 TRP A CA 1
ATOM 2855 C C . TRP A 1 349 ? 17.529 45.474 -22.917 1.00 83.12 349 TRP A C 1
ATOM 2857 O O . TRP A 1 349 ? 18.030 46.592 -23.047 1.00 83.12 349 TRP A O 1
ATOM 2867 N N . ILE A 1 350 ? 16.807 45.136 -21.843 1.00 82.88 350 ILE A N 1
ATOM 2868 C CA . ILE A 1 350 ? 16.609 46.043 -20.702 1.00 82.88 350 ILE A CA 1
ATOM 2869 C C . ILE A 1 350 ? 17.952 46.376 -20.046 1.00 82.88 350 ILE A C 1
ATOM 2871 O O . ILE A 1 350 ? 18.236 47.546 -19.795 1.00 82.88 350 ILE A O 1
ATOM 2875 N N . LEU A 1 351 ? 18.798 45.376 -19.791 1.00 82.31 351 LEU A N 1
ATOM 2876 C CA . LEU A 1 351 ? 20.107 45.584 -19.173 1.00 82.31 351 LEU A CA 1
ATOM 2877 C C . LEU A 1 351 ? 21.036 46.413 -20.074 1.00 82.31 351 LEU A C 1
ATOM 2879 O O . LEU A 1 351 ? 21.685 47.336 -19.580 1.00 82.31 351 LEU A O 1
ATOM 2883 N N . CYS A 1 352 ? 21.048 46.161 -21.387 1.00 82.88 352 CYS A N 1
ATOM 2884 C CA . CYS A 1 352 ? 21.776 46.977 -22.362 1.00 82.88 352 CYS A CA 1
ATOM 2885 C C . CYS A 1 352 ? 21.275 48.426 -22.376 1.00 82.88 352 CYS A C 1
ATOM 2887 O O . CYS A 1 352 ? 22.079 49.356 -22.365 1.00 82.88 352 CYS A O 1
ATOM 2889 N N . PHE A 1 353 ? 19.955 48.633 -22.353 1.00 82.19 353 PHE A N 1
ATOM 2890 C CA . PHE A 1 353 ? 19.361 49.966 -22.293 1.00 82.19 353 PHE A CA 1
ATOM 2891 C C . PHE A 1 353 ? 19.780 50.707 -21.018 1.00 82.19 353 PHE A C 1
ATOM 2893 O O . PHE A 1 353 ? 20.293 51.821 -21.091 1.00 82.19 353 PHE A O 1
ATOM 2900 N N . VAL A 1 354 ? 19.653 50.063 -19.854 1.00 82.19 354 VAL A N 1
ATOM 2901 C CA . VAL A 1 354 ? 20.070 50.633 -18.564 1.00 82.19 354 VAL A CA 1
ATOM 2902 C C . VAL A 1 354 ? 21.562 50.968 -18.560 1.00 82.19 354 VAL A C 1
ATOM 2904 O O . VAL A 1 354 ? 21.946 52.017 -18.044 1.00 82.19 354 VAL A O 1
ATOM 2907 N N . ARG A 1 355 ? 22.407 50.107 -19.140 1.00 82.69 355 ARG A N 1
ATOM 2908 C CA . ARG A 1 355 ? 23.848 50.352 -19.283 1.00 82.69 355 ARG A CA 1
ATOM 2909 C C . ARG A 1 355 ? 24.106 51.596 -20.128 1.00 82.69 355 ARG A C 1
ATOM 2911 O O . ARG A 1 355 ? 24.814 52.486 -19.669 1.00 82.69 355 ARG A O 1
ATOM 2918 N N . ASN A 1 356 ? 23.466 51.699 -21.290 1.00 82.00 356 ASN A N 1
ATOM 2919 C CA . ASN A 1 356 ? 23.592 52.853 -22.177 1.00 82.00 356 ASN A CA 1
ATOM 2920 C C . ASN A 1 356 ? 23.130 54.152 -21.505 1.00 82.00 356 ASN A C 1
ATOM 2922 O O . ASN A 1 356 ? 23.792 55.169 -21.662 1.00 82.00 356 ASN A O 1
ATOM 2926 N N . CYS A 1 357 ? 22.064 54.123 -20.698 1.00 79.81 357 CYS A N 1
ATOM 2927 C CA . CYS A 1 357 ? 21.611 55.289 -19.932 1.00 79.81 357 CYS A CA 1
ATOM 2928 C C . CYS A 1 357 ? 22.567 55.706 -18.801 1.00 79.81 357 CYS A C 1
ATOM 2930 O O . CYS A 1 357 ? 22.511 56.849 -18.350 1.00 79.81 357 CYS A O 1
ATOM 2932 N N . LYS A 1 358 ? 23.408 54.791 -18.300 1.00 79.94 358 LYS A N 1
ATOM 2933 C CA . LYS A 1 358 ? 24.336 55.039 -17.182 1.00 79.94 358 LYS A CA 1
ATOM 2934 C C . LYS A 1 358 ? 25.762 55.381 -17.631 1.00 79.94 358 LYS A C 1
ATOM 2936 O O . LYS A 1 358 ? 26.545 55.853 -16.810 1.00 79.94 358 LYS A O 1
ATOM 2941 N N . SER A 1 359 ? 26.120 55.137 -18.890 1.00 76.56 359 SER A N 1
ATOM 2942 C CA . SER A 1 359 ? 27.473 55.368 -19.406 1.00 76.56 359 SER A CA 1
ATOM 2943 C C . SER A 1 359 ? 27.747 56.848 -19.696 1.00 76.56 359 SER A C 1
ATOM 2945 O O . SER A 1 359 ? 27.038 57.478 -20.477 1.00 76.56 359 SER A O 1
ATOM 2947 N N . GLN A 1 360 ? 28.828 57.387 -19.119 1.00 66.31 360 GLN A N 1
ATOM 2948 C CA . GLN A 1 360 ? 29.427 58.661 -19.531 1.00 66.31 360 GLN A CA 1
ATOM 2949 C C . GLN A 1 360 ? 30.937 58.495 -19.787 1.00 66.31 360 GLN A C 1
ATOM 2951 O O . GLN A 1 360 ? 31.629 57.987 -18.902 1.00 66.31 360 GLN A O 1
ATOM 2956 N N . PRO A 1 361 ? 31.472 58.929 -20.949 1.00 68.12 361 PRO A N 1
ATOM 2957 C CA . PRO A 1 361 ? 30.762 59.485 -22.107 1.00 68.12 361 PRO A CA 1
ATOM 2958 C C . PRO A 1 361 ? 29.859 58.446 -22.794 1.00 68.12 361 PRO A C 1
ATOM 2960 O O . PRO A 1 361 ? 30.020 57.240 -22.609 1.00 68.12 361 PRO A O 1
ATOM 2963 N N . HIS A 1 362 ? 28.879 58.928 -23.558 1.00 65.75 362 HIS A N 1
ATOM 2964 C CA . HIS A 1 362 ? 27.810 58.114 -24.137 1.00 65.75 362 HIS A CA 1
ATOM 2965 C C . HIS A 1 362 ? 28.336 57.278 -25.319 1.00 65.75 362 HIS A C 1
ATOM 2967 O O . HIS A 1 362 ? 28.179 57.643 -26.480 1.00 65.75 362 HIS A O 1
ATOM 2973 N N . ILE A 1 363 ? 29.006 56.164 -25.022 1.00 72.88 363 ILE A N 1
ATOM 2974 C CA . ILE A 1 363 ? 29.420 55.167 -26.014 1.00 72.88 363 ILE A CA 1
ATOM 2975 C C . ILE A 1 363 ? 28.308 54.110 -26.067 1.00 72.88 363 ILE A C 1
ATOM 2977 O O . ILE A 1 363 ? 28.120 53.405 -25.072 1.00 72.88 363 ILE A O 1
ATOM 2981 N N . PRO A 1 364 ? 27.531 54.011 -27.162 1.00 67.50 364 PRO A N 1
ATOM 2982 C CA . PRO A 1 364 ? 26.449 53.039 -27.257 1.00 67.50 364 PRO A CA 1
ATOM 2983 C C . PRO A 1 364 ? 27.023 51.620 -27.267 1.00 67.50 364 PRO A C 1
ATOM 2985 O O . PRO A 1 364 ? 27.839 51.283 -28.121 1.00 67.50 364 PRO A O 1
ATOM 2988 N N . HIS A 1 365 ? 26.597 50.786 -26.321 1.00 78.56 365 HIS A N 1
ATOM 2989 C CA . HIS A 1 365 ? 26.890 49.357 -26.336 1.00 78.56 365 HIS A CA 1
ATOM 2990 C C . HIS A 1 365 ? 25.973 48.657 -27.341 1.00 78.56 365 HIS A C 1
ATOM 2992 O O . HIS A 1 365 ? 24.745 48.740 -27.220 1.00 78.56 365 HIS A O 1
ATOM 2998 N N . GLU A 1 366 ? 26.566 47.966 -28.315 1.00 80.44 366 GLU A N 1
ATOM 2999 C CA . GLU A 1 366 ? 25.841 47.111 -29.254 1.00 80.44 366 GLU A CA 1
ATOM 3000 C C . GLU A 1 366 ? 25.541 45.747 -28.630 1.00 80.44 366 GLU A C 1
ATOM 3002 O O . GLU A 1 366 ? 26.419 45.081 -28.071 1.00 80.44 366 GLU A O 1
ATOM 3007 N N . PHE A 1 367 ? 24.281 45.332 -28.758 1.00 83.50 367 PHE A N 1
ATOM 3008 C CA . PHE A 1 367 ? 23.794 44.054 -28.258 1.00 83.50 367 PHE A CA 1
ATOM 3009 C C . PHE A 1 367 ? 24.572 42.889 -28.879 1.00 83.50 367 PHE A C 1
ATOM 3011 O O . PHE A 1 367 ? 24.629 42.749 -30.101 1.00 83.50 367 PHE A O 1
ATOM 3018 N N . ASN A 1 368 ? 25.115 42.011 -28.043 1.00 84.00 368 ASN A N 1
ATOM 3019 C CA . ASN A 1 368 ? 25.858 40.832 -28.472 1.00 84.00 368 ASN A CA 1
ATOM 3020 C C . ASN A 1 368 ? 25.496 39.593 -27.634 1.00 84.00 368 ASN A C 1
ATOM 3022 O O . ASN A 1 368 ? 24.677 39.640 -26.717 1.00 84.00 368 ASN A O 1
ATOM 3026 N N . CYS A 1 369 ? 26.089 38.443 -27.966 1.00 75.62 369 CYS A N 1
ATOM 3027 C CA . CYS A 1 369 ? 25.756 37.172 -27.314 1.00 75.62 369 CYS A CA 1
ATOM 3028 C C . CYS A 1 369 ? 26.063 37.169 -25.805 1.00 75.62 369 CYS A C 1
ATOM 3030 O O . CYS A 1 369 ? 25.324 36.548 -25.043 1.00 75.62 369 CYS A O 1
ATOM 3032 N N . ASN A 1 370 ? 27.080 37.918 -25.365 1.00 81.69 370 ASN A N 1
ATOM 3033 C CA . ASN A 1 370 ? 27.445 38.030 -23.954 1.00 81.69 370 ASN A CA 1
ATOM 3034 C C . ASN A 1 370 ? 26.348 38.731 -23.135 1.00 81.69 370 ASN A C 1
ATOM 3036 O O . ASN A 1 370 ? 26.194 38.464 -21.951 1.00 81.69 370 ASN A O 1
ATOM 3040 N N . ASP A 1 371 ? 25.530 39.591 -23.750 1.00 84.56 371 ASP A N 1
ATOM 3041 C CA . ASP A 1 371 ? 24.415 40.247 -23.055 1.00 84.56 371 ASP A CA 1
ATOM 3042 C C . ASP A 1 371 ? 23.298 39.266 -22.681 1.00 84.56 371 ASP A C 1
ATOM 3044 O O . ASP A 1 371 ? 22.634 39.440 -21.658 1.00 84.56 371 ASP A O 1
ATOM 3048 N N . ILE A 1 372 ? 23.119 38.198 -23.466 1.00 78.75 372 ILE A N 1
ATOM 3049 C CA . ILE A 1 372 ? 22.176 37.118 -23.147 1.00 78.75 372 ILE A CA 1
ATOM 3050 C C . ILE A 1 372 ? 22.709 36.275 -21.985 1.00 78.75 372 ILE A C 1
ATOM 3052 O O . ILE A 1 372 ? 21.935 35.900 -21.102 1.00 78.75 372 ILE A O 1
ATOM 3056 N N . GLU A 1 373 ? 24.016 36.008 -21.956 1.00 76.38 373 GLU A N 1
ATOM 3057 C CA . GLU A 1 373 ? 24.660 35.326 -20.830 1.00 76.38 373 GLU A CA 1
ATOM 3058 C C . GLU A 1 373 ? 24.541 36.165 -19.554 1.00 76.38 373 GLU A C 1
ATOM 3060 O O . GLU A 1 373 ? 23.987 35.684 -18.569 1.00 76.38 373 GLU A O 1
ATOM 3065 N N . ASN A 1 374 ? 24.881 37.456 -19.603 1.00 78.00 374 ASN A N 1
ATOM 3066 C CA . ASN A 1 374 ? 24.716 38.380 -18.475 1.00 78.00 374 ASN A CA 1
ATOM 3067 C C . ASN A 1 374 ? 23.259 38.462 -17.984 1.00 78.00 374 ASN A C 1
ATOM 3069 O O . ASN A 1 374 ? 23.001 38.530 -16.782 1.00 78.00 374 ASN A O 1
ATOM 3073 N N . ALA A 1 375 ? 22.282 38.437 -18.895 1.00 77.12 375 ALA A N 1
ATOM 3074 C CA . ALA A 1 375 ? 20.868 38.414 -18.528 1.00 77.12 375 ALA A CA 1
ATOM 3075 C C . ALA A 1 375 ? 20.470 37.115 -17.820 1.00 77.12 375 ALA A C 1
ATOM 3077 O O . ALA A 1 375 ? 19.687 37.150 -16.868 1.00 77.12 375 ALA A O 1
ATOM 3078 N N . LYS A 1 376 ? 21.018 35.976 -18.254 1.00 74.25 376 LYS A N 1
ATOM 3079 C CA . LYS A 1 376 ? 20.820 34.680 -17.598 1.00 74.25 376 LYS A CA 1
ATOM 3080 C C . LYS A 1 376 ? 21.394 34.700 -16.184 1.00 74.25 376 LYS A C 1
ATOM 3082 O O . LYS A 1 376 ? 20.692 34.327 -15.246 1.00 74.25 376 LYS A O 1
ATOM 3087 N N . GLU A 1 377 ? 22.621 35.186 -16.028 1.00 72.38 377 GLU A N 1
ATOM 3088 C CA . GLU A 1 377 ? 23.279 35.346 -14.728 1.00 72.38 377 GLU A CA 1
ATOM 3089 C C . GLU A 1 377 ? 22.468 36.238 -13.781 1.00 72.38 377 GLU A C 1
ATOM 3091 O O . GLU A 1 377 ? 22.153 35.842 -12.656 1.00 72.38 377 GLU A O 1
ATOM 3096 N N . TYR A 1 378 ? 22.031 37.401 -14.274 1.00 74.69 378 TYR A N 1
ATOM 3097 C CA . TYR A 1 378 ? 21.200 38.345 -13.528 1.00 74.69 378 TYR A CA 1
ATOM 3098 C C . TYR A 1 378 ? 19.880 37.718 -13.055 1.00 74.69 378 TYR A C 1
ATOM 3100 O O . TYR A 1 378 ? 19.480 37.896 -11.900 1.00 74.69 378 TYR A O 1
ATOM 3108 N N . CYS A 1 379 ? 19.205 36.952 -13.919 1.00 69.44 379 CYS A N 1
ATOM 3109 C CA . CYS A 1 379 ? 17.954 36.276 -13.569 1.00 69.44 379 CYS A CA 1
ATOM 3110 C C . CYS A 1 379 ? 18.159 35.217 -12.480 1.00 69.44 379 CYS A C 1
ATOM 3112 O O . CYS A 1 379 ? 17.360 35.144 -11.547 1.00 69.44 379 CYS A O 1
ATOM 3114 N N . ILE A 1 380 ? 19.232 34.425 -12.570 1.00 64.56 380 ILE A N 1
ATOM 3115 C CA . ILE A 1 380 ? 19.555 33.391 -11.579 1.00 64.56 380 ILE A CA 1
ATOM 3116 C C . ILE A 1 380 ? 19.844 34.030 -10.219 1.00 64.56 380 ILE A C 1
ATOM 3118 O O . ILE A 1 380 ? 19.251 33.629 -9.221 1.00 64.56 380 ILE A O 1
ATOM 3122 N N . GLN A 1 381 ? 20.700 35.053 -10.172 1.00 69.00 381 GLN A N 1
ATOM 3123 C CA . GLN A 1 381 ? 21.036 35.739 -8.921 1.00 69.00 381 GLN A CA 1
ATOM 3124 C C . GLN A 1 381 ? 19.812 36.413 -8.287 1.00 69.00 381 GLN A C 1
ATOM 3126 O O . GLN A 1 381 ? 19.631 36.353 -7.071 1.00 69.00 381 GLN A O 1
ATOM 3131 N N . THR A 1 382 ? 18.942 37.009 -9.107 1.00 68.25 382 THR A N 1
ATOM 3132 C CA . THR A 1 382 ? 17.694 37.634 -8.642 1.00 68.25 382 THR A CA 1
ATOM 3133 C C . THR A 1 382 ? 16.737 36.596 -8.061 1.00 68.25 382 THR A C 1
ATOM 3135 O O . THR A 1 382 ? 16.211 36.803 -6.970 1.00 68.25 382 THR A O 1
ATOM 3138 N N . ALA A 1 383 ? 16.555 35.459 -8.735 1.00 63.97 383 ALA A N 1
ATOM 3139 C CA . ALA A 1 383 ? 15.711 34.373 -8.244 1.00 63.97 383 ALA A CA 1
ATOM 3140 C C . ALA A 1 383 ? 16.257 33.774 -6.937 1.00 63.97 383 ALA A C 1
ATOM 3142 O O . ALA A 1 383 ? 15.506 33.572 -5.987 1.00 63.97 383 ALA A O 1
ATOM 3143 N N . GLN A 1 384 ? 17.574 33.556 -6.851 1.00 69.00 384 GLN A N 1
ATOM 3144 C CA . GLN A 1 384 ? 18.220 33.102 -5.618 1.00 69.00 384 GLN A CA 1
ATOM 3145 C C . GLN A 1 384 ? 17.989 34.091 -4.468 1.00 69.00 384 GLN A C 1
ATOM 3147 O O . GLN A 1 384 ? 17.638 33.671 -3.369 1.00 69.00 384 GLN A O 1
ATOM 3152 N N . TYR A 1 385 ? 18.130 35.394 -4.727 1.00 69.12 385 TYR A N 1
ATOM 3153 C CA . TYR A 1 385 ? 17.899 36.440 -3.728 1.00 69.12 385 TYR A CA 1
ATOM 3154 C C . TYR A 1 385 ? 16.438 36.542 -3.282 1.00 69.12 385 TYR A C 1
ATOM 3156 O O . TYR A 1 385 ? 16.181 36.823 -2.119 1.00 69.12 385 TYR A O 1
ATOM 3164 N N . GLN A 1 386 ? 15.481 36.303 -4.180 1.00 63.81 386 GLN A N 1
ATOM 3165 C CA . GLN A 1 386 ? 14.057 36.293 -3.838 1.00 63.81 386 GLN A CA 1
ATOM 3166 C C . GLN A 1 386 ? 13.678 35.110 -2.943 1.00 63.81 386 GLN A C 1
ATOM 3168 O O . GLN A 1 386 ? 12.841 35.270 -2.059 1.00 63.81 386 GLN A O 1
ATOM 3173 N N . CYS A 1 387 ? 14.286 33.944 -3.165 1.00 61.22 387 CYS A N 1
ATOM 3174 C CA . CYS A 1 387 ? 13.989 32.741 -2.389 1.00 61.22 387 CYS A CA 1
ATOM 3175 C C . CYS A 1 387 ? 14.741 32.687 -1.053 1.00 61.22 387 CYS A C 1
ATOM 3177 O O . CYS A 1 387 ? 14.172 32.236 -0.066 1.00 61.22 387 CYS A O 1
ATOM 3179 N N . PHE A 1 388 ? 15.999 33.143 -1.015 1.00 73.44 388 PHE A N 1
ATOM 3180 C CA . PHE A 1 388 ? 16.886 33.015 0.150 1.00 73.44 388 PHE A CA 1
ATOM 3181 C C . PHE A 1 388 ? 17.562 34.351 0.523 1.00 73.44 388 PHE A C 1
ATOM 3183 O O . PHE A 1 388 ? 18.798 34.441 0.552 1.00 73.44 388 PHE A O 1
ATOM 3190 N N . PRO A 1 389 ? 16.790 35.435 0.751 1.00 77.50 389 PRO A N 1
ATOM 3191 C CA . PRO A 1 389 ? 17.356 36.763 0.979 1.00 77.50 389 PRO A CA 1
ATOM 3192 C C . PRO A 1 389 ? 18.198 36.814 2.257 1.00 77.50 389 PRO A C 1
ATOM 3194 O O . PRO A 1 389 ? 19.295 37.379 2.255 1.00 77.50 389 PRO A O 1
ATOM 3197 N N . ASP A 1 390 ? 17.715 36.206 3.339 1.00 80.44 390 ASP A N 1
ATOM 3198 C CA . ASP A 1 390 ? 18.367 36.245 4.647 1.00 80.44 390 ASP A CA 1
ATOM 3199 C C . ASP A 1 390 ? 19.669 35.441 4.651 1.00 80.44 390 ASP A C 1
ATOM 3201 O O . ASP A 1 390 ? 20.687 35.910 5.168 1.00 80.44 390 ASP A O 1
ATOM 3205 N N . GLU A 1 391 ? 19.680 34.274 4.007 1.00 81.88 391 GLU A N 1
ATOM 3206 C CA . GLU A 1 391 ? 20.866 33.436 3.870 1.00 81.88 391 GLU A CA 1
ATOM 3207 C C . GLU A 1 391 ? 21.922 34.075 2.981 1.00 81.88 391 GLU A C 1
ATOM 3209 O O . GLU A 1 391 ? 23.099 34.100 3.341 1.00 81.88 391 GLU A O 1
ATOM 3214 N N . ILE A 1 392 ? 21.524 34.653 1.846 1.00 79.12 392 ILE A N 1
ATOM 3215 C CA . ILE A 1 392 ? 22.467 35.343 0.962 1.00 79.12 392 ILE A CA 1
ATOM 3216 C C . ILE A 1 392 ? 23.052 36.571 1.663 1.00 79.12 392 ILE A C 1
ATOM 3218 O O . ILE A 1 392 ? 24.255 36.814 1.565 1.00 79.12 392 ILE A O 1
ATOM 3222 N N . ASN A 1 393 ? 22.247 37.331 2.410 1.00 84.75 393 ASN A N 1
ATOM 3223 C CA . ASN A 1 393 ? 22.738 38.471 3.184 1.00 84.75 393 ASN A CA 1
ATOM 3224 C C . ASN A 1 393 ? 23.662 38.036 4.337 1.00 84.75 393 ASN A C 1
ATOM 3226 O O . ASN A 1 393 ? 24.640 38.725 4.633 1.00 84.75 393 ASN A O 1
ATOM 3230 N N . ALA A 1 394 ? 23.386 36.900 4.985 1.00 83.69 394 ALA A N 1
ATOM 3231 C CA . ALA A 1 394 ? 24.251 36.332 6.016 1.00 83.69 394 ALA A CA 1
ATOM 3232 C C . ALA A 1 394 ? 25.603 35.887 5.437 1.00 83.69 394 ALA A C 1
ATOM 3234 O O . ALA A 1 394 ? 26.642 36.299 5.955 1.00 83.69 394 ALA A O 1
ATOM 3235 N N . LEU A 1 395 ? 25.595 35.154 4.319 1.00 82.69 395 LEU A N 1
ATOM 3236 C CA . LEU A 1 395 ? 26.804 34.681 3.639 1.00 82.69 395 LEU A CA 1
ATOM 3237 C C . LEU A 1 395 ? 27.631 35.834 3.056 1.00 82.69 395 LEU A C 1
ATOM 3239 O O . LEU A 1 395 ? 28.851 35.832 3.199 1.00 82.69 395 LEU A O 1
ATOM 3243 N N . LYS A 1 396 ? 26.995 36.867 2.478 1.00 84.38 396 LYS A N 1
ATOM 3244 C CA . LYS A 1 396 ? 27.692 38.093 2.030 1.00 84.38 396 LYS A CA 1
ATOM 3245 C C . LYS A 1 396 ? 28.387 38.817 3.183 1.00 84.38 396 LYS A C 1
ATOM 3247 O O . LYS A 1 396 ? 29.437 39.416 2.981 1.00 84.38 396 LYS A O 1
ATOM 3252 N N . ALA A 1 397 ? 27.800 38.767 4.378 1.00 84.81 397 ALA A N 1
ATOM 3253 C CA . ALA A 1 397 ? 28.343 39.382 5.585 1.00 84.81 397 ALA A CA 1
ATOM 3254 C C . ALA A 1 397 ? 29.322 38.472 6.356 1.00 84.81 397 ALA A C 1
ATOM 3256 O O . ALA A 1 397 ? 29.761 38.856 7.438 1.00 84.81 397 ALA A O 1
ATOM 3257 N N . GLY A 1 398 ? 29.631 37.268 5.852 1.00 81.25 398 GLY A N 1
ATOM 3258 C CA . GLY A 1 398 ? 30.487 36.295 6.539 1.00 81.25 398 GLY A CA 1
ATOM 3259 C C . GLY A 1 398 ? 29.914 35.787 7.868 1.00 81.25 398 GLY A C 1
ATOM 3260 O O . GLY A 1 398 ? 30.667 35.362 8.741 1.00 81.25 398 GLY A O 1
ATOM 3261 N N . ARG A 1 399 ? 28.591 35.870 8.058 1.00 81.81 399 ARG A N 1
ATOM 3262 C CA . ARG A 1 399 ? 27.903 35.424 9.276 1.00 81.81 399 ARG A CA 1
ATOM 3263 C C . ARG A 1 399 ? 27.409 33.982 9.120 1.00 81.81 399 ARG A C 1
ATOM 3265 O O . ARG A 1 399 ? 27.010 33.603 8.019 1.00 81.81 399 ARG A O 1
ATOM 3272 N N . PRO A 1 400 ? 27.382 33.190 10.208 1.00 76.44 400 PRO A N 1
ATOM 3273 C CA . PRO A 1 400 ? 26.796 31.857 10.170 1.00 76.44 400 PRO A CA 1
ATOM 3274 C C . PRO A 1 400 ? 25.301 31.940 9.847 1.00 76.44 400 PRO A C 1
ATOM 3276 O O . PRO A 1 400 ? 24.613 32.877 10.267 1.00 76.44 400 PRO A O 1
ATOM 3279 N N . LEU A 1 401 ? 24.799 30.952 9.105 1.00 79.31 401 LEU A N 1
ATOM 3280 C CA . LEU A 1 401 ? 23.372 30.851 8.827 1.00 79.31 401 LEU A CA 1
ATOM 3281 C C . LEU A 1 401 ? 22.578 30.579 10.104 1.00 79.31 401 LEU A C 1
ATOM 3283 O O . LEU A 1 401 ? 23.054 29.928 11.035 1.00 79.31 401 LEU A O 1
ATOM 3287 N N . GLN A 1 402 ? 21.340 31.070 10.135 1.00 76.88 402 GLN A N 1
ATOM 3288 C CA . GLN A 1 402 ? 20.431 30.788 11.238 1.00 76.88 402 GLN A CA 1
ATOM 3289 C C . GLN A 1 402 ? 20.137 29.283 11.294 1.00 76.88 402 GLN A C 1
ATOM 3291 O O . GLN A 1 402 ? 19.906 28.652 10.266 1.00 76.88 402 GLN A O 1
ATOM 3296 N N . THR A 1 403 ? 20.062 28.716 12.498 1.00 61.81 403 THR A N 1
ATOM 3297 C CA . THR A 1 403 ? 19.780 27.285 12.739 1.00 61.81 403 THR A CA 1
ATOM 3298 C C . THR A 1 403 ? 18.432 26.803 12.196 1.00 61.81 403 THR A C 1
ATOM 3300 O O . THR A 1 403 ? 18.211 25.601 12.101 1.00 61.81 403 THR A O 1
ATOM 3303 N N . LYS A 1 404 ? 17.526 27.724 11.846 1.00 70.12 404 LYS A N 1
ATOM 3304 C CA . LYS A 1 404 ? 16.226 27.434 11.221 1.00 70.12 404 LYS A CA 1
ATOM 3305 C C . LYS A 1 404 ? 16.233 27.533 9.694 1.00 70.12 404 LYS A C 1
ATOM 3307 O O . LYS A 1 404 ? 15.204 27.261 9.090 1.00 70.12 404 LYS A O 1
ATOM 3312 N N . SER A 1 405 ? 17.341 27.942 9.078 1.00 71.06 405 SER A N 1
ATOM 3313 C CA . SER A 1 405 ? 17.419 28.046 7.623 1.00 71.06 405 SER A CA 1
ATOM 3314 C C . SER A 1 405 ? 17.278 26.661 6.995 1.00 71.06 405 SER A C 1
ATOM 3316 O O . SER A 1 405 ? 18.047 25.748 7.315 1.00 71.06 405 SER A O 1
ATOM 3318 N N . GLU A 1 406 ? 16.318 26.529 6.081 1.00 65.00 406 GLU A N 1
ATOM 3319 C CA . GLU A 1 406 ? 16.005 25.290 5.355 1.00 65.00 406 GLU A CA 1
ATOM 3320 C C . GLU A 1 406 ? 17.199 24.763 4.561 1.00 65.00 406 GLU A C 1
ATOM 3322 O O . GLU A 1 406 ? 17.296 23.568 4.286 1.00 65.00 406 GLU A O 1
ATOM 3327 N N . ILE A 1 407 ? 18.135 25.654 4.227 1.00 67.56 407 ILE A N 1
ATOM 3328 C CA . ILE A 1 407 ? 19.288 25.327 3.405 1.00 67.56 407 ILE A CA 1
ATOM 3329 C C . ILE A 1 407 ? 20.593 25.168 4.194 1.00 67.56 407 ILE A C 1
ATOM 3331 O O . ILE A 1 407 ? 21.609 24.783 3.621 1.00 67.56 407 ILE A O 1
ATOM 3335 N N . SER A 1 408 ? 20.580 25.420 5.508 1.00 70.50 408 SER A N 1
ATOM 3336 C CA . SER A 1 408 ? 21.774 25.345 6.367 1.00 70.50 408 SER A CA 1
ATOM 3337 C C . SER A 1 408 ? 22.422 23.955 6.396 1.00 70.50 408 SER A C 1
ATOM 3339 O O . SER A 1 408 ? 23.644 23.845 6.472 1.00 70.50 408 SER A O 1
ATOM 3341 N N . CYS A 1 409 ? 21.621 22.894 6.264 1.00 64.06 409 CYS A N 1
ATOM 3342 C CA . CYS A 1 409 ? 22.080 21.505 6.242 1.00 64.06 409 CYS A CA 1
ATOM 3343 C C . CYS A 1 409 ? 22.801 21.103 4.942 1.00 64.06 409 CYS A C 1
ATOM 3345 O O . CYS A 1 409 ? 23.443 20.055 4.911 1.00 64.06 409 CYS A O 1
ATOM 3347 N N . PHE A 1 410 ? 22.734 21.929 3.892 1.00 62.66 410 PHE A N 1
ATOM 3348 C CA . PHE A 1 410 ? 23.401 21.692 2.605 1.00 62.66 410 PHE A CA 1
ATOM 3349 C C . PHE A 1 410 ? 24.723 22.453 2.465 1.00 62.66 410 PHE A C 1
ATOM 3351 O O . PHE A 1 410 ? 25.259 22.549 1.364 1.00 62.66 410 PHE A O 1
ATOM 3358 N N . ASN A 1 411 ? 25.238 23.003 3.569 1.00 69.56 411 ASN A N 1
ATOM 3359 C CA . ASN A 1 411 ? 26.500 23.739 3.623 1.00 69.56 411 ASN A CA 1
ATOM 3360 C C . ASN A 1 411 ? 26.641 24.791 2.491 1.00 69.56 411 ASN A C 1
ATOM 3362 O O . ASN A 1 411 ? 27.492 24.674 1.602 1.00 69.56 411 ASN A O 1
ATOM 3366 N N . PRO A 1 412 ? 25.748 25.798 2.467 1.00 73.06 412 PRO A N 1
ATOM 3367 C CA . PRO A 1 412 ? 25.753 26.836 1.450 1.00 73.06 412 PRO A CA 1
ATOM 3368 C C . PRO A 1 412 ? 26.968 27.750 1.546 1.00 73.06 412 PRO A C 1
ATOM 3370 O O . PRO A 1 412 ? 27.315 28.245 2.617 1.00 73.06 412 PRO A O 1
ATOM 3373 N N . CYS A 1 413 ? 27.532 28.076 0.392 1.00 76.12 413 CYS A N 1
ATOM 3374 C CA . CYS A 1 413 ? 28.583 29.060 0.217 1.00 76.12 413 CYS A CA 1
ATOM 3375 C C . CYS A 1 413 ? 28.229 30.020 -0.929 1.00 76.12 413 CYS A C 1
ATOM 3377 O O . CYS A 1 413 ? 27.450 29.699 -1.826 1.00 76.12 413 CYS A O 1
ATOM 3379 N N . LEU A 1 414 ? 28.800 31.225 -0.913 1.00 75.06 414 LEU A N 1
ATOM 3380 C CA . LEU A 1 414 ? 28.732 32.126 -2.062 1.00 75.06 414 LEU A CA 1
ATOM 3381 C C . LEU A 1 414 ? 29.990 31.960 -2.906 1.00 75.06 414 LEU A C 1
ATOM 3383 O O . LEU A 1 414 ? 31.092 32.224 -2.429 1.00 75.06 414 LEU A O 1
ATOM 3387 N N . LYS A 1 415 ? 29.823 31.573 -4.172 1.00 68.75 415 LYS A N 1
ATOM 3388 C CA . LYS A 1 415 ? 30.922 31.470 -5.138 1.00 68.75 415 LYS A CA 1
ATOM 3389 C C . LYS A 1 415 ? 30.546 32.176 -6.432 1.00 68.75 415 LYS A C 1
ATOM 3391 O O . LYS A 1 415 ? 29.511 31.877 -7.029 1.00 68.75 415 LYS A O 1
ATOM 3396 N N . ASP A 1 416 ? 31.379 33.131 -6.835 1.00 66.69 416 ASP A N 1
ATOM 3397 C CA . ASP A 1 416 ? 31.173 33.997 -8.005 1.00 66.69 416 ASP A CA 1
ATOM 3398 C C . ASP A 1 416 ? 29.842 34.779 -7.955 1.00 66.69 416 ASP A C 1
ATOM 3400 O O . ASP A 1 416 ? 29.198 35.015 -8.970 1.00 66.69 416 ASP A O 1
ATOM 3404 N N . GLY A 1 417 ? 29.387 35.148 -6.750 1.00 63.81 417 GLY A N 1
ATOM 3405 C CA . GLY A 1 417 ? 28.117 35.857 -6.537 1.00 63.81 417 GLY A CA 1
ATOM 3406 C C . GLY A 1 417 ? 26.869 34.965 -6.497 1.00 63.81 417 GLY A C 1
ATOM 3407 O O . GLY A 1 417 ? 25.780 35.474 -6.235 1.00 63.81 417 GLY A O 1
ATOM 3408 N N . TYR A 1 418 ? 27.022 33.653 -6.686 1.00 66.62 418 TYR A N 1
ATOM 3409 C CA . TYR A 1 418 ? 25.933 32.679 -6.633 1.00 66.62 418 TYR A CA 1
ATOM 3410 C C . TYR A 1 418 ? 25.889 31.954 -5.303 1.00 66.62 418 TYR A C 1
ATOM 3412 O O . TYR A 1 418 ? 26.930 31.544 -4.784 1.00 66.62 418 TYR A O 1
ATOM 3420 N N . LEU A 1 419 ? 24.676 31.713 -4.812 1.00 66.12 419 LEU A N 1
ATOM 3421 C CA . LEU A 1 419 ? 24.449 30.753 -3.742 1.00 66.12 419 LEU A CA 1
ATOM 3422 C C . LEU A 1 419 ? 24.708 29.348 -4.294 1.00 66.12 419 LEU A C 1
ATOM 3424 O O . LEU A 1 419 ? 24.041 28.908 -5.234 1.00 66.12 419 LEU A O 1
ATOM 3428 N N . ARG A 1 420 ? 25.714 28.675 -3.742 1.00 66.69 420 ARG A N 1
ATOM 3429 C CA . ARG A 1 420 ? 26.111 27.301 -4.055 1.00 66.69 420 ARG A CA 1
ATOM 3430 C C . ARG A 1 420 ? 26.077 26.469 -2.783 1.00 66.69 420 ARG A C 1
ATOM 3432 O O . ARG A 1 420 ? 26.061 27.016 -1.692 1.00 66.69 420 ARG A O 1
ATOM 3439 N N . PHE A 1 421 ? 26.066 25.155 -2.933 1.00 65.44 421 PHE A N 1
ATOM 3440 C CA . PHE A 1 421 ? 26.045 24.207 -1.826 1.00 65.44 421 PHE A CA 1
ATOM 3441 C C . PHE A 1 421 ? 27.239 23.278 -1.979 1.00 65.44 421 PHE A C 1
ATOM 3443 O O . PHE A 1 421 ? 27.388 22.630 -3.014 1.00 65.44 421 PHE A O 1
ATOM 3450 N N . GLU A 1 422 ? 28.106 23.234 -0.979 1.00 56.56 422 GLU A N 1
ATOM 3451 C CA . GLU A 1 422 ? 29.233 22.311 -0.948 1.00 56.56 422 GLU A CA 1
ATOM 3452 C C . GLU A 1 422 ? 28.857 21.154 -0.022 1.00 56.56 422 GLU A C 1
ATOM 3454 O O . GLU A 1 422 ? 29.117 21.316 1.158 1.00 56.56 422 GLU A O 1
ATOM 3459 N N . VAL A 1 423 ? 28.234 20.042 -0.492 1.00 49.16 423 VAL A N 1
ATOM 3460 C CA . VAL A 1 423 ? 28.378 18.660 0.081 1.00 49.16 423 VAL A CA 1
ATOM 3461 C C . VAL A 1 423 ? 27.387 17.583 -0.470 1.00 49.16 423 VAL A C 1
ATOM 3463 O O . VAL A 1 423 ? 26.166 17.727 -0.445 1.00 49.16 423 VAL A O 1
ATOM 3466 N N . PHE A 1 424 ? 27.984 16.456 -0.904 1.00 38.84 424 PHE A N 1
ATOM 3467 C CA . PHE A 1 424 ? 27.654 15.006 -0.831 1.00 38.84 424 PHE A CA 1
ATOM 3468 C C . PHE A 1 424 ? 26.272 14.385 -1.145 1.00 38.84 424 PHE A C 1
ATOM 3470 O O . PHE A 1 424 ? 26.206 13.160 -1.183 1.00 38.84 424 PHE A O 1
ATOM 3477 N N . ASN A 1 425 ? 25.197 15.115 -1.445 1.00 37.09 425 ASN A N 1
ATOM 3478 C CA . ASN A 1 425 ? 23.917 14.484 -1.832 1.00 37.09 425 ASN A CA 1
ATOM 3479 C C . ASN A 1 425 ? 23.414 14.967 -3.198 1.00 37.09 425 ASN A C 1
ATOM 3481 O O . ASN A 1 425 ? 22.509 15.793 -3.318 1.00 37.09 425 ASN A O 1
ATOM 3485 N N . TYR A 1 426 ? 24.000 14.394 -4.251 1.00 38.78 426 TYR A N 1
ATOM 3486 C CA . TYR A 1 426 ? 23.764 14.747 -5.656 1.00 38.78 426 TYR A CA 1
ATOM 3487 C C . TYR A 1 426 ? 22.321 14.489 -6.157 1.00 38.78 426 TYR A C 1
ATOM 3489 O O . TYR A 1 426 ? 21.897 15.068 -7.157 1.00 38.78 426 TYR A O 1
ATOM 3497 N N . LEU A 1 427 ? 21.521 13.678 -5.451 1.00 34.12 427 LEU A N 1
ATOM 3498 C CA . LEU A 1 427 ? 20.174 13.276 -5.888 1.00 34.12 427 LEU A CA 1
ATOM 3499 C C . LEU A 1 427 ? 19.081 14.340 -5.679 1.00 34.12 427 LEU A C 1
ATOM 3501 O O . LEU A 1 427 ? 18.141 14.388 -6.469 1.00 34.12 427 LEU A O 1
ATOM 3505 N N . LYS A 1 428 ? 19.193 15.220 -4.672 1.00 36.25 428 LYS A N 1
ATOM 3506 C CA . LYS A 1 428 ? 18.181 16.274 -4.428 1.00 36.25 428 LYS A CA 1
ATOM 3507 C C . LYS A 1 428 ? 18.433 17.555 -5.234 1.00 36.25 428 LYS A C 1
ATOM 3509 O O . LYS A 1 428 ? 17.489 18.271 -5.554 1.00 36.25 428 LYS A O 1
ATOM 3514 N N . PHE A 1 429 ? 19.677 17.832 -5.630 1.00 43.91 429 PHE A N 1
ATOM 3515 C CA . PHE A 1 429 ? 20.024 19.087 -6.309 1.00 43.91 429 PHE A CA 1
ATOM 3516 C C . PHE A 1 429 ? 19.965 19.016 -7.842 1.00 43.91 429 PHE A C 1
ATOM 3518 O O . PHE A 1 429 ? 19.593 20.006 -8.473 1.00 43.91 429 PHE A O 1
ATOM 3525 N N . LEU A 1 430 ? 20.190 17.843 -8.454 1.00 33.84 430 LEU A N 1
ATOM 3526 C CA . LEU A 1 430 ? 19.898 17.638 -9.881 1.00 33.84 430 LEU A CA 1
ATOM 3527 C C . LEU A 1 430 ? 18.430 17.934 -10.201 1.00 33.84 430 LEU A C 1
ATOM 3529 O O . LEU A 1 430 ? 18.142 18.379 -11.300 1.00 33.84 430 LEU A O 1
ATOM 3533 N N . GLN A 1 431 ? 17.507 17.779 -9.248 1.00 35.25 431 GLN A N 1
ATOM 3534 C CA . GLN A 1 431 ? 16.115 18.192 -9.414 1.00 35.25 431 GLN A CA 1
ATOM 3535 C C . GLN A 1 431 ? 15.929 19.711 -9.375 1.00 35.25 431 GLN A C 1
ATOM 3537 O O . GLN A 1 431 ? 15.127 20.209 -10.148 1.00 35.25 431 GLN A O 1
ATOM 3542 N N . ILE A 1 432 ? 16.672 20.471 -8.568 1.00 36.38 432 ILE A N 1
ATOM 3543 C CA . ILE A 1 432 ? 16.535 21.939 -8.494 1.00 36.38 432 ILE A CA 1
ATOM 3544 C C . ILE A 1 432 ? 17.216 22.614 -9.693 1.00 36.38 432 ILE A C 1
ATOM 3546 O O . ILE A 1 432 ? 16.621 23.485 -10.330 1.00 36.38 432 ILE A O 1
ATOM 3550 N N . LEU A 1 433 ? 18.419 22.162 -10.068 1.00 34.91 433 LEU A N 1
ATOM 3551 C CA . LEU A 1 433 ? 19.110 22.644 -11.265 1.00 34.91 433 LEU A CA 1
ATOM 3552 C C . LEU A 1 433 ? 18.460 22.143 -12.553 1.00 34.91 433 LEU A C 1
ATOM 3554 O O . LEU A 1 433 ? 18.297 22.958 -13.450 1.00 34.91 433 LEU A O 1
ATOM 3558 N N . ASN A 1 434 ? 18.013 20.880 -12.657 1.00 34.28 434 ASN A N 1
ATOM 3559 C CA . ASN A 1 434 ? 17.211 20.475 -13.817 1.00 34.28 434 ASN A CA 1
ATOM 3560 C C . ASN A 1 434 ? 15.866 21.182 -13.815 1.00 34.28 434 ASN A C 1
ATOM 3562 O O . ASN A 1 434 ? 15.407 21.518 -14.888 1.00 34.28 434 ASN A O 1
ATOM 3566 N N . THR A 1 435 ? 15.245 21.493 -12.674 1.00 36.19 435 THR A N 1
ATOM 3567 C CA . THR A 1 435 ? 14.012 22.289 -12.709 1.00 36.19 435 THR A CA 1
ATOM 3568 C C . THR A 1 435 ? 14.302 23.664 -13.287 1.00 36.19 435 THR A C 1
ATOM 3570 O O . THR A 1 435 ? 13.589 24.029 -14.197 1.00 36.19 435 THR A O 1
ATOM 3573 N N . LEU A 1 436 ? 15.380 24.357 -12.902 1.00 35.50 436 LEU A N 1
ATOM 3574 C CA . LEU A 1 436 ? 15.782 25.650 -13.485 1.00 35.50 436 LEU A CA 1
ATOM 3575 C C . LEU A 1 436 ? 16.293 25.565 -14.940 1.00 35.50 436 LEU A C 1
ATOM 3577 O O . LEU A 1 436 ? 16.024 26.463 -15.731 1.00 35.50 436 LEU A O 1
ATOM 3581 N N . TYR A 1 437 ? 17.005 24.506 -15.324 1.00 36.44 437 TYR A N 1
ATOM 3582 C CA . TYR A 1 437 ? 17.577 24.328 -16.668 1.00 36.44 437 TYR A CA 1
ATOM 3583 C C . TYR A 1 437 ? 16.523 23.825 -17.670 1.00 36.44 437 TYR A C 1
ATOM 3585 O O . TYR A 1 437 ? 16.397 24.366 -18.764 1.00 36.44 437 TYR A O 1
ATOM 3593 N N . TYR A 1 438 ? 15.682 22.873 -17.260 1.00 37.56 438 TYR A N 1
ATOM 3594 C CA . TYR A 1 438 ? 14.515 22.382 -18.006 1.00 37.56 438 TYR A CA 1
ATOM 3595 C C . TYR A 1 438 ? 13.416 23.463 -18.088 1.00 37.56 438 TYR A C 1
ATOM 3597 O O . TYR A 1 438 ? 12.752 23.582 -19.121 1.00 37.56 438 TYR A O 1
ATOM 3605 N N . TRP A 1 439 ? 13.295 24.325 -17.063 1.00 41.72 439 TRP A N 1
ATOM 3606 C CA . TRP A 1 439 ? 12.476 25.552 -17.059 1.00 41.72 439 TRP A CA 1
ATOM 3607 C C . TRP A 1 439 ? 12.857 26.553 -18.151 1.00 41.72 439 TRP A C 1
ATOM 3609 O O . TRP A 1 439 ? 11.993 27.238 -18.696 1.00 41.72 439 TRP A O 1
ATOM 3619 N N . LEU A 1 440 ? 14.156 26.673 -18.444 1.00 39.94 440 LEU A N 1
ATOM 3620 C CA . LEU A 1 440 ? 14.683 27.613 -19.429 1.00 39.94 440 LEU A CA 1
ATOM 3621 C C . LEU A 1 440 ? 14.596 27.066 -20.869 1.00 39.94 440 LEU A C 1
ATOM 3623 O O . LEU A 1 440 ? 14.824 27.823 -21.807 1.00 39.94 440 LEU A O 1
ATOM 3627 N N . GLU A 1 441 ? 14.241 25.799 -21.090 1.00 37.19 441 GLU A N 1
ATOM 3628 C CA . GLU A 1 441 ? 14.225 25.234 -22.449 1.00 37.19 441 GLU A CA 1
ATOM 3629 C C . GLU A 1 441 ? 12.878 24.660 -22.911 1.00 37.19 441 GLU A C 1
ATOM 3631 O O . GLU A 1 441 ? 12.676 24.576 -24.122 1.00 37.19 441 GLU A O 1
ATOM 3636 N N . THR A 1 442 ? 11.927 24.307 -22.027 1.00 38.28 442 THR A N 1
ATOM 3637 C CA . THR A 1 442 ? 10.850 23.379 -22.454 1.00 38.28 442 THR A CA 1
ATOM 3638 C C . THR A 1 442 ? 9.387 23.707 -22.112 1.00 38.28 442 THR A C 1
ATOM 3640 O O . THR A 1 442 ? 8.513 23.005 -22.621 1.00 38.28 442 THR A O 1
ATOM 3643 N N . THR A 1 443 ? 9.045 24.766 -21.362 1.00 38.00 443 THR A N 1
ATOM 3644 C CA . THR A 1 443 ? 7.629 25.039 -20.999 1.00 38.00 443 THR A CA 1
ATOM 3645 C C . THR A 1 443 ? 7.206 26.520 -21.066 1.00 38.00 443 THR A C 1
ATOM 3647 O O . THR A 1 443 ? 7.976 27.408 -20.701 1.00 38.00 443 THR A O 1
ATOM 3650 N N . PRO A 1 444 ? 5.971 26.828 -21.524 1.00 38.22 444 PRO A N 1
ATOM 3651 C CA . PRO A 1 444 ? 5.433 28.192 -21.536 1.00 38.22 444 PRO A CA 1
ATOM 3652 C C . PRO A 1 444 ? 5.059 28.674 -20.120 1.00 38.22 444 PRO A C 1
ATOM 3654 O O . PRO A 1 444 ? 4.389 27.947 -19.389 1.00 38.22 444 PRO A O 1
ATOM 3657 N N . LEU A 1 445 ? 5.435 29.908 -19.731 1.00 41.84 445 LEU A N 1
ATOM 3658 C CA . LEU A 1 445 ? 5.343 30.388 -18.335 1.00 41.84 445 LEU A CA 1
ATOM 3659 C C . LEU A 1 445 ? 3.912 30.648 -17.808 1.00 41.84 445 LEU A C 1
ATOM 3661 O O . LEU A 1 445 ? 3.744 31.084 -16.670 1.00 41.84 445 LEU A O 1
ATOM 3665 N N . SER A 1 446 ? 2.860 30.311 -18.560 1.00 36.44 446 SER A N 1
ATOM 3666 C CA . SER A 1 446 ? 1.464 30.435 -18.114 1.00 36.44 446 SER A CA 1
ATOM 3667 C C . SER A 1 446 ? 1.038 29.403 -17.051 1.00 36.44 446 SER A C 1
ATOM 3669 O O . SER A 1 446 ? -0.041 29.532 -16.480 1.00 36.44 446 SER A O 1
ATOM 3671 N N . SER A 1 447 ? 1.852 28.380 -16.758 1.00 42.53 447 SER A N 1
ATOM 3672 C CA . SER A 1 447 ? 1.545 27.304 -15.790 1.00 42.53 447 SER A CA 1
ATOM 3673 C C . SER A 1 447 ? 2.071 27.545 -14.363 1.00 42.53 447 SER A C 1
ATOM 3675 O O . SER A 1 447 ? 2.012 26.663 -13.510 1.00 42.53 447 SER A O 1
ATOM 3677 N N . PHE A 1 448 ? 2.598 28.735 -14.085 1.00 44.19 448 PHE A N 1
ATOM 3678 C CA . PHE A 1 448 ? 3.468 29.019 -12.935 1.00 44.19 448 PHE A CA 1
ATOM 3679 C C . PHE A 1 448 ? 2.698 29.180 -11.596 1.00 44.19 448 PHE A C 1
ATOM 3681 O O . PHE A 1 448 ? 3.262 28.974 -10.528 1.00 44.19 448 PHE A O 1
ATOM 3688 N N . ARG A 1 449 ? 1.377 29.419 -11.585 1.00 35.75 449 ARG A N 1
ATOM 3689 C CA . ARG A 1 449 ? 0.640 29.771 -10.345 1.00 35.75 449 ARG A CA 1
ATOM 3690 C C . ARG A 1 449 ? 0.480 28.663 -9.280 1.00 35.75 449 ARG A C 1
ATOM 3692 O O . ARG A 1 449 ? -0.069 28.959 -8.227 1.00 35.75 449 ARG A O 1
ATOM 3699 N N . SER A 1 450 ? 0.906 27.417 -9.513 1.00 40.28 450 SER A N 1
ATOM 3700 C CA . SER A 1 450 ? 0.508 26.281 -8.652 1.00 40.28 450 SER A CA 1
ATOM 3701 C C . SER A 1 450 ? 1.622 25.542 -7.903 1.00 40.28 450 SER A C 1
ATOM 3703 O O . SER A 1 450 ? 1.297 24.667 -7.110 1.00 40.28 450 SER A O 1
ATOM 3705 N N . SER A 1 451 ? 2.905 25.858 -8.110 1.00 40.44 451 SER A N 1
ATOM 3706 C CA . SER A 1 451 ? 3.960 24.881 -7.777 1.00 40.44 451 SER A CA 1
ATOM 3707 C C . SER A 1 451 ? 5.163 25.382 -6.974 1.00 40.44 451 SER A C 1
ATOM 3709 O O . SER A 1 451 ? 6.001 24.560 -6.619 1.00 40.44 451 SER A O 1
ATOM 3711 N N . ILE A 1 452 ? 5.251 26.665 -6.601 1.00 35.16 452 ILE A N 1
ATOM 3712 C CA . ILE A 1 452 ? 6.383 27.144 -5.778 1.00 35.16 452 ILE A CA 1
ATOM 3713 C C . ILE A 1 452 ? 6.177 26.936 -4.264 1.00 35.16 452 ILE A C 1
ATOM 3715 O O . ILE A 1 452 ? 7.077 26.378 -3.638 1.00 35.16 452 ILE A O 1
ATOM 3719 N N . PRO A 1 453 ? 5.016 27.241 -3.644 1.00 30.70 453 PRO A N 1
ATOM 3720 C CA . PRO A 1 453 ? 4.835 26.969 -2.210 1.00 30.70 453 PRO A CA 1
ATOM 3721 C C . PRO A 1 453 ? 4.778 25.466 -1.886 1.00 30.70 453 PRO A C 1
ATOM 3723 O O . PRO A 1 453 ? 5.062 25.036 -0.768 1.00 30.70 453 PRO A O 1
ATOM 3726 N N . THR A 1 454 ? 4.406 24.648 -2.871 1.00 30.41 454 THR A N 1
ATOM 3727 C CA . THR A 1 454 ? 4.165 23.210 -2.698 1.00 30.41 454 THR A CA 1
ATOM 3728 C C . THR A 1 454 ? 5.444 22.380 -2.756 1.00 30.41 454 THR A C 1
ATOM 3730 O O . THR A 1 45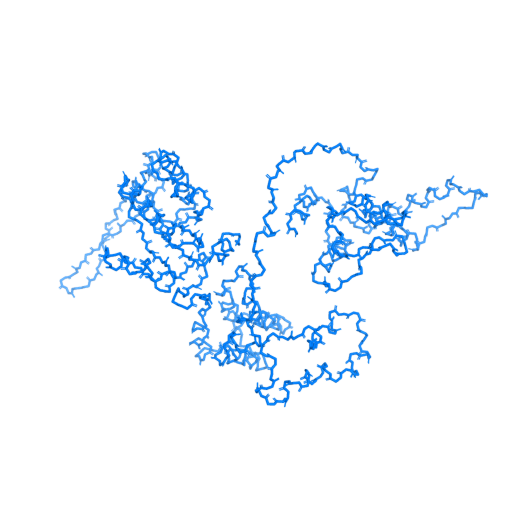4 ? 5.474 21.291 -2.202 1.00 30.41 454 THR A O 1
ATOM 3733 N N . TYR A 1 455 ? 6.512 22.871 -3.393 1.00 30.72 455 TYR A N 1
ATOM 3734 C CA . TYR A 1 455 ? 7.754 22.098 -3.518 1.00 30.72 455 TYR A CA 1
ATOM 3735 C C . TYR A 1 455 ? 8.783 22.375 -2.423 1.00 30.72 455 TYR A C 1
ATOM 3737 O O . TYR A 1 455 ? 9.618 21.514 -2.172 1.00 30.72 455 TYR A O 1
ATOM 3745 N N . ILE A 1 456 ? 8.687 23.511 -1.727 1.00 29.94 456 ILE A N 1
ATOM 3746 C CA . ILE A 1 456 ? 9.478 23.754 -0.510 1.00 29.94 456 ILE A CA 1
ATOM 3747 C C . ILE A 1 456 ? 8.837 23.053 0.701 1.00 29.94 456 ILE A C 1
ATOM 3749 O O . ILE A 1 456 ? 9.541 22.553 1.563 1.00 29.94 456 ILE A O 1
ATOM 3753 N N . SER A 1 457 ? 7.509 22.888 0.725 1.00 25.14 457 SER A N 1
ATOM 3754 C CA . SER A 1 457 ? 6.809 22.181 1.814 1.00 25.14 457 SER A CA 1
ATOM 3755 C C . SER A 1 457 ? 6.783 20.645 1.695 1.00 25.14 457 SER A C 1
ATOM 3757 O O . SER A 1 457 ? 6.208 19.983 2.557 1.00 25.14 457 SER A O 1
ATOM 3759 N N . ILE A 1 458 ? 7.383 20.065 0.646 1.00 26.61 458 ILE A N 1
ATOM 3760 C CA . ILE A 1 458 ? 7.441 18.603 0.411 1.00 26.61 458 ILE A CA 1
ATOM 3761 C C . ILE A 1 458 ? 8.890 18.053 0.476 1.00 26.61 458 ILE A C 1
ATOM 3763 O O . ILE A 1 458 ? 9.127 16.873 0.215 1.00 26.61 458 ILE A O 1
ATOM 3767 N N . ILE A 1 459 ? 9.872 18.859 0.890 1.00 26.92 459 ILE A N 1
ATOM 3768 C CA . ILE A 1 459 ? 11.257 18.412 1.155 1.00 26.92 459 ILE A CA 1
ATOM 3769 C C . ILE A 1 459 ? 11.537 18.500 2.650 1.00 26.92 459 ILE A C 1
ATOM 3771 O O . ILE A 1 459 ? 12.290 17.612 3.125 1.00 26.92 459 ILE A O 1
#

Secondary structure (DSSP, 8-state):
-HHHHHHHSSSEEEEEE-GGGGGGSBPPTTTGGGGEEEEEEEEE-TTS-EEEEEEEEEEE-SBPPTT-TTHHHHHHHHHHHHHHHTTTT-HHHHHHHHHHEETTEEEEEES-HHHHHHHHHHHHHHHHTTT---EEEEES-HHHHHHHHHTT--B-SEEEETTEEEETTTTEEE---HHHHHHHTTS--BHHHHHHHHTT---TT-TTHHHHHHHHHHHHHHHHTT--TTSBPPHHHHHHHHHHHHHHHH--GGGSPPPPTTS-THHHHHS---HHHHTT-HHHHH--GGGGS-GGGS----TT------GGGG----------------SS-GGG-S-HHHHHHHHHHHHHHHHHHH-SS--PPPP-HHHHHHHHHHHHHHHHHHHSHHHHHHHHTTPPPPTT-TTGGG-EEEETTEEEE-SS-HHHHHHHHHHHHHHTTS--GGGGGGSHHHHHTT-

Organism: Nephila pilipes (NCBI:txid299642)